Protein AF-A0A1J4J8E9-F1 (afdb_monomer)

Organism: NCBI:txid1144522

Foldseek 3Di:
DDWDADDPPRAIKDKDKDADDQPCPVLQVLVVVQVVVLCPDDAQQAWHWPDKAHADPVGRMIMTITHDAVVAWLVSVLVLLQVVVVVVVDPDPPVVNVVVVVPLPCLALLLLLQLLLSLLLSLLLCLVQQKQQLPDARNQWGQHSSSHIHGHDSSPIDHDPDQPDWDQDQGDDFLLAALCNLVSHTDGSLSNLSSSLQSSCSSLVSDRWDDRDRVRSNVCVPVVHGRDDDPLQDPLVVVLSCQSRDNDSVSHDRSLLVSLSSLDLVVSVSSLPRPDVPDNDVCDPVSSVVSNVSSVVSVVSSDPPVVNVVSVVSSVVVVVVVVVVVVVVVVVVVVVVVVVVVVVVVVVVVVVVVVVVVVVVVVVVVVVVVVVVVVVVVVVVVVVVVVVVVVVVVVVVPDDDDDDDDDDDDDDDDDDDDDDDDDDDDDDDDDDDDDDDDDDDDDDDDDDDDDDDDDDDDDDDDDDDDDDDDDDDDDDDDDDDDDDDDDDDDDDDDDDDDDDDDPDDDPPVPPPPQPDFPLNVVCVVVVHQCVVVVQKDKDWQFCDPVLRVCSSQQSPPPDPDKHKHHQDQKTKMKMFGDQKKWFFFKKKFAFDLDPPPQAAQQWKWKWFAQDPPDPPGTDTFATGHRDCPCVPPSMDMGGTPDRPDIGRMIMIMRHDDDDPTGTMHMTRYMTGGGDMDRD

Sequence (679 aa):
MYLVQHKTNQSYFSMRLSQFKVNDSYQINKFTEEVELMSACRHASISPLKGFFLPNEQDETAAILTDYMNVGTVKNYIDQCAQYNLSIQGQNNNIQANSIYQNNSIYNTFHKMKIILGIAVGMMYLHSKNIIFADLRPENIFLNDQAESKIFNFSNAKTLSHSDDCINDPMEFSQYTAPEVLSGQCYDLKIDVYAFALISFEILIGKIAFSQNPTEYFNKICNGERPAFPPTFPLMLKTLFERCWDSNPLNRPKFNEIVYVLSNREAFIQVCSIPTGAYATNDNQSSEKEFEEYSLYLTQLLTDKEESNKLSLFSLQSKLIQQNQDISKVNSQFSNFRREIAKTRENLLNELALLRNEKIETQKMFTDTIKKQSEMINQLLEQNHKLSEELKLFKAESNPQSHKRNSSFDDTVVEDSPLVNFYSRSDSKSSFTLSNDDEEYKYASLPGISPQFNFVPSNMRQRTSGLANPQIQPRRSSEFNMKSLPPEGMVFQKQTSQPFIQLGIAENERKNDIFRGILDKLNNDYQHNLINSKIVFITGTSFSESDQNNLRNIVNYNWNSFWRSAPMNSPYIQIMLNYQAITITAYSLRVCGCDDQNVMLKSWVLEGSNNPNNPHCWVEIDTRINCPQLCEKHEALFKTKNTTGVFRCIRLRQTNFLNSNPVGFALTNIEFYGQVKKL

Secondary structure (DSSP, 8-state):
-EEEE-TTT--EEEEEEEE--TT-HHHHHHHHHHHHHHHH---TTBPPEEEEE---SS--EEEEEEE--TTEEHHHHHHHHHHHHHHHHTT---HHHHHHHHS-GGGSHHHHHHHHHHHHHHHHHHHHTTEE-----GGGEEE-TT--EEE---TT-EE-SSTT--B-------TT--HHHHTT--B-THHHHHHHHHHHHHHHHTS-SS-S-HHHHHHHHHTT--PPPPTTS-HHHHHHHHHHT-SSGGGSPPHHHHHHHHHSHHHHHHHHTS--TT------HHHHHHHHHHHHHHHHTT--HHHHHHHHHHHHHHHHHHHHHHHHHHHHHHHHHHHHHHHHHHHHHHHHHHHHHHHHHHHHHHHHHHHHHHHHHHHHHHHHHHHHHHHHHHHHHT-----------------------------------------------------------------------------------------------------S------TT-TT-TTSS-HHHHHHHHTTS-TTTTTSEEEEE-BSSHHHHHHGGGTT-TT----EEB-SSSS-EEEEEESSEEE--SEEEEE----S-TTSS--SEEEEEES-TT-TT-PEEEEEESS-THHHHHSEEEEE-S-----BSEEEEEE---S-SS----EESEEEEES-EEE-

Nearest PDB structures (foldseek):
  3d5w-assembly1_A  TM=8.590E-01  e=3.640E-13  Danio rerio
  8u37-assembly1_A  TM=7.940E-01  e=8.627E-13  Homo sapiens
  3e87-assembly2_B  TM=7.722E-01  e=8.627E-13  Homo sapiens
  8fp1-assembly1_A  TM=7.380E-01  e=1.258E-12  Homo sapiens
  3pfq-assembly1_A  TM=7.063E-01  e=7.460E-12  Rattus norvegicus

Solvent-accessible surface area (backbone atoms only — not comparable to full-atom values): 40678 Å² total; per-residue (Å²): 117,41,85,44,68,42,93,86,79,67,49,65,28,30,35,39,74,45,83,54,61,88,83,44,63,65,61,55,49,47,52,48,51,24,51,51,53,38,67,73,49,85,50,90,22,37,55,44,64,74,47,71,43,75,54,48,100,90,42,41,52,25,35,43,30,28,70,56,48,86,68,37,29,46,40,58,52,35,52,52,42,34,55,50,57,52,46,72,74,41,98,58,88,54,65,72,59,53,57,58,61,73,65,45,74,63,75,41,63,67,32,42,52,43,29,47,47,26,47,35,49,31,50,32,55,38,49,77,66,26,34,33,54,76,62,60,45,44,78,34,22,34,23,36,92,82,30,49,23,21,43,46,82,49,73,64,42,45,76,49,96,46,83,86,50,65,46,84,68,94,71,85,88,53,95,45,64,32,59,46,57,77,69,73,43,63,43,46,62,51,41,48,38,22,14,49,28,51,52,46,48,18,58,74,71,28,44,81,73,68,63,90,47,68,69,60,42,51,54,39,45,75,72,66,57,72,78,82,76,63,92,75,52,47,64,69,58,50,54,50,40,55,32,24,52,38,85,52,59,84,66,28,67,55,42,56,50,50,39,47,54,62,58,32,66,68,50,52,54,44,58,66,65,37,87,44,87,96,52,82,70,85,80,46,79,63,59,57,52,53,48,52,54,49,41,51,53,57,58,54,74,65,48,56,82,70,49,52,53,48,45,55,47,42,47,52,50,54,53,50,52,53,52,51,53,52,51,52,52,51,52,53,53,51,53,53,52,51,52,51,51,52,52,55,49,53,52,52,52,53,52,53,50,52,54,50,52,54,50,53,52,53,52,49,55,50,53,53,49,53,51,54,52,52,53,51,49,52,52,51,52,52,51,52,50,54,53,52,52,52,52,51,54,54,54,62,77,71,64,89,86,85,85,89,83,91,83,90,82,90,83,89,84,90,85,91,80,94,87,84,90,90,86,89,83,89,88,83,87,80,83,89,87,86,84,88,83,83,82,89,82,84,89,85,82,88,84,89,85,87,86,88,86,90,84,89,89,88,79,89,84,84,89,82,90,83,89,84,85,82,90,82,88,90,84,84,90,82,82,87,87,84,90,85,88,90,88,89,90,91,87,87,86,88,89,85,85,85,88,86,85,81,90,73,83,63,96,85,53,92,78,58,83,80,77,52,36,48,51,59,47,51,30,60,77,62,76,43,59,42,55,85,70,59,39,37,50,73,51,58,43,42,58,44,76,67,26,55,64,32,55,69,30,28,61,39,93,89,46,99,51,62,24,40,31,25,59,36,78,61,29,36,42,35,44,36,43,50,74,35,30,33,31,45,51,27,38,34,45,27,39,67,86,61,90,56,83,72,38,56,76,43,25,36,38,35,29,31,16,72,48,87,88,47,96,84,52,66,42,79,30,34,77,46,72,72,48,63,60,48,77,78,60,30,44,42,78,43,74,45,80,40,57,90,55,69,24,28,23,41,34,46,32,41,56,75,84,84,66,101,62,56,58,25,35,38,38,28,34,57,42,40,28,64,50,81,40,82,109

Structure (mmCIF, N/CA/C/O backbone):
data_AF-A0A1J4J8E9-F1
#
_entry.id   AF-A0A1J4J8E9-F1
#
loop_
_atom_site.group_PDB
_atom_site.id
_atom_site.type_symbol
_atom_site.label_atom_id
_atom_site.label_alt_id
_atom_site.label_comp_id
_atom_site.label_asym_id
_atom_site.label_entity_id
_atom_site.label_seq_id
_atom_site.pdbx_PDB_ins_code
_atom_site.Cartn_x
_atom_site.Cartn_y
_atom_site.Cartn_z
_atom_site.occupancy
_atom_site.B_iso_or_equiv
_atom_site.auth_seq_id
_atom_site.auth_comp_id
_atom_site.auth_asym_id
_atom_site.auth_atom_id
_atom_site.pdbx_PDB_model_num
ATOM 1 N N . MET A 1 1 ? -8.579 -1.449 30.309 1.00 81.94 1 MET A N 1
ATOM 2 C CA . MET A 1 1 ? -9.252 -2.518 29.539 1.00 81.94 1 MET A CA 1
ATOM 3 C C . MET A 1 1 ? -9.476 -3.692 30.467 1.00 81.94 1 MET A C 1
ATOM 5 O O . MET A 1 1 ? -8.560 -4.027 31.207 1.00 81.94 1 MET A O 1
ATOM 9 N N . TYR A 1 2 ? -10.670 -4.275 30.449 1.00 87.88 2 TYR A N 1
ATOM 10 C CA . TYR A 1 2 ? -11.071 -5.384 31.312 1.00 87.88 2 TYR A CA 1
ATOM 11 C C . TYR A 1 2 ? -11.621 -6.529 30.464 1.00 87.88 2 TYR A C 1
ATOM 13 O O . TYR A 1 2 ? -12.411 -6.292 29.553 1.00 87.88 2 TYR A O 1
ATOM 21 N N . LEU A 1 3 ? -11.235 -7.763 30.786 1.00 89.25 3 LEU A N 1
ATOM 22 C CA . LEU A 1 3 ? -11.918 -8.953 30.286 1.00 89.25 3 LEU A CA 1
ATOM 23 C C . LEU A 1 3 ? -13.223 -9.114 31.066 1.00 89.25 3 LEU A C 1
ATOM 25 O O . LEU A 1 3 ? -13.200 -9.200 32.294 1.00 89.25 3 LEU A O 1
ATOM 29 N N . VAL A 1 4 ? -14.349 -9.156 30.363 1.00 91.44 4 VAL A N 1
ATOM 30 C CA . VAL A 1 4 ? -15.670 -9.327 30.975 1.00 91.44 4 VAL A CA 1
ATOM 31 C C . VAL A 1 4 ? -16.370 -10.543 30.393 1.00 91.44 4 VAL A C 1
ATOM 33 O O . VAL A 1 4 ? -16.238 -10.843 29.208 1.00 91.44 4 VAL A O 1
ATOM 36 N N . GLN A 1 5 ? -17.124 -11.244 31.232 1.00 92.19 5 GLN A N 1
ATOM 37 C CA . GLN A 1 5 ? -17.905 -12.408 30.834 1.00 92.19 5 GLN A CA 1
ATOM 38 C C . GLN A 1 5 ? -19.390 -12.071 30.894 1.00 92.19 5 GLN A C 1
ATOM 40 O O . GLN A 1 5 ? -19.891 -11.540 31.888 1.00 92.19 5 GLN A O 1
ATOM 45 N N . HIS A 1 6 ? -20.110 -12.395 29.829 1.00 88.44 6 HIS A N 1
ATOM 46 C CA . HIS A 1 6 ? -21.547 -12.213 29.787 1.00 88.44 6 HIS A CA 1
ATOM 47 C C . HIS A 1 6 ? -22.250 -13.271 30.642 1.00 88.44 6 HIS A C 1
ATOM 49 O O . HIS A 1 6 ? -21.999 -14.472 30.526 1.00 88.44 6 HIS A O 1
ATOM 55 N N . LYS A 1 7 ? -23.141 -12.805 31.524 1.00 88.50 7 LYS A N 1
ATOM 56 C CA . LYS A 1 7 ? -23.681 -13.598 32.639 1.00 88.50 7 LYS A CA 1
ATOM 57 C C . LYS A 1 7 ? -24.489 -14.824 32.205 1.00 88.50 7 LYS A C 1
ATOM 59 O O . LYS A 1 7 ? -24.540 -15.790 32.956 1.00 88.50 7 LYS A O 1
ATOM 64 N N . THR A 1 8 ? -25.136 -14.790 31.037 1.00 86.75 8 THR A N 1
ATOM 65 C CA . THR A 1 8 ? -26.096 -15.838 30.633 1.00 86.75 8 THR A CA 1
ATOM 66 C C . THR A 1 8 ? -25.566 -16.815 29.588 1.00 86.75 8 THR A C 1
ATOM 68 O O . THR A 1 8 ? -25.909 -17.989 29.639 1.00 86.75 8 THR A O 1
ATOM 71 N N . ASN A 1 9 ? -24.731 -16.366 28.651 1.00 87.12 9 ASN A N 1
ATOM 72 C CA . ASN A 1 9 ? -24.227 -17.187 27.538 1.00 87.12 9 ASN A CA 1
ATOM 73 C C . ASN A 1 9 ? -22.719 -17.487 27.647 1.00 87.12 9 ASN A C 1
ATOM 75 O O . ASN A 1 9 ? -22.159 -18.078 26.732 1.00 87.12 9 ASN A O 1
ATOM 79 N N . GLN A 1 10 ? -22.066 -17.046 28.731 1.00 83.31 10 GLN A N 1
ATOM 80 C CA . GLN A 1 10 ? -20.641 -17.249 29.011 1.00 83.31 10 GLN A CA 1
ATOM 81 C C . GLN A 1 10 ? -19.667 -16.685 27.961 1.00 83.31 10 GLN A C 1
ATOM 83 O O . GLN A 1 10 ? -18.477 -16.984 28.028 1.00 83.31 10 GLN A O 1
ATOM 88 N N . SER A 1 11 ? -20.122 -15.842 27.026 1.00 86.12 11 SER A N 1
ATOM 89 C CA . SER A 1 11 ? -19.237 -15.230 26.032 1.00 86.12 11 SER A CA 1
ATOM 90 C C . SER A 1 11 ? -18.344 -14.160 26.663 1.00 86.12 11 SER A C 1
ATOM 92 O O . SER A 1 11 ? -18.788 -13.411 27.538 1.00 86.12 11 SER A O 1
ATOM 94 N N . TYR A 1 12 ? -17.103 -14.058 26.190 1.00 89.12 12 TYR A N 1
ATOM 95 C CA . TYR A 1 12 ? -16.117 -13.097 26.681 1.00 89.12 12 TYR A CA 1
ATOM 96 C C . TYR A 1 12 ? -16.015 -11.869 25.775 1.00 89.12 12 TYR A C 1
ATOM 98 O O . TYR A 1 12 ? -16.038 -11.984 24.551 1.00 89.12 12 TYR A O 1
ATOM 106 N N . PHE A 1 13 ? -15.861 -10.699 26.390 1.00 90.12 13 PHE A N 1
ATOM 107 C CA . PHE A 1 13 ? -15.711 -9.412 25.715 1.00 90.12 13 PHE A CA 1
ATOM 108 C C . PHE A 1 13 ? -14.582 -8.598 26.338 1.00 90.12 13 PHE A C 1
ATOM 110 O O . PHE A 1 13 ? -14.197 -8.810 27.490 1.00 90.12 13 PHE A O 1
ATOM 117 N N . SER A 1 14 ? -14.079 -7.633 25.575 1.00 89.19 14 SER A N 1
ATOM 118 C CA . SER A 1 14 ? -13.154 -6.626 26.078 1.00 89.19 14 SER A CA 1
ATOM 119 C C . SER A 1 14 ? -13.908 -5.334 26.370 1.00 89.19 14 SER A C 1
ATOM 121 O O . SER A 1 14 ? -14.605 -4.815 25.497 1.00 89.19 14 SER A O 1
ATOM 123 N N . MET A 1 15 ? -13.783 -4.822 27.594 1.00 90.62 15 MET A N 1
ATOM 124 C CA . MET A 1 15 ? -14.460 -3.617 28.069 1.00 90.62 15 MET A CA 1
ATOM 125 C C . MET A 1 15 ? -13.451 -2.503 28.369 1.00 90.62 15 MET A C 1
ATOM 127 O O . MET A 1 15 ? -12.586 -2.635 29.244 1.00 90.62 15 MET A O 1
ATOM 131 N N . ARG A 1 16 ? -13.575 -1.374 27.668 1.00 89.06 16 ARG A N 1
ATOM 132 C CA . ARG A 1 16 ? -12.831 -0.143 27.957 1.00 89.06 16 ARG A CA 1
ATOM 133 C C . ARG A 1 16 ? -13.693 0.745 28.836 1.00 89.06 16 ARG A C 1
ATOM 135 O O . ARG A 1 16 ? -14.779 1.108 28.414 1.00 89.06 16 ARG A O 1
ATOM 142 N N . LEU A 1 17 ? -13.208 1.090 30.026 1.00 88.19 17 LEU A N 1
ATOM 143 C CA . LEU A 1 17 ? -13.853 2.078 30.890 1.00 88.19 17 LEU A CA 1
ATOM 144 C C . LEU A 1 17 ? -13.275 3.465 30.618 1.00 88.19 17 LEU A C 1
ATOM 146 O O . LEU A 1 17 ? -12.100 3.602 30.271 1.00 88.19 17 LEU A O 1
ATOM 150 N N . SER A 1 18 ? -14.098 4.489 30.777 1.00 84.12 18 SER A N 1
ATOM 151 C CA . SER A 1 18 ? -13.710 5.897 30.761 1.00 84.12 18 SER A CA 1
ATOM 152 C C . SER A 1 18 ? -14.467 6.602 31.876 1.00 84.12 18 SER A C 1
ATOM 154 O O . SER A 1 18 ? -15.669 6.408 32.017 1.00 84.12 18 SER A O 1
ATOM 156 N N . GLN A 1 19 ? -13.752 7.360 32.702 1.00 77.06 19 GLN A N 1
ATOM 157 C CA . GLN A 1 19 ? -14.356 8.156 33.766 1.00 77.06 19 GLN A CA 1
ATOM 158 C C . GLN A 1 19 ? -14.505 9.589 33.280 1.00 77.06 19 GLN A C 1
ATOM 160 O O . GLN A 1 19 ? -13.543 10.170 32.776 1.00 77.06 19 GLN A O 1
ATOM 165 N N . PHE A 1 20 ? -15.702 10.135 33.444 1.00 76.25 20 PHE A N 1
ATOM 166 C CA . PHE A 1 20 ? -16.051 11.491 33.052 1.00 76.25 20 PHE A CA 1
ATOM 167 C C . PHE A 1 20 ? -16.274 12.323 34.305 1.00 76.25 20 PHE A C 1
ATOM 169 O O . PHE A 1 20 ? -16.604 11.795 35.358 1.00 76.25 20 PHE A O 1
ATOM 176 N N . LYS A 1 21 ? -16.131 13.641 34.193 1.00 69.00 21 LYS A N 1
ATOM 177 C CA . LYS A 1 21 ? -16.774 14.543 35.154 1.00 69.00 21 LYS A CA 1
ATOM 178 C C . LYS A 1 21 ? -18.188 14.784 34.634 1.00 69.00 21 LYS A C 1
ATOM 180 O O . LYS A 1 21 ? -18.305 15.186 33.478 1.00 69.00 21 LYS A O 1
ATOM 185 N N . VAL A 1 22 ? -19.235 14.592 35.444 1.00 58.38 22 VAL A N 1
ATOM 186 C CA . VAL A 1 22 ? -20.652 14.669 34.998 1.00 58.38 22 VAL A CA 1
ATOM 187 C C . VAL A 1 22 ? -21.011 15.951 34.231 1.00 58.38 22 VAL A C 1
ATOM 189 O O . VAL A 1 22 ? -21.889 15.928 33.375 1.00 58.38 22 VAL A O 1
ATOM 192 N N . ASN A 1 23 ? -20.289 17.052 34.453 1.00 64.44 23 ASN A N 1
ATOM 193 C CA . ASN A 1 23 ? -20.546 18.337 33.793 1.00 64.44 23 ASN A CA 1
ATOM 194 C C . ASN A 1 23 ? -19.669 18.620 32.556 1.00 64.44 23 ASN A C 1
ATOM 196 O O . ASN A 1 23 ? -19.750 19.711 31.988 1.00 64.44 23 ASN A O 1
ATOM 200 N N . ASP A 1 24 ? -18.812 17.690 32.133 1.00 77.31 24 ASP A N 1
ATOM 201 C CA . ASP A 1 24 ? -17.924 17.890 30.985 1.00 77.31 24 ASP A CA 1
ATOM 202 C C . ASP A 1 24 ? -18.590 17.435 29.676 1.00 77.31 24 ASP A C 1
ATOM 204 O O . ASP A 1 24 ? -18.339 16.350 29.146 1.00 77.31 24 ASP A O 1
ATOM 208 N N . SER A 1 25 ? -19.466 18.300 29.154 1.00 76.06 25 SER A N 1
ATOM 209 C CA . SER A 1 25 ? -20.179 18.075 27.885 1.00 76.06 25 SER A CA 1
ATOM 210 C C . SER A 1 25 ? -19.248 17.778 26.703 1.00 76.06 25 SER A C 1
ATOM 212 O O . SER A 1 25 ? -19.624 17.029 25.805 1.00 76.06 25 SER A O 1
ATOM 214 N N . TYR A 1 26 ? -18.019 18.302 26.715 1.00 80.38 26 TYR A N 1
ATOM 215 C CA . TYR A 1 26 ? -17.040 18.045 25.663 1.00 80.38 26 TYR A CA 1
ATOM 216 C C . TYR A 1 26 ? -16.586 16.582 25.667 1.00 80.38 26 TYR A C 1
ATOM 218 O O . TYR A 1 26 ? -16.578 15.937 24.619 1.00 80.38 26 TYR A O 1
ATOM 226 N N . GLN A 1 27 ? -16.268 16.025 26.839 1.00 80.06 27 GLN A N 1
ATOM 227 C CA . GLN A 1 27 ? -15.865 14.620 26.934 1.00 80.06 27 GLN A CA 1
ATOM 228 C C . GLN A 1 27 ? -17.010 13.661 26.576 1.00 80.06 27 GLN A C 1
ATOM 230 O O . GLN A 1 27 ? -16.773 12.654 25.909 1.00 80.06 27 GLN A O 1
ATOM 235 N N . ILE A 1 28 ? -18.246 13.983 26.973 1.00 79.19 28 ILE A N 1
ATOM 236 C CA . ILE A 1 28 ? -19.431 13.178 26.635 1.00 79.19 28 ILE A CA 1
ATOM 237 C C . ILE A 1 28 ? -19.680 13.188 25.121 1.00 79.19 28 ILE A C 1
ATOM 239 O O . ILE A 1 28 ? -19.916 12.129 24.536 1.00 79.19 28 ILE A O 1
ATOM 243 N N . ASN A 1 29 ? -19.578 14.353 24.473 1.00 81.94 29 ASN A N 1
ATOM 244 C CA . ASN A 1 29 ? -19.724 14.459 23.020 1.00 81.94 29 ASN A CA 1
ATOM 245 C C . ASN A 1 29 ? -18.637 13.657 22.295 1.00 81.94 29 ASN A C 1
ATOM 247 O O . ASN A 1 29 ? -18.967 12.833 21.450 1.00 81.94 29 ASN A O 1
ATOM 251 N N . LYS A 1 30 ? -17.367 13.791 22.703 1.00 83.25 30 LYS A N 1
ATOM 252 C CA . LYS A 1 30 ? -16.248 13.026 22.126 1.00 83.25 30 LYS A CA 1
ATOM 253 C C . LYS A 1 30 ? -16.446 11.509 22.265 1.00 83.25 30 LYS A C 1
ATOM 255 O O . LYS A 1 30 ? -16.177 10.755 21.335 1.00 83.25 30 LYS A O 1
ATOM 260 N N . PHE A 1 31 ? -16.945 11.047 23.414 1.00 85.44 31 PHE A N 1
ATOM 261 C CA . PHE A 1 31 ? -17.268 9.631 23.616 1.00 85.44 31 PHE A CA 1
ATOM 262 C C . PHE A 1 31 ? -18.443 9.168 22.743 1.00 85.44 31 PHE A C 1
ATOM 264 O O . PHE A 1 31 ? -18.429 8.057 22.218 1.00 85.44 31 PHE A O 1
ATOM 271 N N . THR A 1 32 ? -19.458 10.016 22.576 1.00 84.62 32 THR A N 1
ATOM 272 C CA . THR A 1 32 ? -20.624 9.718 21.733 1.00 84.62 32 THR A CA 1
ATOM 273 C C . THR A 1 32 ? -20.218 9.617 20.263 1.00 84.62 32 THR A C 1
ATOM 275 O O . THR A 1 32 ? -20.560 8.633 19.615 1.00 84.62 32 THR A O 1
ATOM 278 N N . GLU A 1 33 ? -19.405 10.554 19.771 1.00 86.00 33 GLU A N 1
ATOM 279 C CA . GLU A 1 33 ? -18.825 10.524 18.422 1.00 86.00 33 GLU A CA 1
ATOM 280 C C . GLU A 1 33 ? -17.999 9.248 18.185 1.00 86.00 33 GLU A C 1
ATOM 282 O O . GLU A 1 33 ? -18.133 8.601 17.146 1.00 86.00 33 GLU A O 1
ATOM 287 N N . GLU A 1 34 ? -17.190 8.824 19.166 1.00 90.44 34 GLU A N 1
ATOM 288 C CA . GLU A 1 34 ? -16.449 7.558 19.095 1.00 90.44 34 GLU A CA 1
ATOM 289 C C . GLU A 1 34 ? -17.395 6.359 18.913 1.00 90.44 34 GLU A C 1
ATOM 291 O O . GLU A 1 34 ? -17.182 5.518 18.035 1.00 90.44 34 GLU A O 1
ATOM 296 N N . VAL A 1 35 ? -18.453 6.277 19.726 1.00 88.44 35 VAL A N 1
ATOM 297 C CA . VAL A 1 35 ? -19.453 5.201 19.649 1.00 88.44 35 VAL A CA 1
ATOM 298 C C . VAL A 1 35 ? -20.180 5.220 18.303 1.00 88.44 35 VAL A C 1
ATOM 300 O O . VAL A 1 35 ? -20.366 4.161 17.698 1.00 88.44 35 VAL A O 1
ATOM 303 N N . GLU A 1 36 ? -20.556 6.399 17.807 1.00 87.75 36 GLU A N 1
ATOM 304 C CA . GLU A 1 36 ? -21.202 6.572 16.505 1.00 87.75 36 GLU A CA 1
ATOM 305 C C . GLU A 1 36 ? -20.308 6.064 15.369 1.00 87.75 36 GLU A C 1
ATOM 307 O O . GLU A 1 36 ? -20.742 5.214 14.582 1.00 87.75 36 GLU A O 1
ATOM 312 N N . LEU A 1 37 ? -19.038 6.479 15.339 1.00 89.62 37 LEU A N 1
ATOM 313 C CA . LEU A 1 37 ? -18.058 6.014 14.354 1.00 89.62 37 LEU A CA 1
ATOM 314 C C . LEU A 1 37 ? -17.870 4.498 14.410 1.00 89.62 37 LEU A C 1
ATOM 316 O O . LEU A 1 37 ? -17.924 3.824 13.377 1.00 89.62 37 LEU A O 1
ATOM 320 N N . MET A 1 38 ? -17.703 3.937 15.610 1.00 89.81 38 MET A N 1
ATOM 321 C CA . MET A 1 38 ? -17.560 2.492 15.785 1.00 89.81 38 MET A CA 1
ATOM 322 C C . MET A 1 38 ? -18.814 1.727 15.346 1.00 89.81 38 MET A C 1
ATOM 324 O O . MET A 1 38 ? -18.699 0.640 14.783 1.00 89.81 38 MET A O 1
ATOM 328 N N . SER A 1 39 ? -20.009 2.278 15.572 1.00 87.12 39 SER A N 1
ATOM 329 C CA . SER A 1 39 ? -21.275 1.651 15.171 1.00 87.12 39 SER A CA 1
ATOM 330 C C . SER A 1 39 ? -21.471 1.621 13.648 1.00 87.12 39 SER A C 1
ATOM 332 O O . SER A 1 39 ? -22.051 0.669 13.111 1.00 87.12 39 SER A O 1
ATOM 334 N N . ALA A 1 40 ? -20.948 2.635 12.952 1.00 84.94 40 ALA A N 1
ATOM 335 C CA . ALA A 1 40 ? -20.992 2.758 11.500 1.00 84.94 40 ALA A CA 1
ATOM 336 C C . ALA A 1 40 ? -19.922 1.902 10.797 1.00 84.94 40 ALA A C 1
ATOM 338 O O . ALA A 1 40 ? -20.070 1.555 9.622 1.00 84.94 40 ALA A O 1
ATOM 339 N N . CYS A 1 41 ? -18.849 1.530 11.499 1.00 88.62 41 CYS A N 1
ATOM 340 C CA . CYS A 1 41 ? -17.751 0.755 10.934 1.00 88.62 41 CYS A CA 1
ATOM 341 C C . CYS A 1 41 ? -17.994 -0.758 11.026 1.00 88.62 41 CYS A C 1
ATOM 343 O O . CYS A 1 41 ? -18.081 -1.331 12.111 1.00 88.62 41 CYS A O 1
ATOM 345 N N . ARG A 1 42 ? -18.046 -1.441 9.873 1.00 86.69 42 ARG A N 1
ATOM 346 C CA . ARG A 1 42 ? -18.181 -2.903 9.798 1.00 86.69 42 ARG A CA 1
ATOM 347 C C . ARG A 1 42 ? -17.177 -3.478 8.815 1.00 86.69 42 ARG A C 1
ATOM 349 O O . ARG A 1 42 ? -17.406 -3.468 7.612 1.00 86.69 42 ARG A O 1
ATOM 356 N N . HIS A 1 43 ? -16.072 -3.991 9.340 1.00 89.31 43 HIS A N 1
ATOM 357 C CA . HIS A 1 43 ? -15.016 -4.576 8.526 1.00 89.31 43 HIS A CA 1
ATOM 358 C C . HIS A 1 43 ? -14.202 -5.588 9.347 1.00 89.31 43 HIS A C 1
ATOM 360 O O . HIS A 1 43 ? -14.048 -5.408 10.552 1.00 89.31 43 HIS A O 1
ATOM 366 N N . ALA A 1 44 ? -13.670 -6.644 8.719 1.00 90.25 44 ALA A N 1
ATOM 367 C CA . ALA A 1 44 ? -12.977 -7.732 9.428 1.00 90.25 44 ALA A CA 1
ATOM 368 C C . ALA A 1 44 ? -11.758 -7.256 10.237 1.00 90.25 44 ALA A C 1
ATOM 370 O O . ALA A 1 44 ? -11.494 -7.777 11.319 1.00 90.25 44 ALA A O 1
ATOM 371 N N . SER A 1 45 ? -11.063 -6.233 9.734 1.00 94.06 45 SER A N 1
ATOM 372 C CA . SER A 1 45 ? -9.889 -5.621 10.372 1.00 94.06 45 SER A CA 1
ATOM 373 C C . SER A 1 45 ? -10.215 -4.446 11.304 1.00 94.06 45 SER A C 1
ATOM 375 O O . SER A 1 45 ? -9.305 -3.748 11.745 1.00 94.06 45 SER A O 1
ATOM 377 N N . ILE A 1 46 ? -11.494 -4.199 11.604 1.00 93.31 46 ILE A N 1
ATOM 378 C CA . ILE A 1 46 ? -11.942 -3.192 12.575 1.00 93.31 46 ILE A CA 1
ATOM 379 C C . ILE A 1 46 ? -12.661 -3.914 13.716 1.00 93.31 46 ILE A C 1
ATOM 381 O O . ILE A 1 46 ? -13.484 -4.799 13.483 1.00 93.31 46 ILE A O 1
ATOM 385 N N . SER A 1 47 ? -12.344 -3.569 14.964 1.00 91.88 47 SER A N 1
ATOM 386 C CA . SER A 1 47 ? -12.987 -4.189 16.122 1.00 91.88 47 SER A CA 1
ATOM 387 C C . SER A 1 47 ? -14.455 -3.754 16.216 1.00 91.88 47 SER A C 1
ATOM 389 O O . SER A 1 47 ? -14.719 -2.557 16.353 1.00 91.88 47 SER A O 1
ATOM 391 N N . PRO A 1 48 ? -15.426 -4.683 16.135 1.00 89.62 48 PRO A N 1
ATOM 392 C CA . PRO A 1 48 ? -16.833 -4.316 16.119 1.00 89.62 48 PRO A CA 1
ATOM 393 C C . PRO A 1 48 ? -17.306 -3.876 17.506 1.00 89.62 48 PRO A C 1
ATOM 395 O O . PRO A 1 48 ? -16.998 -4.511 18.521 1.00 89.62 48 PRO A O 1
ATOM 398 N N . LEU A 1 49 ? -18.138 -2.835 17.537 1.00 90.44 49 LEU A N 1
ATOM 399 C CA . LEU A 1 49 ? -18.873 -2.437 18.733 1.00 90.44 49 LEU A CA 1
ATOM 400 C C . LEU A 1 49 ? -19.896 -3.523 19.106 1.00 90.44 49 LEU A C 1
ATOM 402 O O . LEU A 1 49 ? -20.756 -3.883 18.301 1.00 90.44 49 LEU A O 1
ATOM 406 N N . LYS A 1 50 ? -19.813 -4.044 20.333 1.00 90.25 50 LYS A N 1
ATOM 407 C CA . LYS A 1 50 ? -20.781 -5.011 20.891 1.00 90.25 50 LYS A CA 1
ATOM 408 C C . LYS A 1 50 ? -21.800 -4.365 21.811 1.00 90.25 50 LYS A C 1
ATOM 410 O O . LYS A 1 50 ? -22.907 -4.871 21.954 1.00 90.25 50 LYS A O 1
ATOM 415 N N . GLY A 1 51 ? -21.417 -3.262 22.431 1.00 87.06 51 GLY A N 1
ATOM 416 C CA . GLY A 1 51 ? -22.266 -2.493 23.319 1.00 87.06 51 GLY A CA 1
ATOM 417 C C . GLY A 1 51 ? -21.487 -1.340 23.919 1.00 87.06 51 GLY A C 1
ATOM 418 O O . GLY A 1 51 ? -20.265 -1.268 23.796 1.00 87.06 51 GLY A O 1
ATOM 419 N N . PHE A 1 52 ? -22.198 -0.441 24.574 1.00 90.06 52 PHE A N 1
ATOM 420 C CA . PHE A 1 52 ? -21.605 0.662 25.306 1.00 90.06 52 PHE A CA 1
ATOM 421 C C . PHE A 1 52 ? -22.496 1.027 26.491 1.00 90.06 52 PHE A C 1
ATOM 423 O O . PHE A 1 52 ? -23.675 0.672 26.534 1.00 90.06 52 PHE A O 1
ATOM 430 N N . PHE A 1 53 ? -21.912 1.733 27.446 1.00 85.06 53 PHE A N 1
ATOM 431 C CA . PHE A 1 53 ? -22.585 2.349 28.575 1.00 85.06 53 PHE A CA 1
ATOM 432 C C . PHE A 1 53 ? -22.267 3.834 28.521 1.00 85.06 53 PHE A C 1
ATOM 434 O O . PHE A 1 53 ? -21.098 4.193 28.385 1.00 85.06 53 PHE A O 1
ATOM 441 N N . LEU A 1 54 ? -23.294 4.675 28.590 1.00 79.38 54 LEU A N 1
ATOM 442 C CA . LEU A 1 54 ? -23.128 6.117 28.732 1.00 79.38 54 LEU A CA 1
ATOM 443 C C . LEU A 1 54 ? -23.082 6.481 30.217 1.00 79.38 54 LEU A C 1
ATOM 445 O O . LEU A 1 54 ? -23.764 5.822 31.010 1.00 79.38 54 LEU A O 1
ATOM 449 N N . PRO A 1 55 ? -22.322 7.526 30.583 1.00 74.94 55 PRO A N 1
ATOM 450 C CA . PRO A 1 55 ? -22.330 8.025 31.946 1.00 74.94 55 PRO A CA 1
ATOM 451 C C . PRO A 1 55 ? -23.707 8.633 32.258 1.00 74.94 55 PRO A C 1
ATOM 453 O O . PRO A 1 55 ? -24.402 9.128 31.366 1.00 74.94 55 PRO A O 1
ATOM 456 N N . ASN A 1 56 ? -24.118 8.593 33.522 1.00 72.75 56 ASN A N 1
ATOM 457 C CA . ASN A 1 56 ? -25.354 9.207 34.009 1.00 72.75 56 ASN A CA 1
ATOM 458 C C . ASN A 1 56 ? -25.113 9.937 35.345 1.00 72.75 56 ASN A C 1
ATOM 460 O O . ASN A 1 56 ? -24.006 9.927 35.872 1.00 72.75 56 ASN A O 1
ATOM 464 N N . GLU A 1 57 ? -26.145 10.579 35.904 1.00 71.75 57 GLU A N 1
ATOM 465 C CA . GLU A 1 57 ? -26.020 11.370 37.144 1.00 71.75 57 GLU A CA 1
ATOM 466 C C . GLU A 1 57 ? -25.574 10.556 38.376 1.00 71.75 57 GLU A C 1
ATOM 468 O O . GLU A 1 57 ? -25.093 11.133 39.348 1.00 71.75 57 GLU A O 1
ATOM 473 N N . GLN A 1 58 ? -25.745 9.230 38.363 1.00 76.56 58 GLN A N 1
ATOM 474 C CA . GLN A 1 58 ? -25.402 8.331 39.472 1.00 76.56 58 GLN A CA 1
ATOM 475 C C . GLN A 1 58 ? -24.075 7.588 39.256 1.00 76.56 58 GLN A C 1
ATOM 477 O O . GLN A 1 58 ? -23.460 7.152 40.228 1.00 76.56 58 GLN A O 1
ATOM 482 N N . ASP A 1 59 ? -23.643 7.434 38.004 1.00 76.81 59 ASP A N 1
ATOM 483 C CA . ASP A 1 59 ? -22.412 6.753 37.612 1.00 76.81 59 ASP A CA 1
ATOM 484 C C . ASP A 1 59 ? -21.723 7.536 36.488 1.00 76.81 59 ASP A C 1
ATOM 486 O O . ASP A 1 59 ? -22.163 7.531 35.336 1.00 76.81 59 ASP A O 1
ATOM 490 N N . GLU A 1 60 ? -20.613 8.200 36.823 1.00 81.44 60 GLU A N 1
ATOM 491 C CA . GLU A 1 60 ? -19.822 8.984 35.865 1.00 81.44 60 GLU A CA 1
ATOM 492 C C . GLU A 1 60 ? -18.959 8.103 34.934 1.00 81.44 60 GLU A C 1
ATOM 494 O O . GLU A 1 60 ? -18.085 8.600 34.217 1.00 81.44 60 GLU A O 1
ATOM 499 N N . THR A 1 61 ? -19.159 6.783 34.949 1.00 84.12 61 THR A N 1
ATOM 500 C CA . THR A 1 61 ? -18.404 5.828 34.137 1.00 84.12 61 THR A CA 1
ATOM 501 C C . THR A 1 61 ? -19.117 5.559 32.816 1.00 84.12 61 THR A C 1
ATOM 503 O O . THR A 1 61 ? -20.247 5.078 32.790 1.00 84.12 61 THR A O 1
ATOM 506 N N . ALA A 1 62 ? -18.424 5.773 31.699 1.00 86.44 62 ALA A N 1
ATOM 507 C CA . ALA A 1 62 ? -18.822 5.210 30.412 1.00 86.44 62 ALA A CA 1
ATOM 508 C C . ALA A 1 62 ? -17.974 3.985 30.080 1.00 86.44 62 ALA A C 1
ATOM 510 O O . ALA A 1 62 ? -16.843 3.823 30.555 1.00 86.44 62 ALA A O 1
ATOM 511 N N . ALA A 1 63 ? -18.509 3.117 29.230 1.00 89.69 63 ALA A N 1
ATOM 512 C CA . ALA A 1 63 ? -17.799 1.927 28.805 1.00 89.69 63 ALA A CA 1
ATOM 513 C C . ALA A 1 63 ? -18.079 1.570 27.350 1.00 89.69 63 ALA A C 1
ATOM 515 O O . ALA A 1 63 ? -19.190 1.750 26.868 1.00 89.69 63 ALA A O 1
ATOM 516 N N . ILE A 1 64 ? -17.087 1.005 26.668 1.00 90.88 64 ILE A N 1
ATOM 517 C CA . ILE A 1 64 ? -17.228 0.430 25.327 1.00 90.88 64 ILE A CA 1
ATOM 518 C C . ILE A 1 64 ? -16.886 -1.052 25.400 1.00 90.88 64 ILE A C 1
ATOM 520 O O . ILE A 1 64 ? -15.847 -1.426 25.946 1.00 90.88 64 ILE A O 1
ATOM 524 N N . LEU A 1 65 ? -17.755 -1.893 24.843 1.00 91.50 65 LEU A N 1
ATOM 525 C CA . LEU A 1 65 ? -17.572 -3.334 24.735 1.00 91.50 65 LEU A CA 1
ATOM 526 C C . LEU A 1 65 ? -17.256 -3.712 23.289 1.00 91.50 65 LEU A C 1
ATOM 528 O O . LEU A 1 65 ? -17.960 -3.326 22.356 1.00 91.50 65 LEU A O 1
ATOM 532 N N . THR A 1 66 ? -16.220 -4.526 23.124 1.00 90.50 66 THR A N 1
ATOM 533 C CA . THR A 1 66 ? -15.749 -5.060 21.839 1.00 90.50 66 THR A CA 1
ATOM 534 C C . THR A 1 66 ? -15.446 -6.555 21.954 1.00 90.50 66 THR A C 1
ATOM 536 O O . THR A 1 66 ? -15.506 -7.125 23.049 1.00 90.50 66 THR A O 1
ATOM 539 N N . ASP A 1 67 ? -15.132 -7.205 20.831 1.00 86.62 67 ASP A N 1
ATOM 540 C CA . ASP A 1 67 ? -14.630 -8.583 20.847 1.00 86.62 67 ASP A CA 1
ATOM 541 C C . ASP A 1 67 ? -13.377 -8.699 21.729 1.00 86.62 67 ASP A C 1
ATOM 543 O O . ASP A 1 67 ? -12.490 -7.841 21.707 1.00 86.62 67 ASP A O 1
ATOM 547 N N . TYR A 1 68 ? -13.296 -9.777 22.510 1.00 85.38 68 TYR A N 1
ATOM 548 C CA . TYR A 1 68 ? -12.067 -10.108 23.219 1.00 85.38 68 TYR A CA 1
ATOM 549 C C . TYR A 1 68 ? -11.059 -10.751 22.264 1.00 85.38 68 TYR A C 1
ATOM 551 O O . TYR A 1 68 ? -11.365 -11.738 21.600 1.00 85.38 68 TYR A O 1
ATOM 559 N N . MET A 1 69 ? -9.850 -10.193 22.232 1.00 83.12 69 MET A N 1
ATOM 560 C CA . MET A 1 69 ? -8.742 -10.662 21.404 1.00 83.12 69 MET A CA 1
ATOM 561 C C . MET A 1 69 ? -7.679 -11.267 22.332 1.00 83.12 69 MET A C 1
ATOM 563 O O . MET A 1 69 ? -7.046 -10.562 23.120 1.00 83.12 69 MET A O 1
ATOM 567 N N . ASN A 1 70 ? -7.555 -12.594 22.289 1.00 76.69 70 ASN A N 1
ATOM 568 C CA . ASN A 1 70 ? -6.824 -13.437 23.247 1.00 76.69 70 ASN A CA 1
ATOM 569 C C . ASN A 1 70 ? -5.301 -13.219 23.275 1.00 76.69 70 ASN A C 1
ATOM 571 O O . ASN A 1 70 ? -4.689 -13.428 24.320 1.00 76.69 70 ASN A O 1
ATOM 575 N N . VAL A 1 71 ? -4.690 -12.791 22.166 1.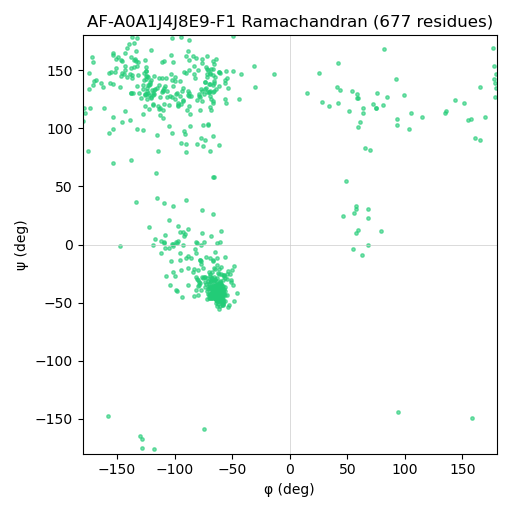00 79.62 71 VAL A N 1
ATOM 576 C CA . VAL A 1 71 ? -3.232 -12.575 22.074 1.00 79.62 71 VAL A CA 1
ATOM 577 C C . VAL A 1 71 ? -2.816 -11.200 22.613 1.00 79.62 71 VAL A C 1
ATOM 579 O O . VAL A 1 71 ? -1.674 -11.011 23.027 1.00 79.62 71 VAL A O 1
ATOM 582 N N . GLY A 1 72 ? -3.743 -10.242 22.678 1.00 87.62 72 GLY A N 1
ATOM 583 C CA . GLY A 1 72 ? -3.461 -8.869 23.090 1.00 87.62 72 GLY A CA 1
ATOM 584 C C . GLY A 1 72 ? -3.175 -7.960 21.897 1.00 87.62 72 GLY A C 1
ATOM 585 O O . GLY A 1 72 ? -3.826 -8.077 20.861 1.00 87.62 72 GLY A O 1
ATOM 586 N N . THR A 1 73 ? -2.259 -7.003 22.054 1.00 91.69 73 THR A N 1
ATOM 587 C CA . THR A 1 73 ? -1.997 -5.949 21.055 1.00 91.69 73 THR A CA 1
ATOM 588 C C . THR A 1 73 ? -0.723 -6.199 20.246 1.00 91.69 73 THR A C 1
ATOM 590 O O . THR A 1 73 ? 0.168 -6.937 20.673 1.00 91.69 73 THR A O 1
ATOM 593 N N . VAL A 1 74 ? -0.580 -5.521 19.105 1.00 91.50 74 VAL A N 1
ATOM 594 C CA . VAL A 1 74 ? 0.672 -5.501 18.328 1.00 91.50 74 VAL A CA 1
ATOM 595 C C . VAL A 1 74 ? 1.837 -4.973 19.173 1.00 91.50 74 VAL A C 1
ATOM 597 O O . VAL A 1 74 ? 2.963 -5.438 19.014 1.00 91.50 74 VAL A O 1
ATOM 600 N N . LYS A 1 75 ? 1.585 -4.076 20.138 1.00 90.56 75 LYS A N 1
ATOM 601 C CA . LYS A 1 75 ? 2.614 -3.643 21.095 1.00 90.56 75 LYS A CA 1
ATOM 602 C C . LYS A 1 75 ? 3.169 -4.816 21.901 1.00 90.56 75 LYS A C 1
ATOM 604 O O . LYS A 1 75 ? 4.384 -4.972 21.993 1.00 90.56 75 LYS A O 1
ATOM 609 N N . ASN A 1 76 ? 2.286 -5.663 22.439 1.00 87.38 76 ASN A N 1
ATOM 610 C CA . ASN A 1 76 ? 2.693 -6.856 23.185 1.00 87.38 76 ASN A CA 1
ATOM 611 C C . ASN A 1 76 ? 3.526 -7.797 22.306 1.00 87.38 76 ASN A C 1
ATOM 613 O O . ASN A 1 76 ? 4.540 -8.320 22.762 1.00 87.38 76 ASN A O 1
ATOM 617 N N . TYR A 1 77 ? 3.133 -7.956 21.041 1.00 83.94 77 TYR A N 1
ATOM 618 C CA . TYR A 1 77 ? 3.870 -8.750 20.060 1.00 83.94 77 TYR A CA 1
ATOM 619 C C . TYR A 1 77 ? 5.286 -8.206 19.793 1.00 83.94 77 TYR A C 1
ATOM 621 O O . TYR A 1 77 ? 6.257 -8.963 19.842 1.00 83.94 77 TYR A O 1
ATOM 629 N N . ILE A 1 78 ? 5.429 -6.898 19.550 1.00 84.25 78 ILE A N 1
ATOM 630 C CA . ILE A 1 78 ? 6.733 -6.261 19.290 1.00 84.25 78 ILE A CA 1
ATOM 631 C C . ILE A 1 78 ? 7.642 -6.366 20.520 1.00 84.25 78 ILE A C 1
ATOM 633 O O . ILE A 1 78 ? 8.821 -6.695 20.383 1.00 84.25 78 ILE A O 1
ATOM 637 N N . ASP A 1 79 ? 7.103 -6.144 21.722 1.00 83.50 79 ASP A N 1
ATOM 638 C CA . ASP A 1 79 ? 7.867 -6.253 22.968 1.00 83.50 79 ASP A CA 1
ATOM 639 C C . ASP A 1 79 ? 8.397 -7.674 23.185 1.00 83.50 79 ASP A C 1
ATOM 641 O O . ASP A 1 79 ? 9.563 -7.855 23.543 1.00 83.50 79 ASP A O 1
ATOM 645 N N . GLN A 1 80 ? 7.570 -8.688 22.917 1.00 77.44 80 GLN A N 1
ATOM 646 C CA . GLN A 1 80 ? 7.974 -10.093 22.999 1.00 77.44 80 GLN A CA 1
ATOM 647 C C . GLN A 1 80 ? 9.071 -10.423 21.972 1.00 77.44 80 GLN A C 1
ATOM 649 O O . GLN A 1 80 ? 10.071 -11.053 22.327 1.00 77.44 80 GLN A O 1
ATOM 654 N N . CYS A 1 81 ? 8.955 -9.927 20.733 1.00 71.94 81 CYS A N 1
ATOM 655 C CA . CYS A 1 81 ? 10.004 -10.066 19.714 1.00 71.94 81 CYS A CA 1
ATOM 656 C C . CYS A 1 81 ? 11.332 -9.432 20.163 1.00 71.94 81 CYS A C 1
ATOM 658 O O . CYS A 1 81 ? 12.401 -10.028 20.006 1.00 71.94 81 CYS A O 1
ATOM 660 N N . ALA A 1 82 ? 11.274 -8.224 20.728 1.00 72.56 82 ALA A N 1
ATOM 661 C CA . ALA A 1 82 ? 12.454 -7.494 21.176 1.00 72.56 82 ALA A CA 1
ATOM 662 C C . ALA A 1 82 ? 13.158 -8.208 22.343 1.00 72.56 82 ALA A C 1
ATOM 664 O O . ALA A 1 82 ? 14.381 -8.365 22.320 1.00 72.56 82 ALA A O 1
ATOM 665 N N . GLN A 1 83 ? 12.397 -8.695 23.329 1.00 70.31 83 GLN A N 1
ATOM 666 C CA . GLN A 1 83 ? 12.929 -9.463 24.459 1.00 70.31 83 GLN A CA 1
ATOM 667 C C . GLN A 1 83 ? 13.602 -10.763 24.004 1.00 70.31 83 GLN A C 1
ATOM 669 O O . GLN A 1 83 ? 14.697 -11.087 24.470 1.00 70.31 83 GLN A O 1
ATOM 674 N N . TYR A 1 84 ? 13.000 -11.474 23.050 1.00 65.62 84 TYR A N 1
ATOM 675 C CA . TYR A 1 84 ? 13.600 -12.676 22.481 1.00 65.62 84 TYR A CA 1
ATOM 676 C C . TYR A 1 84 ? 14.921 -12.380 21.757 1.00 65.62 84 TYR A C 1
ATOM 678 O O . TYR A 1 84 ? 15.930 -13.041 22.007 1.00 65.62 84 TYR A O 1
ATOM 686 N N . ASN A 1 85 ? 14.952 -11.346 20.911 1.00 63.97 85 ASN A N 1
ATOM 687 C CA . ASN A 1 85 ? 16.161 -10.953 20.182 1.00 63.97 85 ASN A CA 1
ATOM 688 C C . ASN A 1 85 ? 17.325 -10.603 21.127 1.00 63.97 85 ASN A C 1
ATOM 690 O O . ASN A 1 85 ? 18.472 -10.955 20.848 1.00 63.97 85 ASN A O 1
ATOM 694 N N . LEU A 1 86 ? 17.036 -9.965 22.266 1.00 63.94 86 LEU A N 1
ATOM 695 C CA . LEU A 1 86 ? 18.027 -9.693 23.312 1.00 63.94 86 LEU A CA 1
ATOM 696 C C . LEU A 1 86 ? 18.523 -10.980 23.993 1.00 63.94 86 LEU A C 1
ATOM 698 O O . LEU A 1 86 ? 19.710 -11.088 24.297 1.00 63.94 86 LEU A O 1
ATOM 702 N N . SER A 1 87 ? 17.645 -11.970 24.189 1.00 59.59 87 SER A N 1
ATOM 703 C CA . SER A 1 87 ? 18.001 -13.256 24.807 1.00 59.59 87 SER A CA 1
ATOM 704 C C . SER A 1 87 ? 18.908 -14.141 23.944 1.00 59.59 87 SER A C 1
ATOM 706 O O . SER A 1 87 ? 19.683 -14.909 24.496 1.00 59.59 87 SER A O 1
ATOM 708 N N . ILE A 1 88 ? 18.867 -14.010 22.611 1.00 58.41 88 ILE A N 1
ATOM 709 C CA . ILE A 1 88 ? 19.804 -14.701 21.706 1.00 58.41 88 ILE A CA 1
ATOM 710 C C . ILE A 1 88 ? 21.176 -14.014 21.681 1.00 58.41 88 ILE A C 1
ATOM 712 O O . ILE A 1 88 ? 22.200 -14.676 21.516 1.00 58.41 88 ILE A O 1
ATOM 716 N N . GLN A 1 89 ? 21.214 -12.686 21.821 1.00 54.09 89 GLN A N 1
ATOM 717 C CA . GLN A 1 89 ? 22.464 -11.919 21.779 1.00 54.09 89 GLN A CA 1
ATOM 718 C C . GLN A 1 89 ? 23.228 -11.938 23.112 1.00 54.09 89 GLN A C 1
ATOM 720 O O . GLN A 1 89 ? 24.455 -11.844 23.110 1.00 54.09 89 GLN A O 1
ATOM 725 N N . GLY A 1 90 ? 22.533 -12.087 24.242 1.00 49.41 90 GLY A N 1
ATOM 726 C CA . GLY A 1 90 ? 23.152 -12.384 25.533 1.00 49.41 90 GLY A CA 1
ATOM 727 C C . GLY A 1 90 ? 23.312 -13.892 25.711 1.00 49.41 90 GLY A C 1
ATOM 728 O O . GLY A 1 90 ? 22.356 -14.626 25.523 1.00 49.41 90 GLY A O 1
ATOM 729 N N . GLN A 1 91 ? 24.493 -14.376 26.097 1.00 47.09 91 GLN A N 1
ATOM 730 C CA . GLN A 1 91 ? 24.777 -15.796 26.363 1.00 47.09 91 GLN A CA 1
ATOM 731 C C . GLN A 1 91 ? 24.009 -16.368 27.581 1.00 47.09 91 GLN A C 1
ATOM 733 O O . GLN A 1 91 ? 24.619 -16.862 28.523 1.00 47.09 91 GLN A O 1
ATOM 738 N N . ASN A 1 92 ? 22.678 -16.323 27.596 1.00 43.22 92 ASN A N 1
ATOM 739 C CA . ASN A 1 92 ? 21.858 -16.976 28.609 1.00 43.22 92 ASN A CA 1
ATOM 740 C C . ASN A 1 92 ? 21.021 -18.069 27.947 1.00 43.22 92 ASN A C 1
ATOM 742 O O . ASN A 1 92 ? 19.925 -17.836 27.444 1.00 43.22 92 ASN A O 1
ATOM 746 N N . ASN A 1 93 ? 21.562 -19.288 27.995 1.00 47.22 93 ASN A N 1
ATOM 747 C CA . ASN A 1 93 ? 20.940 -20.543 27.572 1.00 47.22 93 ASN A CA 1
ATOM 748 C C . ASN A 1 93 ? 19.738 -20.926 28.462 1.00 47.22 93 ASN A C 1
ATOM 750 O O . ASN A 1 93 ? 19.716 -22.006 29.052 1.00 47.22 93 ASN A O 1
ATOM 754 N N . ASN A 1 94 ? 18.718 -20.074 28.580 1.00 47.75 94 ASN A N 1
ATOM 755 C CA . ASN A 1 94 ? 17.449 -20.481 29.179 1.00 47.75 94 ASN A CA 1
ATOM 756 C C . ASN A 1 94 ? 16.621 -21.233 28.130 1.00 47.75 94 ASN A C 1
ATOM 758 O O . ASN A 1 94 ? 15.787 -20.673 27.421 1.00 47.75 94 ASN A O 1
ATOM 762 N N . ILE A 1 95 ? 16.866 -22.543 28.052 1.00 50.91 95 ILE A N 1
ATOM 763 C CA . ILE A 1 95 ? 16.239 -23.500 27.124 1.00 50.91 95 ILE A CA 1
ATOM 764 C C . ILE A 1 95 ? 14.694 -23.474 27.215 1.00 50.91 95 ILE A C 1
ATOM 766 O O . ILE A 1 95 ? 14.019 -23.741 26.225 1.00 50.91 95 ILE A O 1
ATOM 770 N N . GLN A 1 96 ? 14.121 -23.071 28.358 1.00 44.53 96 GLN A N 1
ATOM 771 C CA . GLN A 1 96 ? 12.669 -22.911 28.539 1.00 44.53 96 GLN A CA 1
ATOM 772 C C . GLN A 1 96 ? 12.074 -21.657 27.877 1.00 44.53 96 GLN A C 1
ATOM 774 O O . GLN A 1 96 ? 10.916 -21.688 27.474 1.00 44.53 96 GLN A O 1
ATOM 779 N N . ALA A 1 97 ? 12.834 -20.566 27.728 1.00 43.81 97 ALA A N 1
ATOM 780 C CA . ALA A 1 97 ? 12.374 -19.423 26.939 1.00 43.81 97 ALA A CA 1
ATOM 781 C C . ALA A 1 97 ? 12.341 -19.819 25.456 1.00 43.81 97 ALA A C 1
ATOM 783 O O . ALA A 1 97 ? 11.325 -19.651 24.786 1.00 43.81 97 ALA A O 1
ATOM 784 N N . ASN A 1 98 ? 13.407 -20.466 24.976 1.00 45.16 98 ASN A N 1
ATOM 785 C CA . ASN A 1 98 ? 13.493 -20.932 23.594 1.00 45.16 98 ASN A CA 1
ATOM 786 C C . ASN A 1 98 ? 12.347 -21.876 23.203 1.00 45.16 98 ASN A C 1
ATOM 788 O O . ASN A 1 98 ? 11.836 -21.733 22.103 1.00 45.16 98 ASN A O 1
ATOM 792 N N . SER A 1 99 ? 11.872 -22.774 24.074 1.00 44.16 99 SER A N 1
ATOM 793 C CA . SER A 1 99 ? 10.761 -23.678 23.727 1.00 44.16 99 SER A CA 1
ATOM 794 C C . SER A 1 99 ? 9.379 -23.006 23.686 1.00 44.16 99 SER A C 1
ATOM 796 O O . SER A 1 99 ? 8.515 -23.451 22.933 1.00 44.16 99 SER A O 1
ATOM 798 N N . ILE A 1 100 ? 9.151 -21.930 24.447 1.00 46.06 100 ILE A N 1
ATOM 799 C CA . ILE A 1 100 ? 7.894 -21.158 24.404 1.00 46.06 100 ILE A CA 1
ATOM 800 C C . ILE A 1 100 ? 7.867 -20.251 23.164 1.00 46.06 100 ILE A C 1
ATOM 802 O O . ILE A 1 100 ? 6.836 -20.135 22.502 1.00 46.06 100 ILE A O 1
ATOM 806 N N . TYR A 1 101 ? 9.006 -19.650 22.806 1.00 46.47 101 TYR A N 1
ATOM 807 C CA . TYR A 1 101 ? 9.118 -18.767 21.641 1.00 46.47 101 TYR A CA 1
ATOM 808 C C . TYR A 1 101 ? 9.264 -19.528 20.311 1.00 46.47 101 TYR A C 1
ATOM 810 O O . TYR A 1 101 ? 8.749 -19.059 19.301 1.00 46.47 101 TYR A O 1
ATOM 818 N N . GLN A 1 102 ? 9.859 -20.730 20.303 1.00 41.34 102 GLN A N 1
ATOM 819 C CA . GLN A 1 102 ? 9.897 -21.615 19.125 1.00 41.34 102 GLN A CA 1
ATOM 820 C C . GLN A 1 102 ? 8.528 -22.218 18.772 1.00 41.34 102 GLN A C 1
ATOM 822 O O . GLN A 1 102 ? 8.308 -22.571 17.618 1.00 41.34 102 GLN A O 1
ATOM 827 N N . ASN A 1 103 ? 7.606 -22.321 19.737 1.00 40.81 103 ASN A N 1
ATOM 828 C CA . ASN A 1 103 ? 6.276 -22.907 19.528 1.00 40.81 103 ASN A CA 1
ATOM 829 C C . ASN A 1 103 ? 5.170 -21.883 19.223 1.00 40.81 103 ASN A C 1
ATOM 831 O O . ASN A 1 103 ? 4.057 -22.286 18.887 1.00 40.81 103 ASN A O 1
ATOM 835 N N . ASN A 1 104 ? 5.437 -20.577 19.317 1.00 47.97 104 ASN A N 1
ATOM 836 C CA . ASN A 1 104 ? 4.439 -19.566 18.971 1.00 47.97 104 ASN A CA 1
ATOM 837 C C . ASN A 1 104 ? 4.490 -19.265 17.468 1.00 47.97 104 ASN A C 1
ATOM 839 O O . ASN A 1 104 ? 5.349 -18.532 16.979 1.00 47.97 104 ASN A O 1
ATOM 843 N N . SER A 1 105 ? 3.532 -19.837 16.739 1.00 50.28 105 SER A N 1
ATOM 844 C CA . SER A 1 105 ? 3.396 -19.749 15.282 1.00 50.28 105 SER A CA 1
ATOM 845 C C . SER A 1 105 ? 3.441 -18.308 14.748 1.00 50.28 105 SER A C 1
ATOM 847 O O . SER A 1 105 ? 4.002 -18.082 13.678 1.00 50.28 105 SER A O 1
ATOM 849 N N . ILE A 1 106 ? 2.944 -17.330 15.518 1.00 51.97 106 ILE A N 1
ATOM 850 C CA . ILE A 1 106 ? 2.723 -15.910 15.163 1.00 51.97 106 ILE A CA 1
ATOM 851 C C . ILE A 1 106 ? 4.026 -15.137 14.828 1.00 51.97 106 ILE A C 1
ATOM 853 O O . ILE A 1 106 ? 3.993 -14.031 14.287 1.00 51.97 106 ILE A O 1
ATOM 857 N N . TYR A 1 107 ? 5.204 -15.701 15.107 1.00 62.03 107 TYR A N 1
ATOM 858 C CA . TYR A 1 107 ? 6.496 -15.035 14.875 1.00 62.03 107 TYR A CA 1
ATOM 859 C C . TYR A 1 107 ? 7.098 -15.233 13.479 1.00 62.03 107 TYR A C 1
ATOM 861 O O . TYR A 1 107 ? 8.068 -14.550 13.136 1.00 62.03 107 TYR A O 1
ATOM 869 N N . ASN A 1 108 ? 6.538 -16.130 12.663 1.00 72.88 108 ASN A N 1
ATOM 870 C CA . ASN A 1 108 ? 7.031 -16.347 11.305 1.00 72.88 108 ASN A CA 1
ATOM 871 C C . ASN A 1 108 ? 6.681 -15.177 10.359 1.00 72.88 108 ASN A C 1
ATOM 873 O O . ASN A 1 108 ? 5.810 -14.342 10.627 1.00 72.88 108 ASN A O 1
ATOM 877 N N . THR A 1 109 ? 7.384 -15.114 9.229 1.00 75.94 109 THR A N 1
ATOM 878 C CA . THR A 1 109 ? 7.198 -14.077 8.205 1.00 75.94 109 THR A CA 1
ATOM 879 C C . THR A 1 109 ? 5.763 -14.012 7.692 1.00 75.94 109 THR A C 1
ATOM 881 O O . THR A 1 109 ? 5.235 -12.921 7.462 1.00 75.94 109 THR A O 1
ATOM 884 N N . PHE A 1 110 ? 5.110 -15.169 7.574 1.00 81.56 110 PHE A N 1
ATOM 885 C CA . PHE A 1 110 ? 3.726 -15.257 7.136 1.00 81.56 110 PHE A CA 1
ATOM 886 C C . PHE A 1 110 ? 2.774 -14.455 8.028 1.00 81.56 110 PHE A C 1
ATOM 888 O O . PHE A 1 110 ? 2.045 -13.592 7.535 1.00 81.56 110 PHE A O 1
ATOM 895 N N . HIS A 1 111 ? 2.830 -14.655 9.344 1.00 84.44 111 HIS A N 1
ATOM 896 C CA . HIS A 1 111 ? 1.977 -13.931 10.280 1.00 84.44 111 HIS A CA 1
ATOM 897 C C . HIS A 1 111 ? 2.306 -12.438 10.332 1.00 84.44 111 HIS A C 1
ATOM 899 O O . HIS A 1 111 ? 1.388 -11.623 10.364 1.00 84.44 111 HIS A O 1
ATOM 905 N N . LYS A 1 112 ? 3.586 -12.049 10.240 1.00 87.44 112 LYS A N 1
ATOM 906 C CA . LYS A 1 112 ? 3.975 -10.630 10.136 1.00 87.44 112 LYS A CA 1
ATOM 907 C C . LYS A 1 112 ? 3.306 -9.948 8.944 1.00 87.44 112 LYS A C 1
ATOM 909 O O . LYS A 1 112 ? 2.699 -8.889 9.098 1.00 87.44 112 LYS A O 1
ATOM 914 N N . MET A 1 113 ? 3.368 -10.574 7.768 1.00 89.25 113 MET A N 1
ATOM 915 C CA . MET A 1 113 ? 2.720 -10.052 6.563 1.00 89.25 113 MET A CA 1
ATOM 916 C C . MET A 1 113 ? 1.196 -10.042 6.698 1.00 89.25 113 MET A C 1
ATOM 918 O O . MET A 1 113 ? 0.560 -9.075 6.279 1.00 89.25 113 MET A O 1
ATOM 922 N N . LYS A 1 114 ? 0.609 -11.064 7.333 1.00 89.88 114 LYS A N 1
ATOM 923 C CA . LYS A 1 114 ? -0.831 -11.142 7.614 1.00 89.88 114 LYS A CA 1
ATOM 924 C C . LYS A 1 114 ? -1.308 -9.976 8.492 1.00 89.88 114 LYS A C 1
ATOM 926 O O . LYS A 1 114 ? -2.304 -9.329 8.162 1.00 89.88 114 LYS A O 1
ATOM 931 N N . ILE A 1 115 ? -0.558 -9.660 9.551 1.00 92.75 115 ILE A N 1
ATOM 932 C CA . ILE A 1 115 ? -0.825 -8.539 10.463 1.00 92.75 115 ILE A CA 1
ATOM 933 C C . ILE A 1 115 ? -0.756 -7.208 9.709 1.00 92.75 115 ILE A C 1
ATOM 935 O O . ILE A 1 115 ? -1.697 -6.416 9.786 1.00 92.75 115 ILE A O 1
ATOM 939 N N . ILE A 1 116 ? 0.331 -6.972 8.965 1.00 95.44 116 ILE A N 1
ATOM 940 C CA . ILE A 1 116 ? 0.567 -5.720 8.225 1.00 95.44 116 ILE A CA 1
ATOM 941 C C . ILE A 1 116 ? -0.509 -5.506 7.159 1.00 95.44 116 ILE A C 1
ATOM 943 O O . ILE A 1 116 ? -1.062 -4.410 7.055 1.00 95.44 116 ILE A O 1
ATOM 947 N N . LEU A 1 117 ? -0.851 -6.553 6.403 1.00 94.56 117 LEU A N 1
ATOM 948 C CA . LEU A 1 117 ? -1.916 -6.490 5.408 1.00 94.56 117 LEU A CA 1
ATOM 949 C C . LEU A 1 117 ? -3.271 -6.191 6.062 1.00 94.56 117 LEU A C 1
ATOM 951 O O . LEU A 1 117 ? -3.994 -5.329 5.571 1.00 94.56 117 LEU A O 1
ATOM 955 N N . GLY A 1 118 ? -3.598 -6.838 7.186 1.00 94.81 118 GLY A N 1
ATOM 956 C CA . GLY A 1 118 ? -4.835 -6.565 7.920 1.00 94.81 118 GLY A CA 1
ATOM 957 C C . GLY A 1 118 ? -4.940 -5.110 8.393 1.00 94.81 118 GLY A C 1
ATOM 958 O O . GLY A 1 118 ? -5.989 -4.490 8.220 1.00 94.81 118 GLY A O 1
ATOM 959 N N . ILE A 1 119 ? -3.843 -4.519 8.884 1.00 97.75 119 ILE A N 1
ATOM 960 C CA . ILE A 1 119 ? -3.813 -3.099 9.271 1.00 97.75 119 ILE A CA 1
ATOM 961 C C . ILE A 1 119 ? -4.039 -2.214 8.039 1.00 97.75 119 ILE A C 1
ATOM 963 O O . ILE A 1 119 ? -4.882 -1.319 8.076 1.00 97.75 119 ILE A O 1
ATOM 967 N N . ALA A 1 120 ? -3.331 -2.478 6.935 1.00 97.50 120 ALA A N 1
ATOM 968 C CA . ALA A 1 120 ? -3.450 -1.693 5.707 1.00 97.50 120 ALA A CA 1
ATOM 969 C C . ALA A 1 120 ? -4.872 -1.733 5.122 1.00 97.50 120 ALA A C 1
ATOM 971 O O . ALA A 1 120 ? -5.397 -0.708 4.694 1.00 97.50 120 ALA A O 1
ATOM 972 N N . VAL A 1 121 ? -5.511 -2.905 5.135 1.00 94.94 121 VAL A N 1
ATOM 973 C CA . VAL A 1 121 ? -6.888 -3.117 4.667 1.00 94.94 121 VAL A CA 1
ATOM 974 C C . VAL A 1 121 ? -7.890 -2.423 5.597 1.00 94.94 121 VAL A C 1
ATOM 976 O O . VAL A 1 121 ? -8.783 -1.729 5.114 1.00 94.94 121 VAL A O 1
ATOM 979 N N . GLY A 1 122 ? -7.719 -2.524 6.920 1.00 95.81 122 GLY A N 1
ATOM 980 C CA . GLY A 1 122 ? -8.540 -1.788 7.888 1.00 95.81 122 GLY A CA 1
ATOM 981 C C . GLY A 1 122 ? -8.452 -0.271 7.704 1.00 95.81 122 GLY A C 1
ATOM 982 O O . GLY A 1 122 ? -9.475 0.409 7.670 1.00 95.81 122 GLY A O 1
ATOM 983 N N . MET A 1 123 ? -7.247 0.261 7.498 1.00 97.69 123 MET A N 1
ATOM 984 C CA . MET A 1 123 ? -7.055 1.687 7.231 1.00 97.69 123 MET A CA 1
ATOM 985 C C . MET A 1 123 ? -7.588 2.115 5.865 1.00 97.69 123 MET A C 1
ATOM 987 O O . MET A 1 123 ? -8.165 3.194 5.750 1.00 97.69 123 MET A O 1
ATOM 991 N N . MET A 1 124 ? -7.467 1.267 4.841 1.00 95.44 124 MET A N 1
ATOM 992 C CA . MET A 1 124 ? -8.098 1.523 3.548 1.00 95.44 124 MET A CA 1
ATOM 993 C C . MET A 1 124 ? -9.616 1.664 3.685 1.00 95.44 124 MET A C 1
ATOM 995 O O . MET A 1 124 ? -10.188 2.595 3.120 1.00 95.44 124 MET A O 1
ATOM 999 N N . TYR A 1 125 ? -10.251 0.784 4.465 1.00 94.06 125 TYR A N 1
ATOM 1000 C CA . TYR A 1 125 ? -11.678 0.871 4.768 1.00 94.06 125 TYR A CA 1
ATOM 1001 C C . TYR A 1 125 ? -12.027 2.208 5.439 1.00 94.06 125 TYR A C 1
ATOM 1003 O O . TYR A 1 125 ? -12.937 2.897 4.985 1.00 94.06 125 TYR A O 1
ATOM 1011 N N . LEU A 1 126 ? -11.290 2.627 6.472 1.00 95.00 126 LEU A N 1
ATOM 1012 C CA . LEU A 1 126 ? -11.556 3.901 7.156 1.00 95.00 126 LEU A CA 1
ATOM 1013 C C . LEU A 1 126 ? -11.371 5.111 6.232 1.00 95.00 126 LEU A C 1
ATOM 1015 O O . LEU A 1 126 ? -12.227 5.995 6.182 1.00 95.00 126 LEU A O 1
ATOM 1019 N N . HIS A 1 127 ? -10.306 5.122 5.431 1.00 95.25 127 HIS A N 1
ATOM 1020 C CA . HIS A 1 127 ? -10.039 6.204 4.482 1.00 95.25 127 HIS A CA 1
ATOM 1021 C C . HIS A 1 127 ? -11.071 6.264 3.351 1.00 95.25 127 HIS A C 1
ATOM 1023 O O . HIS A 1 127 ? -11.389 7.360 2.901 1.00 95.25 127 HIS A O 1
ATOM 1029 N N . SER A 1 128 ? -11.660 5.132 2.936 1.00 91.75 128 SER A N 1
ATOM 1030 C CA . SER A 1 128 ? -12.790 5.121 1.982 1.00 91.75 128 SER A CA 1
ATOM 1031 C C . SER A 1 128 ? -14.025 5.862 2.511 1.00 91.75 128 SER A C 1
ATOM 1033 O O . SER A 1 128 ? -14.835 6.377 1.741 1.00 91.75 128 SER A O 1
ATOM 1035 N N . LYS A 1 129 ? -14.158 5.943 3.841 1.00 90.56 129 LYS A N 1
ATOM 1036 C CA . LYS A 1 129 ? -15.214 6.670 4.553 1.00 90.56 129 LYS A CA 1
ATOM 1037 C C . LYS A 1 129 ? -14.781 8.078 4.970 1.00 90.56 129 LYS A C 1
ATOM 1039 O O . LYS A 1 129 ? -15.498 8.715 5.733 1.00 90.56 129 LYS A O 1
ATOM 1044 N N . ASN A 1 130 ? -13.638 8.564 4.473 1.00 93.50 130 ASN A N 1
ATOM 1045 C CA . ASN A 1 130 ? -13.045 9.853 4.837 1.00 93.50 130 ASN A CA 1
ATOM 1046 C C . ASN A 1 130 ? -12.772 10.000 6.347 1.00 93.50 130 ASN A C 1
ATOM 1048 O O . ASN A 1 130 ? -12.866 11.098 6.891 1.00 93.50 130 ASN A O 1
ATOM 1052 N N . ILE A 1 131 ? -12.436 8.901 7.030 1.00 94.62 131 ILE A N 1
ATOM 1053 C CA . ILE A 1 131 ? -12.107 8.908 8.458 1.00 94.62 131 ILE A CA 1
ATOM 1054 C C . ILE A 1 131 ? -10.586 8.962 8.626 1.00 94.62 131 ILE A C 1
ATOM 1056 O O . ILE A 1 131 ? -9.887 8.038 8.208 1.00 94.62 131 ILE A O 1
ATOM 1060 N N . ILE A 1 132 ? -10.083 10.015 9.273 1.00 95.75 132 ILE A N 1
ATOM 1061 C CA . ILE A 1 132 ? -8.720 10.074 9.814 1.00 95.75 132 ILE A CA 1
ATOM 1062 C C . ILE A 1 132 ? -8.736 9.334 11.150 1.00 95.75 132 ILE A C 1
ATOM 1064 O O . ILE A 1 132 ? -9.524 9.683 12.027 1.00 95.75 132 ILE A O 1
ATOM 1068 N N . PHE A 1 133 ? -7.884 8.325 11.326 1.00 95.62 133 PHE A N 1
ATOM 1069 C CA . PHE A 1 133 ? -7.842 7.576 12.584 1.00 95.62 133 PHE A CA 1
ATOM 1070 C C . PHE A 1 133 ? -7.063 8.327 13.676 1.00 95.62 133 PHE A C 1
ATOM 1072 O O . PHE A 1 133 ? -7.459 8.289 14.839 1.00 95.62 133 PHE A O 1
ATOM 1079 N N . ALA A 1 134 ? -5.994 9.038 13.294 1.00 93.62 134 ALA A N 1
ATOM 1080 C CA . ALA A 1 134 ? -5.202 9.977 14.106 1.00 93.62 134 ALA A CA 1
ATOM 1081 C C . ALA A 1 134 ? -4.477 9.392 15.333 1.00 93.62 134 ALA A C 1
ATOM 1083 O O . ALA A 1 134 ? -3.643 10.070 15.928 1.00 93.62 134 ALA A O 1
ATOM 1084 N N . ASP A 1 135 ? -4.735 8.135 15.699 1.00 93.88 135 ASP A N 1
ATOM 1085 C CA . ASP A 1 135 ? -4.068 7.449 16.809 1.00 93.88 135 ASP A CA 1
ATOM 1086 C C . ASP A 1 135 ? -3.599 6.037 16.425 1.00 93.88 135 ASP A C 1
ATOM 1088 O O . ASP A 1 135 ? -3.679 5.084 17.208 1.00 93.88 135 ASP A O 1
ATOM 1092 N N . LEU A 1 136 ? -3.134 5.870 15.181 1.00 96.62 136 LEU A N 1
ATOM 1093 C CA . LEU A 1 136 ? -2.679 4.576 14.677 1.00 96.62 136 LEU A CA 1
ATOM 1094 C C . LEU A 1 136 ? -1.351 4.198 15.340 1.00 96.62 136 LEU A C 1
ATOM 1096 O O . LEU A 1 136 ? -0.301 4.737 14.998 1.00 96.62 136 LEU A O 1
ATOM 1100 N N . ARG A 1 137 ? -1.402 3.270 16.299 1.00 94.81 137 ARG A N 1
ATOM 1101 C CA . ARG A 1 137 ? -0.250 2.815 17.092 1.00 94.81 137 ARG A CA 1
ATOM 1102 C C . ARG A 1 137 ? -0.372 1.336 17.455 1.00 94.81 137 ARG A C 1
ATOM 1104 O O . ARG A 1 137 ? -1.495 0.827 17.484 1.00 94.81 137 ARG A O 1
ATOM 1111 N N . PRO A 1 138 ? 0.732 0.636 17.779 1.00 94.38 138 PRO A N 1
ATOM 1112 C CA . PRO A 1 138 ? 0.693 -0.782 18.134 1.00 94.38 138 PRO A CA 1
ATOM 1113 C C . PRO A 1 138 ? -0.233 -1.119 19.308 1.00 94.38 138 PRO A C 1
ATOM 1115 O O . PRO A 1 138 ? -0.766 -2.225 19.360 1.00 94.38 138 PRO A O 1
ATOM 1118 N N . GLU A 1 139 ? -0.442 -0.186 20.239 1.00 92.44 139 GLU A N 1
ATOM 1119 C CA . GLU A 1 139 ? -1.359 -0.337 21.371 1.00 92.44 139 GLU A CA 1
ATOM 1120 C C . GLU A 1 139 ? -2.826 -0.391 20.938 1.00 92.44 139 GLU A C 1
ATOM 1122 O O . GLU A 1 139 ? -3.616 -1.037 21.613 1.00 92.44 139 GLU A O 1
ATOM 1127 N N . ASN A 1 140 ? -3.175 0.246 19.816 1.00 94.19 140 ASN A N 1
ATOM 1128 C CA . ASN A 1 140 ? -4.537 0.366 19.286 1.00 94.19 140 ASN A CA 1
ATOM 1129 C C . ASN A 1 140 ? -4.851 -0.680 18.194 1.00 94.19 140 ASN A C 1
ATOM 1131 O O . ASN A 1 140 ? -5.819 -0.552 17.441 1.00 94.19 140 ASN A O 1
ATOM 1135 N N . ILE A 1 141 ? -4.038 -1.738 18.095 1.00 95.56 141 ILE A N 1
ATOM 1136 C CA . ILE A 1 141 ? -4.232 -2.834 17.141 1.00 95.56 141 ILE A CA 1
ATOM 1137 C C . ILE A 1 141 ? -4.212 -4.155 17.907 1.00 95.56 141 ILE A C 1
ATOM 1139 O O . ILE A 1 141 ? -3.175 -4.560 18.431 1.00 95.56 141 ILE A O 1
ATOM 1143 N N . PHE A 1 142 ? -5.352 -4.838 17.963 1.00 92.38 142 PHE A N 1
ATOM 1144 C CA . PHE A 1 142 ? -5.463 -6.165 18.559 1.00 92.38 142 PHE A CA 1
ATOM 1145 C C . PHE A 1 142 ? -5.052 -7.275 17.601 1.00 92.38 142 PHE A C 1
ATOM 1147 O O . PHE A 1 142 ? -5.206 -7.136 16.390 1.00 92.38 142 PHE A O 1
ATOM 1154 N N . LEU A 1 143 ? -4.608 -8.394 18.172 1.00 90.25 143 LEU A N 1
ATOM 1155 C CA . LEU A 1 143 ? -4.272 -9.638 17.493 1.00 90.25 143 LEU A CA 1
ATOM 1156 C C . LEU A 1 143 ? -5.061 -10.806 18.092 1.00 90.25 143 LEU A C 1
ATOM 1158 O O . LEU A 1 143 ? -5.269 -10.868 19.307 1.00 90.25 143 LEU A O 1
ATOM 1162 N N . ASN A 1 144 ? -5.485 -11.736 17.239 1.00 85.94 144 ASN A N 1
ATOM 1163 C CA . ASN A 1 144 ? -5.960 -13.056 17.657 1.00 85.94 144 ASN A CA 1
ATOM 1164 C C . ASN A 1 144 ? -4.888 -14.131 17.412 1.00 85.94 144 ASN A C 1
ATOM 1166 O O . ASN A 1 144 ? -3.805 -13.858 16.887 1.00 85.94 144 ASN A O 1
ATOM 1170 N N . ASP A 1 145 ? -5.196 -15.364 17.798 1.00 82.25 145 ASP A N 1
ATOM 1171 C CA . ASP A 1 145 ? -4.337 -16.540 17.645 1.00 82.25 145 ASP A CA 1
ATOM 1172 C C . ASP A 1 145 ? -4.038 -16.898 16.181 1.00 82.25 145 ASP A C 1
ATOM 1174 O O . ASP A 1 145 ? -3.050 -17.576 15.907 1.00 82.25 145 ASP A O 1
ATOM 1178 N N . GLN A 1 146 ? -4.820 -16.383 15.230 1.00 84.12 146 GLN A N 1
ATOM 1179 C CA . GLN A 1 146 ? -4.605 -16.533 13.790 1.00 84.12 146 GLN A CA 1
ATOM 1180 C C . GLN A 1 146 ?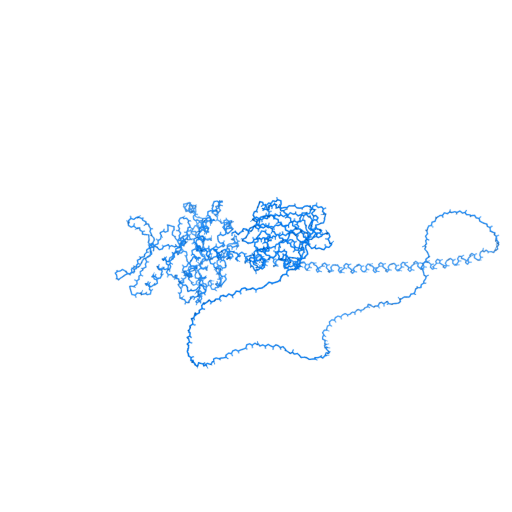 -3.792 -15.378 13.172 1.00 84.12 146 GLN A C 1
ATOM 1182 O O . GLN A 1 146 ? -3.723 -15.280 11.944 1.00 84.12 146 GLN A O 1
ATOM 1187 N N . ALA A 1 147 ? -3.193 -14.499 13.985 1.00 86.94 147 ALA A N 1
ATOM 1188 C CA . ALA A 1 147 ? -2.461 -13.300 13.556 1.00 86.94 147 ALA A CA 1
ATOM 1189 C C . ALA A 1 147 ? -3.292 -12.318 12.709 1.00 86.94 147 ALA A C 1
ATOM 1191 O O . ALA A 1 147 ? -2.776 -11.625 11.828 1.00 86.94 147 ALA A O 1
ATOM 1192 N N . GLU A 1 148 ? -4.596 -12.264 12.952 1.00 89.25 148 GLU A N 1
ATOM 1193 C CA . GLU A 1 148 ? -5.484 -11.291 12.330 1.00 89.25 148 GLU A CA 1
ATOM 1194 C C . GLU A 1 148 ? -5.502 -10.026 13.174 1.00 89.25 148 GLU A C 1
ATOM 1196 O O . GLU A 1 148 ? -5.720 -10.061 14.388 1.00 89.25 148 GLU A O 1
ATOM 1201 N N . SER A 1 149 ? -5.260 -8.898 12.514 1.00 93.50 149 SER A N 1
ATOM 1202 C CA . SER A 1 149 ? -5.205 -7.594 13.152 1.00 93.50 149 SER A CA 1
ATOM 1203 C C . SER A 1 149 ? -6.556 -6.889 13.112 1.00 93.50 149 SER A C 1
ATOM 1205 O O . SER A 1 149 ? -7.219 -6.835 12.073 1.00 93.50 149 SER A O 1
ATOM 1207 N N . LYS A 1 150 ? -6.957 -6.318 14.253 1.00 94.06 150 LYS A N 1
ATOM 1208 C CA . LYS A 1 150 ? -8.148 -5.470 14.375 1.00 94.06 150 LYS A CA 1
ATOM 1209 C C . LYS A 1 150 ? -7.804 -4.125 14.995 1.00 94.06 150 LYS A C 1
ATOM 1211 O O . LYS A 1 150 ? -7.366 -4.065 16.141 1.00 94.06 150 LYS A O 1
ATOM 1216 N N . ILE A 1 151 ? -8.049 -3.051 14.253 1.00 95.62 151 ILE A N 1
ATOM 1217 C CA . ILE A 1 151 ? -7.903 -1.678 14.746 1.00 95.62 151 ILE A CA 1
ATOM 1218 C C . ILE A 1 151 ? -9.047 -1.389 15.722 1.00 95.62 151 ILE A C 1
ATOM 1220 O O . ILE A 1 151 ? -10.205 -1.728 15.456 1.00 95.62 151 ILE A O 1
ATOM 1224 N N . PHE A 1 152 ? -8.727 -0.792 16.864 1.00 90.50 152 PHE A N 1
ATOM 1225 C CA . PHE A 1 152 ? -9.693 -0.410 17.893 1.00 90.50 152 PHE A CA 1
ATOM 1226 C C . PHE A 1 152 ? -9.338 0.959 18.480 1.00 90.50 152 PHE A C 1
ATOM 1228 O O . PHE A 1 152 ? -8.259 1.461 18.209 1.00 90.50 152 PHE A O 1
ATOM 1235 N N . ASN A 1 153 ? -10.216 1.512 19.329 1.00 89.12 153 ASN A N 1
ATOM 1236 C CA . ASN A 1 153 ? -10.047 2.806 20.010 1.00 89.12 153 ASN A CA 1
ATOM 1237 C C . ASN A 1 153 ? -10.148 4.010 19.055 1.00 89.12 153 ASN A C 1
ATOM 1239 O O . ASN A 1 153 ? -9.151 4.583 18.633 1.00 89.12 153 ASN A O 1
ATOM 1243 N N . PHE A 1 154 ? -11.383 4.408 18.742 1.00 91.25 154 PHE A N 1
ATOM 1244 C CA . PHE A 1 154 ? -11.697 5.498 17.808 1.00 91.25 154 PHE A CA 1
ATOM 1245 C C . PHE A 1 154 ? -11.750 6.868 18.497 1.00 91.25 154 PHE A C 1
ATOM 1247 O O . PHE A 1 154 ? -12.233 7.834 17.918 1.00 91.25 154 PHE A O 1
ATOM 1254 N N . SER A 1 155 ? -11.256 6.965 19.732 1.00 89.31 155 SER A N 1
ATOM 1255 C CA . SER A 1 155 ? -11.381 8.164 20.565 1.00 89.31 155 SER A CA 1
ATOM 1256 C C . SER A 1 155 ? -10.799 9.430 19.932 1.00 89.31 155 SER A C 1
ATOM 1258 O O . SER A 1 155 ? -11.255 10.520 20.250 1.00 89.31 155 SER A O 1
ATOM 1260 N N . ASN A 1 156 ? -9.818 9.317 19.034 1.00 90.81 156 ASN A N 1
ATOM 1261 C CA . ASN A 1 156 ? -9.216 10.456 18.333 1.00 90.81 156 ASN A CA 1
ATOM 1262 C C . ASN A 1 156 ? -9.588 10.531 16.845 1.00 90.81 156 ASN A C 1
ATOM 1264 O O . ASN A 1 156 ? -9.112 11.430 16.150 1.00 90.81 156 ASN A O 1
ATOM 1268 N N . ALA A 1 157 ? -10.425 9.610 16.360 1.00 93.62 157 ALA A N 1
ATOM 1269 C CA . ALA A 1 157 ? -10.800 9.550 14.958 1.00 93.62 157 ALA A CA 1
ATOM 1270 C C . ALA A 1 157 ? -11.690 10.739 14.568 1.00 93.62 157 ALA A C 1
ATOM 1272 O O . ALA A 1 157 ? -12.485 11.232 15.367 1.00 93.62 157 ALA A O 1
ATOM 1273 N N . LYS A 1 158 ? -11.561 11.196 13.322 1.00 91.62 158 LYS A N 1
ATOM 1274 C CA . LYS A 1 158 ? -12.285 12.358 12.788 1.00 91.62 158 LYS A CA 1
ATOM 1275 C C . LYS A 1 158 ? -12.796 12.076 11.388 1.00 91.62 158 LYS A C 1
ATOM 1277 O O . LYS A 1 158 ? -12.101 11.447 10.596 1.00 91.62 158 LYS A O 1
ATOM 1282 N N . THR A 1 159 ? -13.981 12.584 11.067 1.00 91.19 159 THR A N 1
ATOM 1283 C CA . THR A 1 159 ? -14.556 12.477 9.719 1.00 91.19 159 THR A CA 1
ATOM 1284 C C . THR A 1 159 ? -14.311 13.764 8.944 1.00 91.19 159 THR A C 1
ATOM 1286 O O . THR A 1 159 ? -14.617 14.851 9.432 1.00 91.19 159 THR A O 1
ATOM 1289 N N . LEU A 1 160 ? -13.782 13.644 7.729 1.00 90.19 160 LEU A N 1
ATOM 1290 C CA . LEU A 1 160 ? -13.664 14.750 6.783 1.00 90.19 160 LEU A CA 1
ATOM 1291 C C . LEU A 1 160 ? -14.935 14.879 5.941 1.00 90.19 160 LEU A C 1
ATOM 1293 O O . LEU A 1 160 ? -15.592 13.884 5.627 1.00 90.19 160 LEU A O 1
ATOM 1297 N N . SER A 1 161 ? -15.243 16.104 5.512 1.00 86.69 161 SER A N 1
ATOM 1298 C CA . SER A 1 161 ? -16.337 16.334 4.559 1.00 86.69 161 SER A CA 1
ATOM 1299 C C . SER A 1 161 ? -15.961 15.814 3.168 1.00 86.69 161 SER A C 1
ATOM 1301 O O . SER A 1 161 ? -16.754 15.135 2.512 1.00 86.69 161 SER A O 1
ATOM 1303 N N . HIS A 1 162 ? -14.721 16.067 2.745 1.00 81.69 162 HIS A N 1
ATOM 1304 C CA . HIS A 1 162 ? -14.138 15.580 1.501 1.00 81.69 162 HIS A CA 1
ATOM 1305 C C . HIS A 1 162 ? -12.745 14.979 1.726 1.00 81.69 162 HIS A C 1
ATOM 1307 O O . HIS A 1 162 ? -12.025 15.353 2.645 1.00 81.69 162 HIS A O 1
ATOM 1313 N N . SER A 1 163 ? -12.337 14.049 0.858 1.00 77.38 163 SER A N 1
ATOM 1314 C CA . SER A 1 163 ? -11.058 13.331 0.994 1.00 77.38 163 SER A CA 1
ATOM 1315 C C . SER A 1 163 ? -9.815 14.213 0.865 1.00 77.38 163 SER A C 1
ATOM 1317 O O . SER A 1 163 ? -8.737 13.795 1.278 1.00 77.38 163 SER A O 1
ATOM 1319 N N . ASP A 1 164 ? -9.961 15.379 0.236 1.00 80.75 164 ASP A N 1
ATOM 1320 C CA . ASP A 1 164 ? -8.874 16.330 -0.014 1.00 80.75 164 ASP A CA 1
ATOM 1321 C C . ASP A 1 164 ? -8.842 17.453 1.043 1.00 80.75 164 ASP A C 1
ATOM 1323 O O . ASP A 1 164 ? -8.009 18.357 0.962 1.00 80.75 164 ASP A O 1
ATOM 1327 N N . ASP A 1 165 ? -9.744 17.402 2.031 1.00 85.50 165 ASP A N 1
ATOM 1328 C CA . ASP A 1 165 ? -9.767 18.346 3.145 1.00 85.50 165 ASP A CA 1
ATOM 1329 C C . ASP A 1 165 ? -8.615 18.071 4.121 1.00 85.50 165 ASP A C 1
ATOM 1331 O O . ASP A 1 165 ? -8.157 16.940 4.297 1.00 85.50 165 ASP A O 1
ATOM 1335 N N . CYS A 1 166 ? -8.190 19.124 4.819 1.00 89.75 166 CYS A N 1
ATOM 1336 C CA . CYS A 1 166 ? -7.238 19.038 5.921 1.00 89.75 166 CYS A CA 1
ATOM 1337 C C . CYS A 1 166 ? -7.818 19.683 7.186 1.00 89.75 166 CYS A C 1
ATOM 1339 O O . CYS A 1 166 ? -8.655 20.585 7.121 1.00 89.75 166 CYS A O 1
ATOM 1341 N N . ILE A 1 167 ? -7.363 19.214 8.344 1.00 89.88 167 ILE A N 1
ATOM 1342 C CA . ILE A 1 167 ? -7.799 19.657 9.668 1.00 89.88 167 ILE A CA 1
ATOM 1343 C C . ILE A 1 167 ? -6.655 20.417 10.345 1.00 89.88 167 ILE A C 1
ATOM 1345 O O . ILE A 1 167 ? -5.488 20.055 10.208 1.00 89.88 167 ILE A O 1
ATOM 1349 N N . ASN A 1 168 ? -7.002 21.465 11.093 1.00 88.94 168 ASN A N 1
ATOM 1350 C CA . ASN A 1 168 ? -6.084 22.304 11.873 1.00 88.94 168 ASN A CA 1
ATOM 1351 C C . ASN A 1 168 ? -6.358 22.196 13.382 1.00 88.94 168 ASN A C 1
ATOM 1353 O O . ASN A 1 168 ? -6.334 23.180 14.119 1.00 88.94 168 ASN A O 1
ATOM 1357 N N . ASP A 1 169 ? -6.642 20.985 13.841 1.00 85.38 169 ASP A N 1
ATOM 1358 C CA . ASP A 1 169 ? -6.999 20.724 15.228 1.00 85.38 169 ASP A CA 1
ATOM 1359 C C . ASP A 1 169 ? -5.796 20.193 16.004 1.00 85.38 169 ASP A C 1
ATOM 1361 O O . ASP A 1 169 ? -5.069 19.343 15.479 1.00 85.38 169 ASP A O 1
ATOM 1365 N N . PRO A 1 170 ? -5.644 20.560 17.284 1.00 82.19 170 PRO A N 1
ATOM 1366 C CA . PRO A 1 170 ? -4.650 19.951 18.153 1.00 82.19 170 PRO A CA 1
ATOM 1367 C C . PRO A 1 170 ? -4.779 18.424 18.161 1.00 82.19 170 PRO A C 1
ATOM 1369 O O . PRO A 1 170 ? -5.880 17.878 18.280 1.00 82.19 170 PRO A O 1
ATOM 1372 N N . MET A 1 171 ? -3.643 17.742 18.053 1.00 86.00 171 MET A N 1
ATOM 1373 C CA . MET A 1 171 ? -3.543 16.291 18.163 1.00 86.00 171 MET A CA 1
ATOM 1374 C C . MET A 1 171 ? -2.599 15.946 19.309 1.00 86.00 171 MET A C 1
ATOM 1376 O O . MET A 1 171 ? -1.593 16.627 19.524 1.00 86.00 171 MET A O 1
ATOM 1380 N N . GLU A 1 172 ? -2.927 14.898 20.059 1.00 82.50 172 GLU A N 1
ATOM 1381 C CA . GLU A 1 172 ? -2.036 14.404 21.102 1.00 82.50 172 GLU A CA 1
ATOM 1382 C C . GLU A 1 172 ? -0.761 13.824 20.486 1.00 82.50 172 GLU A C 1
ATOM 1384 O O . GLU A 1 172 ? -0.785 13.115 19.479 1.00 82.50 172 GLU A O 1
ATOM 1389 N N . PHE A 1 173 ? 0.372 14.137 21.109 1.00 86.75 173 PHE A N 1
ATOM 1390 C CA . PHE A 1 173 ? 1.661 13.645 20.658 1.00 86.75 173 PHE A CA 1
ATOM 1391 C C . PHE A 1 173 ? 1.801 12.137 20.902 1.00 86.75 173 PHE A C 1
ATOM 1393 O O . PHE A 1 173 ? 1.541 11.627 21.992 1.00 86.75 173 PHE A O 1
ATOM 1400 N N . SER A 1 174 ? 2.357 11.448 19.910 1.00 89.62 174 SER A N 1
ATOM 1401 C CA . SER A 1 174 ? 2.887 10.092 20.038 1.00 89.62 174 SER A CA 1
ATOM 1402 C C . SER A 1 174 ? 4.150 9.875 19.194 1.00 89.62 174 SER A C 1
ATOM 1404 O O . SER A 1 174 ? 4.407 10.610 18.240 1.00 89.62 174 SER A O 1
ATOM 1406 N N . GLN A 1 175 ? 4.895 8.800 19.465 1.00 91.12 175 GLN A N 1
ATOM 1407 C CA . GLN A 1 175 ? 6.064 8.377 18.668 1.00 91.12 175 GLN A CA 1
ATOM 1408 C C . GLN A 1 175 ? 5.729 7.872 17.246 1.00 91.12 175 GLN A C 1
ATOM 1410 O O . GLN A 1 175 ? 6.592 7.343 16.553 1.00 91.12 175 GLN A O 1
ATOM 1415 N N . TYR A 1 176 ? 4.473 8.011 16.819 1.00 94.81 176 TYR A N 1
ATOM 1416 C CA . TYR A 1 176 ? 3.999 7.695 15.470 1.00 94.81 176 TYR A CA 1
ATOM 1417 C C . TYR A 1 176 ? 3.469 8.945 14.750 1.00 94.81 176 TYR A C 1
ATOM 1419 O O . TYR A 1 176 ? 2.964 8.860 13.634 1.00 94.81 176 TYR A O 1
ATOM 1427 N N . THR A 1 177 ? 3.596 10.116 15.384 1.00 94.56 177 THR A N 1
ATOM 1428 C CA . THR A 1 177 ? 3.104 11.395 14.860 1.00 94.56 177 THR A CA 1
ATOM 1429 C C . THR A 1 177 ? 3.916 11.824 13.645 1.00 94.56 177 THR A C 1
ATOM 1431 O O . THR A 1 177 ? 5.151 11.817 13.683 1.00 94.56 177 THR A O 1
ATOM 1434 N N . ALA A 1 178 ? 3.215 12.211 12.582 1.00 95.50 178 ALA A N 1
ATOM 1435 C CA . ALA A 1 178 ? 3.800 12.655 11.324 1.00 95.50 178 ALA A CA 1
ATOM 1436 C C . ALA A 1 178 ? 4.456 14.054 11.443 1.00 95.50 178 ALA A C 1
ATOM 1438 O O . ALA A 1 178 ? 4.017 14.871 12.261 1.00 95.50 178 ALA A O 1
ATOM 1439 N N . PRO A 1 179 ? 5.494 14.360 10.639 1.00 95.12 179 PRO A N 1
ATOM 1440 C CA . PRO A 1 179 ? 6.264 15.607 10.737 1.00 95.12 179 PRO A CA 1
ATOM 1441 C C . PRO A 1 179 ? 5.427 16.886 10.592 1.00 95.12 179 PRO A C 1
ATOM 1443 O O . PRO A 1 179 ? 5.699 17.880 11.265 1.00 95.12 179 PRO A O 1
ATOM 1446 N N . GLU A 1 180 ? 4.405 16.875 9.740 1.00 94.81 180 GLU A N 1
ATOM 1447 C CA . GLU A 1 180 ? 3.499 18.004 9.521 1.00 94.81 180 GLU A CA 1
ATOM 1448 C C . GLU A 1 180 ? 2.677 18.335 10.775 1.00 94.81 180 GLU A C 1
ATOM 1450 O O . GLU A 1 180 ? 2.543 19.506 11.125 1.00 94.81 180 GLU A O 1
ATOM 1455 N N . VAL A 1 181 ? 2.238 17.319 11.525 1.00 94.44 181 VAL A N 1
ATOM 1456 C CA . VAL A 1 181 ? 1.505 17.505 12.787 1.00 94.44 181 VAL A CA 1
ATOM 1457 C C . VAL A 1 181 ? 2.438 18.050 13.866 1.00 94.44 181 VAL A C 1
ATOM 1459 O O . VAL A 1 181 ? 2.084 18.992 14.571 1.00 94.44 181 VAL A O 1
ATOM 1462 N N . LEU A 1 182 ? 3.661 17.513 13.961 1.00 92.44 182 LEU A N 1
ATOM 1463 C CA . LEU A 1 182 ? 4.685 18.020 14.886 1.00 92.44 182 LEU A CA 1
ATOM 1464 C C . LEU A 1 182 ? 5.029 19.490 14.620 1.00 92.44 182 LEU A C 1
ATOM 1466 O O . LEU A 1 182 ? 5.304 20.246 15.548 1.00 92.44 182 LEU A O 1
ATOM 1470 N N . SER A 1 183 ? 4.991 19.893 13.352 1.00 89.50 183 SER A N 1
ATOM 1471 C CA . SER A 1 183 ? 5.258 21.263 12.913 1.00 89.50 183 SER A CA 1
ATOM 1472 C C . SER A 1 183 ? 4.050 22.197 13.071 1.00 89.50 183 SER A C 1
ATOM 1474 O O . SER A 1 183 ? 4.135 23.361 12.679 1.00 89.50 183 SER A O 1
ATOM 1476 N N . GLY A 1 184 ? 2.925 21.708 13.610 1.00 89.56 184 GLY A N 1
ATOM 1477 C CA . GLY A 1 184 ? 1.690 22.477 13.778 1.00 89.56 184 GLY A CA 1
ATOM 1478 C C . GLY A 1 184 ? 1.003 22.851 12.461 1.00 89.56 184 GLY A C 1
ATOM 1479 O O . GLY A 1 184 ? 0.277 23.842 12.415 1.00 89.56 184 GLY A O 1
ATOM 1480 N N . GLN A 1 185 ? 1.266 22.111 11.382 1.00 91.50 185 GLN A N 1
ATOM 1481 C CA . GLN A 1 185 ? 0.613 22.308 10.088 1.00 91.50 185 GLN A CA 1
ATOM 1482 C C . GLN A 1 185 ? -0.731 21.574 10.040 1.00 91.50 185 GLN A C 1
ATOM 1484 O O . GLN A 1 185 ? -0.976 20.643 10.811 1.00 91.50 185 GLN A O 1
ATOM 1489 N N . CYS A 1 186 ? -1.582 21.966 9.090 1.00 92.81 186 CYS A N 1
ATOM 1490 C CA . CYS A 1 186 ? -2.786 21.206 8.782 1.00 92.81 186 CYS A CA 1
ATOM 1491 C C . CYS A 1 186 ? -2.427 19.791 8.330 1.00 92.81 186 CYS A C 1
ATOM 1493 O O . CYS A 1 186 ? -1.415 19.582 7.655 1.00 92.81 186 CYS A O 1
ATOM 1495 N N . TYR A 1 187 ? -3.287 18.834 8.649 1.00 94.69 187 TYR A N 1
ATOM 1496 C CA . TYR A 1 187 ? -3.077 17.434 8.311 1.00 94.69 187 TYR A CA 1
ATOM 1497 C C . TYR A 1 187 ? -4.316 16.789 7.706 1.00 94.69 187 TYR A C 1
ATOM 1499 O O . TYR A 1 187 ? -5.440 17.245 7.903 1.00 94.69 187 TYR A O 1
ATOM 1507 N N . ASP A 1 188 ? -4.095 15.710 6.970 1.00 95.00 188 ASP A N 1
ATOM 1508 C CA . ASP A 1 188 ? -5.114 14.942 6.266 1.00 95.00 188 ASP A CA 1
ATOM 1509 C C . ASP A 1 188 ? -4.975 13.441 6.593 1.00 95.00 188 ASP A C 1
ATOM 1511 O O . ASP A 1 188 ? -4.263 13.036 7.517 1.00 95.00 188 ASP A O 1
ATOM 1515 N N . LEU A 1 189 ? -5.627 12.592 5.798 1.00 97.00 189 LEU A N 1
ATOM 1516 C CA . LEU A 1 189 ? -5.551 11.130 5.886 1.00 97.00 189 LEU A CA 1
ATOM 1517 C C . LEU A 1 189 ? -4.102 10.584 5.854 1.00 97.00 189 LEU A C 1
ATOM 1519 O O . LEU A 1 189 ? -3.839 9.477 6.327 1.00 97.00 189 LEU A O 1
ATOM 1523 N N . LYS A 1 190 ? -3.121 11.322 5.315 1.00 97.81 190 LYS A N 1
ATOM 1524 C CA . LYS A 1 190 ? -1.741 10.842 5.131 1.00 97.81 190 LYS A CA 1
ATOM 1525 C C . LYS A 1 190 ? -0.940 10.736 6.425 1.00 97.81 190 LYS A C 1
ATOM 1527 O O . LYS A 1 190 ? 0.132 10.119 6.395 1.00 97.81 190 LYS A O 1
ATOM 1532 N N . ILE A 1 191 ? -1.424 11.2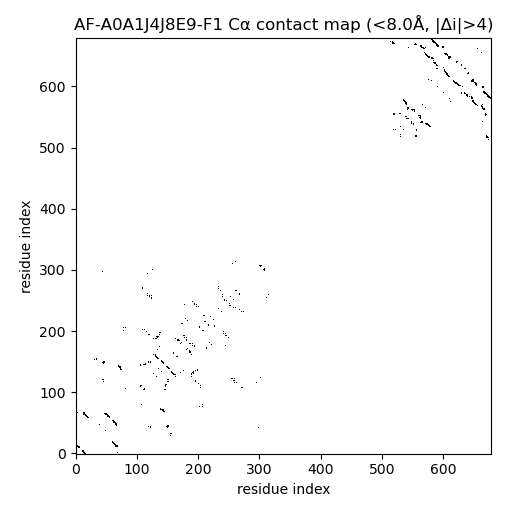70 7.547 1.00 97.50 191 ILE A N 1
ATOM 1533 C CA . ILE A 1 191 ? -0.779 11.050 8.852 1.00 97.50 191 ILE A CA 1
ATOM 1534 C C . ILE A 1 191 ? -0.856 9.581 9.270 1.00 97.50 191 ILE A C 1
ATOM 1536 O O . ILE A 1 191 ? 0.113 9.037 9.799 1.00 97.50 191 ILE A O 1
ATOM 1540 N N . ASP A 1 192 ? -1.959 8.903 8.943 1.00 98.25 192 ASP A N 1
ATOM 1541 C CA . ASP A 1 192 ? -2.132 7.489 9.271 1.00 98.25 192 ASP A CA 1
ATOM 1542 C C . ASP A 1 192 ? -1.211 6.611 8.409 1.00 98.25 192 ASP A C 1
ATOM 1544 O O . ASP A 1 192 ? -0.723 5.576 8.860 1.00 98.25 192 ASP A O 1
ATOM 1548 N N . VAL A 1 193 ? -0.921 7.037 7.172 1.00 98.56 193 VAL A N 1
ATOM 1549 C CA . VAL A 1 193 ? 0.032 6.354 6.276 1.00 98.56 193 VAL A CA 1
ATOM 1550 C C . VAL A 1 193 ? 1.450 6.397 6.849 1.00 98.56 193 VAL A C 1
ATOM 1552 O O . VAL A 1 193 ? 2.176 5.401 6.795 1.00 98.56 193 VAL A O 1
ATOM 1555 N N . TYR A 1 194 ? 1.831 7.533 7.436 1.00 98.19 194 TYR A N 1
ATOM 1556 C CA . TYR A 1 194 ? 3.118 7.687 8.108 1.00 98.19 194 TYR A CA 1
ATOM 1557 C C . TYR A 1 194 ? 3.224 6.753 9.320 1.00 98.19 194 TYR A C 1
ATOM 1559 O O . TYR A 1 194 ? 4.183 5.986 9.434 1.00 98.19 194 TYR A O 1
ATOM 1567 N N . ALA A 1 195 ? 2.210 6.761 10.189 1.00 97.75 195 ALA A N 1
ATOM 1568 C CA . ALA A 1 195 ? 2.165 5.896 11.364 1.00 97.75 195 ALA A CA 1
ATOM 1569 C C . ALA A 1 195 ? 2.216 4.405 10.984 1.00 97.75 195 ALA A C 1
ATOM 1571 O O . ALA A 1 195 ? 2.986 3.632 11.559 1.00 97.75 195 ALA A O 1
ATOM 1572 N N . PHE A 1 196 ? 1.473 4.010 9.945 1.00 98.50 196 PHE A N 1
ATOM 1573 C CA . PHE A 1 196 ? 1.482 2.653 9.402 1.00 98.50 196 PHE A CA 1
ATOM 1574 C C . PHE A 1 196 ? 2.882 2.184 8.978 1.00 98.50 196 PHE A C 1
ATOM 1576 O O . PHE A 1 196 ? 3.242 1.028 9.221 1.00 98.50 196 PHE A O 1
ATOM 1583 N N . ALA A 1 197 ? 3.686 3.059 8.367 1.00 98.00 197 ALA A N 1
ATOM 1584 C CA . ALA A 1 197 ? 5.041 2.725 7.929 1.00 98.00 197 ALA A CA 1
ATOM 1585 C C . ALA A 1 197 ? 5.955 2.370 9.109 1.00 98.00 197 ALA A C 1
ATOM 1587 O O . ALA A 1 197 ? 6.679 1.374 9.054 1.00 98.00 197 ALA A O 1
ATOM 1588 N N . LEU A 1 198 ? 5.882 3.154 10.190 1.00 96.75 198 LEU A N 1
ATOM 1589 C CA . LEU A 1 198 ? 6.644 2.904 11.412 1.00 96.75 198 LEU A CA 1
ATOM 1590 C C . LEU A 1 198 ? 6.220 1.587 12.065 1.00 96.75 198 LEU A C 1
ATOM 1592 O O . LEU A 1 198 ? 7.073 0.756 12.356 1.00 96.75 198 LEU A O 1
ATOM 1596 N N . ILE A 1 199 ? 4.916 1.341 12.205 1.00 96.50 199 ILE A N 1
ATOM 1597 C CA . ILE A 1 199 ? 4.395 0.086 12.773 1.00 96.50 199 ILE A CA 1
ATOM 1598 C C . ILE A 1 199 ? 4.835 -1.121 11.933 1.00 96.50 199 ILE A C 1
ATOM 1600 O O . ILE A 1 199 ? 5.285 -2.131 12.472 1.00 96.50 199 ILE A O 1
ATOM 1604 N N . SER A 1 200 ? 4.751 -1.014 10.605 1.00 95.44 200 SER A N 1
ATOM 1605 C CA . SER A 1 200 ? 5.163 -2.084 9.691 1.00 95.44 200 SER A CA 1
ATOM 1606 C C . SER A 1 200 ? 6.657 -2.384 9.801 1.00 95.44 200 SER A C 1
ATOM 1608 O O . SER A 1 200 ? 7.051 -3.551 9.819 1.00 95.44 200 SER A O 1
ATOM 1610 N N . PHE A 1 201 ? 7.491 -1.347 9.930 1.00 93.50 201 PHE A N 1
ATOM 1611 C CA . PHE A 1 201 ? 8.916 -1.505 10.212 1.00 93.50 201 PHE A CA 1
ATOM 1612 C C . PHE A 1 201 ? 9.138 -2.260 11.529 1.00 93.50 201 PHE A C 1
ATOM 1614 O O . PHE A 1 201 ? 9.889 -3.236 11.552 1.00 93.50 201 PHE A O 1
ATOM 1621 N N . GLU A 1 202 ? 8.459 -1.864 12.608 1.00 91.81 202 GLU A N 1
ATOM 1622 C CA . GLU A 1 202 ? 8.616 -2.494 13.923 1.00 91.81 202 GLU A CA 1
ATOM 1623 C C . GLU A 1 202 ? 8.197 -3.972 13.918 1.00 91.81 202 GLU A C 1
ATOM 1625 O O . GLU A 1 202 ? 8.895 -4.802 14.502 1.00 91.81 202 GLU A O 1
ATOM 1630 N N . ILE A 1 203 ? 7.124 -4.330 13.204 1.00 90.25 203 ILE A N 1
ATOM 1631 C CA . ILE A 1 203 ? 6.673 -5.723 13.040 1.00 90.25 203 ILE A CA 1
ATOM 1632 C C . ILE A 1 203 ? 7.706 -6.553 12.263 1.00 90.25 203 ILE A C 1
ATOM 1634 O O . ILE A 1 203 ? 8.037 -7.676 12.654 1.00 90.25 203 ILE A O 1
ATOM 1638 N N . LEU A 1 204 ? 8.228 -6.021 11.153 1.00 87.06 204 LEU A N 1
ATOM 1639 C CA . LEU A 1 204 ? 9.155 -6.759 10.290 1.00 87.06 204 LEU A CA 1
ATOM 1640 C C . LEU A 1 204 ? 10.514 -6.950 10.964 1.00 87.06 204 LEU A C 1
ATOM 1642 O O . LEU A 1 204 ? 11.038 -8.068 10.988 1.00 87.06 204 LEU A O 1
ATOM 1646 N N . ILE A 1 205 ? 11.050 -5.882 11.555 1.00 84.12 205 ILE A N 1
ATOM 1647 C CA . ILE A 1 205 ? 12.382 -5.853 12.166 1.00 84.12 205 ILE A CA 1
ATOM 1648 C C . ILE A 1 205 ? 12.376 -6.390 13.605 1.00 84.12 205 ILE A C 1
ATOM 1650 O O . ILE A 1 205 ? 13.406 -6.865 14.085 1.00 84.12 205 ILE A O 1
ATOM 1654 N N . GLY A 1 206 ? 11.235 -6.354 14.298 1.00 79.38 206 GLY A N 1
ATOM 1655 C CA . GLY A 1 206 ? 11.120 -6.776 15.697 1.00 79.38 206 GLY A CA 1
ATOM 1656 C C . GLY A 1 206 ? 11.864 -5.849 16.664 1.00 79.38 206 GLY A C 1
ATOM 1657 O O . GLY A 1 206 ? 12.401 -6.312 17.672 1.00 79.38 206 GLY A O 1
ATOM 1658 N N . LYS A 1 207 ? 11.966 -4.559 16.322 1.00 78.88 207 LYS A N 1
ATOM 1659 C CA . LYS A 1 207 ? 12.611 -3.507 17.122 1.00 78.88 207 LYS A CA 1
ATOM 1660 C C . LYS A 1 207 ? 11.804 -2.223 17.024 1.00 78.88 207 LYS A C 1
ATOM 1662 O O . LYS A 1 207 ? 11.305 -1.913 15.949 1.00 78.88 207 LYS A O 1
ATOM 1667 N N . ILE A 1 208 ? 11.750 -1.474 18.123 1.00 84.50 208 ILE A N 1
ATOM 1668 C CA . ILE A 1 208 ? 11.114 -0.154 18.174 1.00 84.50 208 ILE A CA 1
ATOM 1669 C C . ILE A 1 208 ? 11.887 0.809 17.259 1.00 84.50 208 ILE A C 1
ATOM 1671 O O . ILE A 1 208 ? 13.120 0.833 17.285 1.00 84.50 208 ILE A O 1
ATOM 1675 N N . ALA A 1 209 ? 11.167 1.576 16.440 1.00 87.06 209 ALA A N 1
ATOM 1676 C CA . ALA A 1 209 ? 11.732 2.449 15.415 1.00 87.06 209 ALA A CA 1
ATOM 1677 C C . ALA A 1 209 ? 12.476 3.655 16.012 1.00 87.06 209 ALA A C 1
ATOM 1679 O O . ALA A 1 209 ? 13.567 4.006 15.563 1.00 87.06 209 ALA A O 1
ATOM 1680 N N . PHE A 1 210 ? 11.892 4.266 17.043 1.00 87.75 210 PHE A N 1
ATOM 1681 C CA . PHE A 1 210 ? 12.426 5.436 17.733 1.00 87.75 210 PHE A CA 1
ATOM 1682 C C . PHE A 1 210 ? 12.259 5.307 19.248 1.00 87.75 210 PHE A C 1
ATOM 1684 O O . PHE A 1 210 ? 11.469 4.501 19.733 1.00 87.75 210 PHE A O 1
ATOM 1691 N N . SER A 1 211 ? 13.018 6.089 20.017 1.00 80.19 211 SER A N 1
ATOM 1692 C CA . SER A 1 211 ? 12.858 6.100 21.470 1.00 80.19 211 SER A CA 1
ATOM 1693 C C . SER A 1 211 ? 11.489 6.670 21.859 1.00 80.19 211 SER A C 1
ATOM 1695 O O . SER A 1 211 ? 10.907 7.485 21.145 1.00 80.19 211 SER A O 1
ATOM 1697 N N . GLN A 1 212 ? 10.999 6.282 23.038 1.00 79.81 212 GLN A N 1
ATOM 1698 C CA . GLN A 1 212 ? 9.749 6.817 23.585 1.00 79.81 212 GLN A CA 1
ATOM 1699 C C . GLN A 1 212 ? 9.894 8.257 24.113 1.00 79.81 212 GLN A C 1
ATOM 1701 O O . GLN A 1 212 ? 8.945 8.800 24.672 1.00 79.81 212 GLN A O 1
ATOM 1706 N N . ASN A 1 213 ? 11.077 8.876 23.993 1.00 88.94 213 ASN A N 1
ATOM 1707 C CA . ASN A 1 213 ? 11.306 10.241 24.448 1.00 88.94 213 ASN A CA 1
ATOM 1708 C C . ASN A 1 213 ? 10.707 11.233 23.429 1.00 88.94 213 ASN A C 1
ATOM 1710 O O . ASN A 1 213 ? 11.210 11.310 22.305 1.00 88.94 213 ASN A O 1
ATOM 1714 N N . PRO A 1 214 ? 9.684 12.030 23.802 1.00 87.50 214 PRO A N 1
ATOM 1715 C CA . PRO A 1 214 ? 9.004 12.923 22.864 1.00 87.50 214 PRO A CA 1
ATOM 1716 C C . PRO A 1 214 ? 9.920 13.957 22.212 1.00 87.50 214 PRO A C 1
ATOM 1718 O O . PRO A 1 214 ? 9.842 14.191 21.008 1.00 87.50 214 PRO A O 1
ATOM 1721 N N . THR A 1 215 ? 10.812 14.554 23.003 1.00 88.50 215 THR A N 1
ATOM 1722 C CA . THR A 1 215 ? 11.744 15.588 22.545 1.00 88.50 215 THR A CA 1
ATOM 1723 C C . THR A 1 215 ? 12.768 15.010 21.576 1.00 88.50 215 THR A C 1
ATOM 1725 O O . THR A 1 215 ? 13.080 15.621 20.557 1.00 88.50 215 THR A O 1
ATOM 1728 N N . GLU A 1 216 ? 13.282 13.815 21.870 1.00 91.06 216 GLU A N 1
ATOM 1729 C CA . GLU A 1 216 ? 14.207 13.118 20.978 1.00 91.06 216 GLU A CA 1
ATOM 1730 C C . GLU A 1 216 ? 13.524 12.742 19.660 1.00 91.06 216 GLU A C 1
ATOM 1732 O O . GLU A 1 216 ? 14.078 13.009 18.594 1.00 91.06 216 GLU A O 1
ATOM 1737 N N . TYR A 1 217 ? 12.312 12.181 19.724 1.00 92.19 217 TYR A N 1
ATOM 1738 C CA . TYR A 1 217 ? 11.523 11.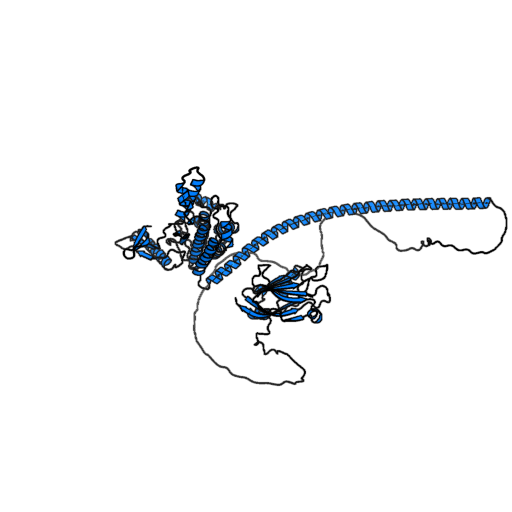848 18.541 1.00 92.19 217 TYR A CA 1
ATOM 1739 C C . TYR A 1 217 ? 11.274 13.086 17.677 1.00 92.19 217 TYR A C 1
ATOM 1741 O O . TYR A 1 217 ? 11.587 13.074 16.488 1.00 92.19 217 TYR A O 1
ATOM 1749 N N . PHE A 1 218 ? 10.797 14.180 18.280 1.00 90.94 218 PHE A N 1
ATOM 1750 C CA . PHE A 1 218 ? 10.580 15.446 17.585 1.00 90.94 218 PHE A CA 1
ATOM 1751 C C . PHE A 1 218 ? 11.841 15.909 16.846 1.00 90.94 218 PHE A C 1
ATOM 1753 O O . PHE A 1 218 ? 11.797 16.148 15.641 1.00 90.94 218 PHE A O 1
ATOM 1760 N N . ASN A 1 219 ? 12.982 15.964 17.541 1.00 90.88 219 ASN A N 1
ATOM 1761 C CA . ASN A 1 219 ? 14.243 16.412 16.950 1.00 90.88 219 ASN A CA 1
ATOM 1762 C C . ASN A 1 219 ? 14.675 15.525 15.772 1.00 90.88 219 ASN A C 1
ATOM 1764 O O . ASN A 1 219 ? 15.032 16.042 14.715 1.00 90.88 219 ASN A O 1
ATOM 1768 N N . LYS A 1 220 ? 14.603 14.198 15.925 1.00 93.25 220 LYS A N 1
ATOM 1769 C CA . LYS A 1 220 ? 14.981 13.241 14.875 1.00 93.25 220 LYS A CA 1
ATOM 1770 C C . LYS A 1 220 ? 14.098 13.370 13.638 1.00 93.25 220 LYS A C 1
ATOM 1772 O O . LYS A 1 220 ? 14.604 13.476 12.520 1.00 93.25 220 LYS A O 1
ATOM 1777 N N . ILE A 1 221 ? 12.779 13.402 13.827 1.00 93.88 221 ILE A N 1
ATOM 1778 C CA . ILE A 1 221 ? 11.829 13.458 12.712 1.00 93.88 221 ILE A CA 1
ATOM 1779 C C . ILE A 1 221 ? 11.922 14.788 11.962 1.00 93.88 221 ILE A C 1
ATOM 1781 O O . ILE A 1 221 ? 11.938 14.771 10.727 1.00 93.88 221 ILE A O 1
ATOM 1785 N N . CYS A 1 222 ? 12.054 15.909 12.679 1.00 87.94 222 CYS A N 1
ATOM 1786 C CA . CYS A 1 222 ? 12.248 17.237 12.089 1.00 87.94 222 CYS A CA 1
ATOM 1787 C C . CYS A 1 222 ? 13.579 17.357 11.326 1.00 87.94 222 CYS A C 1
ATOM 1789 O O . CYS A 1 222 ? 13.642 18.063 10.322 1.00 87.94 222 CYS A O 1
ATOM 1791 N N . ASN A 1 223 ? 14.613 16.614 11.733 1.00 90.44 223 ASN A N 1
ATOM 1792 C CA . ASN A 1 223 ? 15.881 16.510 11.002 1.00 90.44 223 ASN A CA 1
ATOM 1793 C C . ASN A 1 223 ? 15.832 15.530 9.813 1.00 90.44 223 ASN A C 1
ATOM 1795 O O . ASN A 1 223 ? 16.835 15.337 9.128 1.00 90.44 223 ASN A O 1
ATOM 1799 N N . GLY A 1 224 ? 14.679 14.910 9.547 1.00 91.31 224 GLY A N 1
ATOM 1800 C CA . GLY A 1 224 ? 14.499 13.973 8.439 1.00 91.31 224 GLY A CA 1
ATOM 1801 C C . GLY A 1 224 ? 15.030 12.564 8.707 1.00 91.31 224 GLY A C 1
ATOM 1802 O O . GLY A 1 224 ? 15.096 11.763 7.776 1.00 91.31 224 GLY A O 1
ATOM 1803 N N . GLU A 1 225 ? 15.383 12.226 9.950 1.00 94.50 225 GLU A N 1
ATOM 1804 C CA . GLU A 1 225 ? 15.830 10.875 10.293 1.00 94.50 225 GLU A CA 1
ATOM 1805 C C . GLU A 1 225 ? 14.690 9.864 10.120 1.00 94.50 225 GLU A C 1
ATOM 1807 O O . GLU A 1 225 ? 13.535 10.130 10.467 1.00 94.50 225 GLU A O 1
ATOM 1812 N N . ARG A 1 226 ? 15.014 8.685 9.580 1.00 94.19 226 ARG A N 1
ATOM 1813 C CA . ARG A 1 226 ? 14.079 7.571 9.375 1.00 94.19 226 ARG A CA 1
ATOM 1814 C C . ARG A 1 226 ? 14.734 6.240 9.752 1.00 94.19 226 ARG A C 1
ATOM 1816 O O . ARG A 1 226 ? 15.958 6.128 9.644 1.00 94.19 226 ARG A O 1
ATOM 1823 N N . PRO A 1 227 ? 13.957 5.226 10.175 1.00 91.38 227 PRO A N 1
ATOM 1824 C CA . PRO A 1 227 ? 14.505 3.910 10.477 1.00 91.38 227 PRO A CA 1
ATOM 1825 C C . PRO A 1 227 ? 15.156 3.281 9.241 1.00 91.38 227 PRO A C 1
ATOM 1827 O O . PRO A 1 227 ? 14.605 3.314 8.141 1.00 91.38 227 PRO A O 1
ATOM 1830 N N . ALA A 1 228 ? 16.334 2.686 9.418 1.00 88.56 228 ALA A N 1
ATOM 1831 C CA . ALA A 1 228 ? 17.066 2.050 8.330 1.00 88.56 228 ALA A CA 1
ATOM 1832 C C . ALA A 1 228 ? 16.723 0.558 8.233 1.00 88.56 228 ALA A C 1
ATOM 1834 O O . ALA A 1 228 ? 16.920 -0.203 9.182 1.00 88.56 228 ALA A O 1
ATOM 1835 N N . PHE A 1 229 ? 16.257 0.121 7.061 1.00 86.50 229 PHE A N 1
ATOM 1836 C CA . PHE A 1 229 ? 16.128 -1.303 6.756 1.00 86.50 229 PHE A CA 1
ATOM 1837 C C . PHE A 1 229 ? 17.508 -1.953 6.541 1.00 86.50 229 PHE A C 1
ATOM 1839 O O . PHE A 1 229 ? 18.401 -1.310 5.975 1.00 86.50 229 PHE A O 1
ATOM 1846 N N . PRO A 1 230 ? 17.692 -3.234 6.917 1.00 83.50 230 PRO A N 1
ATOM 1847 C CA . PRO A 1 230 ? 18.900 -3.986 6.589 1.00 83.50 230 PRO A CA 1
ATOM 1848 C C . PRO A 1 230 ? 19.184 -3.997 5.075 1.00 83.50 230 PRO A C 1
ATOM 1850 O O . PRO A 1 230 ? 18.239 -4.014 4.284 1.00 83.50 230 PRO A O 1
ATOM 1853 N N . PRO A 1 231 ? 20.457 -4.066 4.636 1.00 79.19 231 PRO A N 1
ATOM 1854 C CA . PRO A 1 231 ? 20.801 -4.125 3.210 1.00 79.19 231 PRO A CA 1
ATOM 1855 C C . PRO A 1 231 ? 20.179 -5.311 2.459 1.00 79.19 231 PRO A C 1
ATOM 1857 O O . PRO A 1 231 ? 19.974 -5.236 1.253 1.00 79.19 231 PRO A O 1
ATOM 1860 N N . THR A 1 232 ? 19.880 -6.397 3.173 1.00 77.88 232 THR A N 1
ATOM 1861 C CA . THR A 1 232 ? 19.250 -7.614 2.646 1.00 77.88 232 THR A CA 1
ATOM 1862 C C . THR A 1 232 ? 17.728 -7.516 2.528 1.00 77.88 232 THR A C 1
ATOM 1864 O O . THR A 1 232 ? 17.096 -8.454 2.051 1.00 77.88 232 THR A O 1
ATOM 1867 N N . PHE A 1 233 ? 17.120 -6.414 2.976 1.00 82.56 233 PHE A N 1
ATOM 1868 C CA . PHE A 1 233 ? 15.672 -6.253 2.961 1.00 82.56 233 PHE A CA 1
ATOM 1869 C C . PHE A 1 233 ? 15.149 -6.015 1.527 1.00 82.56 233 PHE A C 1
ATOM 1871 O O . PHE A 1 233 ? 15.776 -5.263 0.773 1.00 82.56 233 PHE A O 1
ATOM 1878 N N . PRO A 1 234 ? 14.002 -6.602 1.132 1.00 83.00 234 PRO A N 1
ATOM 1879 C CA . PRO A 1 234 ? 13.471 -6.506 -0.219 1.00 83.00 234 PRO A CA 1
ATOM 1880 C C . PRO A 1 234 ? 13.279 -5.067 -0.676 1.00 83.00 234 PRO A C 1
ATOM 1882 O O . PRO A 1 234 ? 12.564 -4.287 -0.042 1.00 83.00 234 PRO A O 1
ATOM 1885 N N . LEU A 1 235 ? 13.882 -4.729 -1.819 1.00 82.50 235 LEU A N 1
ATOM 1886 C CA . LEU A 1 235 ? 13.875 -3.366 -2.347 1.00 82.50 235 LEU A CA 1
ATOM 1887 C C . LEU A 1 235 ? 12.452 -2.846 -2.575 1.00 82.50 235 LEU A C 1
ATOM 1889 O O . LEU A 1 235 ? 12.171 -1.697 -2.257 1.00 82.50 235 LEU A O 1
ATOM 1893 N N . MET A 1 236 ? 11.546 -3.692 -3.069 1.00 84.38 236 MET A N 1
ATOM 1894 C CA . MET A 1 236 ? 10.161 -3.301 -3.336 1.00 84.38 236 MET A CA 1
ATOM 1895 C C . MET A 1 236 ? 9.443 -2.811 -2.071 1.00 84.38 236 MET A C 1
ATOM 1897 O O . MET A 1 236 ? 8.838 -1.740 -2.077 1.00 84.38 236 MET A O 1
ATOM 1901 N N . LEU A 1 237 ? 9.543 -3.565 -0.973 1.00 86.50 237 LEU A N 1
ATOM 1902 C CA . LEU A 1 237 ? 8.911 -3.203 0.297 1.00 86.50 237 LEU A CA 1
ATOM 1903 C C . LEU A 1 237 ? 9.639 -2.061 0.993 1.00 86.50 237 LEU A C 1
ATOM 1905 O O . LEU A 1 237 ? 8.987 -1.179 1.544 1.00 86.50 237 LEU A O 1
ATOM 1909 N N . LYS A 1 238 ? 10.974 -2.029 0.907 1.00 90.25 238 LYS A N 1
ATOM 1910 C CA . LYS A 1 238 ? 11.767 -0.889 1.367 1.00 90.25 238 LYS A CA 1
ATOM 1911 C C . LYS A 1 238 ? 11.272 0.403 0.721 1.00 90.25 238 LYS A C 1
ATOM 1913 O O . LYS A 1 238 ? 10.913 1.335 1.427 1.00 90.25 238 LYS A O 1
ATOM 1918 N N . THR A 1 239 ? 11.182 0.432 -0.609 1.00 90.56 239 THR A N 1
ATOM 1919 C CA . THR A 1 239 ? 10.713 1.602 -1.360 1.00 90.56 239 THR A CA 1
ATOM 1920 C C . THR A 1 239 ? 9.264 1.960 -1.026 1.00 90.56 239 THR A C 1
ATOM 1922 O O . THR A 1 239 ? 8.939 3.144 -0.947 1.00 90.56 239 THR A O 1
ATOM 1925 N N . LEU A 1 240 ? 8.388 0.974 -0.799 1.00 94.06 240 LEU A N 1
ATOM 1926 C CA . LEU A 1 240 ? 7.015 1.232 -0.360 1.00 94.06 240 LEU A CA 1
ATOM 1927 C C . LEU A 1 240 ? 6.983 1.949 0.996 1.00 94.06 240 LEU A C 1
ATOM 1929 O O . LEU A 1 240 ? 6.382 3.019 1.097 1.00 94.06 240 LEU A O 1
ATOM 1933 N N . PHE A 1 241 ? 7.623 1.386 2.025 1.00 95.25 241 PHE A N 1
ATOM 1934 C CA . PHE A 1 241 ? 7.614 1.965 3.371 1.00 95.25 241 PHE A CA 1
ATOM 1935 C C . PHE A 1 241 ? 8.355 3.304 3.422 1.00 95.25 241 PHE A C 1
ATOM 1937 O O . PHE A 1 241 ? 7.884 4.228 4.081 1.00 95.25 241 PHE A O 1
ATOM 1944 N N . GLU A 1 242 ? 9.432 3.455 2.643 1.00 95.00 242 GLU A N 1
ATOM 1945 C CA . GLU A 1 242 ? 10.145 4.726 2.510 1.00 95.00 242 GLU A CA 1
ATOM 1946 C C . GLU A 1 242 ? 9.278 5.839 1.918 1.00 95.00 242 GLU A C 1
ATOM 1948 O O . GLU A 1 242 ? 9.338 6.977 2.382 1.00 95.00 242 GLU A O 1
ATOM 1953 N N . ARG A 1 243 ? 8.407 5.512 0.956 1.00 97.06 243 ARG A N 1
ATOM 1954 C CA . ARG A 1 243 ? 7.394 6.456 0.468 1.00 97.06 243 ARG A CA 1
ATOM 1955 C C . ARG A 1 243 ? 6.308 6.729 1.508 1.00 97.06 243 ARG A C 1
ATOM 1957 O O . ARG A 1 243 ? 5.815 7.847 1.572 1.00 97.06 243 ARG A O 1
ATOM 1964 N N . CYS A 1 244 ? 5.912 5.740 2.311 1.00 98.25 244 CYS A N 1
ATOM 1965 C CA . CYS A 1 244 ? 4.846 5.903 3.307 1.00 98.25 244 CYS A CA 1
ATOM 1966 C C . CYS A 1 244 ? 5.216 6.883 4.431 1.00 98.25 244 CYS A C 1
ATOM 1968 O O . CYS A 1 244 ? 4.336 7.587 4.913 1.00 98.25 244 CYS A O 1
ATOM 1970 N N . TRP A 1 245 ? 6.493 6.992 4.809 1.00 97.06 245 TRP A N 1
ATOM 1971 C CA . TRP A 1 245 ? 6.957 7.950 5.825 1.00 97.06 245 TRP A CA 1
ATOM 1972 C C . TRP A 1 245 ? 7.702 9.171 5.259 1.00 97.06 245 TRP A C 1
ATOM 1974 O O . TRP A 1 245 ? 8.491 9.811 5.967 1.00 97.06 245 TRP A O 1
ATOM 1984 N N . ASP A 1 246 ? 7.497 9.484 3.976 1.00 96.81 246 ASP A N 1
ATOM 1985 C CA . ASP A 1 246 ? 8.091 10.661 3.334 1.00 96.81 246 ASP A CA 1
ATOM 1986 C C . ASP A 1 246 ? 7.712 11.940 4.105 1.00 96.81 246 ASP A C 1
ATOM 1988 O O . ASP A 1 246 ? 6.594 12.075 4.616 1.00 96.81 246 ASP A O 1
ATOM 1992 N N . SER A 1 247 ? 8.655 12.877 4.227 1.00 94.44 247 SER A N 1
ATOM 1993 C CA . SER A 1 247 ? 8.415 14.154 4.906 1.00 94.44 247 SER A CA 1
ATOM 1994 C C . SER A 1 247 ? 7.310 14.970 4.236 1.00 94.44 247 SER A C 1
ATOM 1996 O O . SER A 1 247 ? 6.594 15.678 4.932 1.00 94.44 247 SER A O 1
ATOM 1998 N N . ASN A 1 248 ? 7.143 14.856 2.916 1.00 94.56 248 ASN A N 1
ATOM 1999 C CA . ASN A 1 248 ? 6.040 15.467 2.189 1.00 94.56 248 ASN A CA 1
ATOM 2000 C C . ASN A 1 248 ? 4.831 14.505 2.136 1.00 94.56 248 ASN A C 1
ATOM 2002 O O . ASN A 1 248 ? 4.906 13.471 1.462 1.00 94.56 248 ASN A O 1
ATOM 2006 N N . PRO A 1 249 ? 3.682 14.850 2.752 1.00 95.62 249 PRO A N 1
ATOM 2007 C CA . PRO A 1 249 ? 2.479 14.009 2.747 1.00 95.62 249 PRO A CA 1
ATOM 2008 C C . PRO A 1 249 ? 1.961 13.658 1.343 1.00 95.62 249 PRO A C 1
ATOM 2010 O O . PRO A 1 249 ? 1.366 12.595 1.135 1.00 95.62 249 PRO A O 1
ATOM 2013 N N . LEU A 1 250 ? 2.222 14.510 0.344 1.00 94.12 250 LEU A N 1
ATOM 2014 C CA . LEU A 1 250 ? 1.804 14.282 -1.043 1.00 94.12 250 LEU A CA 1
ATOM 2015 C C . LEU A 1 250 ? 2.546 13.115 -1.706 1.00 94.12 250 LEU A C 1
ATOM 2017 O O . LEU A 1 250 ? 1.968 12.437 -2.553 1.00 94.12 250 LEU A O 1
ATOM 2021 N N . ASN A 1 251 ? 3.785 12.839 -1.292 1.00 94.94 251 ASN A N 1
ATOM 2022 C CA . ASN A 1 251 ? 4.580 11.725 -1.815 1.00 94.94 251 ASN A CA 1
ATOM 2023 C C . ASN A 1 251 ? 4.123 10.366 -1.260 1.00 94.94 251 ASN A C 1
ATOM 2025 O O . ASN A 1 251 ? 4.408 9.317 -1.854 1.00 94.94 251 ASN A O 1
ATOM 2029 N N . ARG A 1 252 ? 3.404 10.378 -0.130 1.00 97.88 252 ARG A N 1
ATOM 2030 C CA . ARG A 1 252 ? 2.918 9.166 0.531 1.00 97.88 252 ARG A CA 1
ATOM 2031 C C . ARG A 1 252 ? 1.811 8.514 -0.306 1.00 97.88 252 ARG A C 1
ATOM 2033 O O . ARG A 1 252 ? 0.881 9.215 -0.715 1.00 97.88 252 ARG A O 1
ATOM 2040 N N . PRO A 1 253 ? 1.866 7.201 -0.576 1.00 96.75 253 PRO A N 1
ATOM 2041 C CA . PRO A 1 253 ? 0.812 6.506 -1.310 1.00 96.75 253 PRO A CA 1
ATOM 2042 C C . PRO A 1 253 ? -0.497 6.474 -0.510 1.00 96.75 253 PRO A C 1
ATOM 2044 O O . PRO A 1 253 ? -0.499 6.593 0.714 1.00 96.75 253 PRO A O 1
ATOM 2047 N N . LYS A 1 254 ? -1.624 6.288 -1.199 1.00 95.44 254 LYS A N 1
ATOM 2048 C CA . LYS A 1 254 ? -2.904 5.973 -0.545 1.00 95.44 254 LYS A CA 1
ATOM 2049 C C . LYS A 1 254 ? -2.921 4.503 -0.099 1.00 95.44 254 LYS A C 1
ATOM 2051 O O . LYS A 1 254 ? -2.231 3.670 -0.688 1.00 95.44 254 LYS A O 1
ATOM 2056 N N . PHE A 1 255 ? -3.737 4.151 0.901 1.00 95.69 255 PHE A N 1
ATOM 2057 C CA . PHE A 1 255 ? -3.794 2.767 1.400 1.00 95.69 255 PHE A CA 1
ATOM 2058 C C . PHE A 1 255 ? -4.200 1.735 0.341 1.00 95.69 255 PHE A C 1
ATOM 2060 O O . PHE A 1 255 ? -3.774 0.592 0.430 1.00 95.69 255 PHE A O 1
ATOM 2067 N N . ASN A 1 256 ? -4.928 2.120 -0.706 1.00 90.62 256 ASN A N 1
ATOM 2068 C CA . ASN A 1 256 ? -5.222 1.224 -1.827 1.00 90.62 256 ASN A CA 1
ATOM 2069 C C . ASN A 1 256 ? -3.986 0.820 -2.642 1.00 90.62 256 ASN A C 1
ATOM 2071 O O . ASN A 1 256 ? -3.856 -0.346 -3.010 1.00 90.62 256 ASN A O 1
ATOM 2075 N N . GLU A 1 257 ? -3.047 1.737 -2.871 1.00 89.50 257 GLU A N 1
ATOM 2076 C CA . GLU A 1 257 ? -1.749 1.421 -3.468 1.00 89.50 257 GLU A CA 1
ATOM 2077 C C . GLU A 1 257 ? -0.921 0.534 -2.530 1.00 89.50 257 GLU A C 1
ATOM 2079 O O . GLU A 1 257 ? -0.280 -0.415 -2.979 1.00 89.50 257 GLU A O 1
ATOM 2084 N N . ILE A 1 258 ? -0.959 0.811 -1.222 1.00 94.56 258 ILE A N 1
ATOM 2085 C CA . ILE A 1 258 ? -0.239 0.036 -0.201 1.00 94.56 258 ILE A CA 1
ATOM 2086 C C . ILE A 1 258 ? -0.757 -1.406 -0.156 1.00 94.56 258 ILE A C 1
ATOM 2088 O O . ILE A 1 258 ? 0.024 -2.346 -0.300 1.00 94.56 258 ILE A O 1
ATOM 2092 N N . VAL A 1 259 ? -2.073 -1.589 -0.015 1.00 92.19 259 VAL A N 1
ATOM 2093 C CA . VAL A 1 259 ? -2.736 -2.901 -0.010 1.00 92.19 259 VAL A CA 1
ATOM 2094 C C . VAL A 1 259 ? -2.435 -3.651 -1.298 1.00 92.19 259 VAL A C 1
ATOM 2096 O O . VAL A 1 259 ? -2.151 -4.844 -1.251 1.00 92.19 259 VAL A O 1
ATOM 2099 N N . TYR A 1 260 ? -2.426 -2.973 -2.444 1.00 84.69 260 TYR A N 1
ATOM 2100 C CA . TYR A 1 260 ? -2.075 -3.607 -3.708 1.00 84.69 260 TYR A CA 1
ATOM 2101 C C . TYR A 1 260 ? -0.649 -4.179 -3.723 1.00 84.69 260 TYR A C 1
ATOM 2103 O O . TYR A 1 260 ? -0.441 -5.308 -4.163 1.00 84.69 260 TYR A O 1
ATOM 2111 N N . VAL A 1 261 ? 0.338 -3.428 -3.231 1.00 86.75 261 VAL A N 1
ATOM 2112 C CA . VAL A 1 261 ? 1.720 -3.927 -3.176 1.00 86.75 261 VAL A CA 1
ATOM 2113 C C . VAL A 1 261 ? 1.844 -5.068 -2.164 1.00 86.75 261 VAL A C 1
ATOM 2115 O O . VAL A 1 261 ? 2.487 -6.069 -2.463 1.00 86.75 261 VAL A O 1
ATOM 2118 N N . LEU A 1 262 ? 1.202 -4.957 -0.998 1.00 88.88 262 LEU A N 1
ATOM 2119 C CA . LEU A 1 262 ? 1.279 -5.962 0.070 1.00 88.88 262 LEU A CA 1
ATOM 2120 C C . LEU A 1 262 ? 0.500 -7.252 -0.226 1.00 88.88 262 LEU A C 1
ATOM 2122 O O . LEU A 1 262 ? 0.870 -8.309 0.275 1.00 88.88 262 LEU A O 1
ATOM 2126 N N . SER A 1 263 ? -0.566 -7.173 -1.025 1.00 85.31 263 SER A N 1
ATOM 2127 C CA . SER A 1 263 ? -1.345 -8.333 -1.490 1.00 85.31 263 SER A CA 1
ATOM 2128 C C . SER A 1 263 ? -0.673 -9.088 -2.635 1.00 85.31 263 SER A C 1
ATOM 2130 O O . SER A 1 263 ? -1.070 -10.206 -2.954 1.00 85.31 263 SER A O 1
ATOM 2132 N N . ASN A 1 264 ? 0.354 -8.505 -3.262 1.00 79.94 264 ASN A N 1
ATOM 2133 C CA . ASN A 1 264 ? 1.084 -9.173 -4.325 1.00 79.94 264 ASN A CA 1
ATOM 2134 C C . ASN A 1 264 ? 1.884 -10.355 -3.758 1.00 79.94 264 ASN A C 1
ATOM 2136 O O . ASN A 1 264 ? 2.735 -10.187 -2.884 1.00 79.94 264 ASN A O 1
ATOM 2140 N N . ARG A 1 265 ? 1.666 -11.540 -4.334 1.00 76.31 265 ARG A N 1
ATOM 2141 C CA . ARG A 1 265 ? 2.418 -12.771 -4.066 1.00 76.31 265 ARG A CA 1
ATOM 2142 C C . ARG A 1 265 ? 3.935 -12.552 -4.052 1.00 76.31 265 ARG A C 1
ATOM 2144 O O . ARG A 1 265 ? 4.628 -13.060 -3.177 1.00 76.31 265 ARG A O 1
ATOM 2151 N N . GLU A 1 266 ? 4.465 -11.753 -4.979 1.00 75.75 266 GLU A N 1
ATOM 2152 C CA . GLU A 1 266 ? 5.903 -11.458 -5.033 1.00 75.75 266 GLU A CA 1
ATOM 2153 C C . GLU A 1 266 ? 6.408 -10.739 -3.775 1.00 75.75 266 GLU A C 1
ATOM 2155 O O . GLU A 1 266 ? 7.534 -10.985 -3.344 1.00 75.75 266 GLU A O 1
ATOM 2160 N N . ALA A 1 267 ? 5.585 -9.884 -3.160 1.00 75.31 267 ALA A N 1
ATOM 2161 C CA . ALA A 1 267 ? 5.941 -9.205 -1.919 1.00 75.31 267 ALA A CA 1
ATOM 2162 C C . ALA A 1 267 ? 6.109 -10.209 -0.779 1.00 75.31 267 ALA A C 1
ATOM 2164 O O . ALA A 1 267 ? 7.095 -10.143 -0.052 1.00 75.31 267 ALA A O 1
ATOM 2165 N N . PHE A 1 268 ? 5.191 -11.170 -0.673 1.00 78.88 268 PHE A N 1
ATOM 2166 C CA . PHE A 1 268 ? 5.261 -12.247 0.308 1.00 78.88 268 PHE A CA 1
ATOM 2167 C C . PHE A 1 268 ? 6.523 -13.106 0.126 1.00 78.88 268 PHE A C 1
ATOM 2169 O O . PHE A 1 268 ? 7.324 -13.226 1.055 1.00 78.88 268 PHE A O 1
ATOM 2176 N N . ILE A 1 269 ? 6.758 -13.615 -1.092 1.00 75.69 269 ILE A N 1
ATOM 2177 C CA . ILE A 1 269 ? 7.923 -14.463 -1.410 1.00 75.69 269 ILE A CA 1
ATOM 2178 C C . ILE A 1 269 ? 9.236 -13.754 -1.058 1.00 75.69 269 ILE A C 1
ATOM 2180 O O . ILE A 1 269 ? 10.147 -14.360 -0.489 1.00 75.69 269 ILE A O 1
ATOM 2184 N N . GLN A 1 270 ? 9.353 -12.465 -1.387 1.00 73.44 270 GLN A N 1
ATOM 2185 C CA . GLN A 1 270 ? 10.579 -11.710 -1.141 1.00 73.44 270 GLN A CA 1
ATOM 2186 C C . GLN A 1 270 ? 10.890 -11.560 0.351 1.00 73.44 270 GLN A C 1
ATOM 2188 O O . GLN A 1 270 ? 12.061 -11.631 0.719 1.00 73.44 270 GLN A O 1
ATOM 2193 N N . VAL A 1 271 ? 9.882 -11.386 1.215 1.00 71.69 271 VAL A N 1
ATOM 2194 C CA . VAL A 1 271 ? 10.116 -11.311 2.669 1.00 71.69 271 VAL A CA 1
ATOM 2195 C C . VAL A 1 271 ? 10.490 -12.677 3.228 1.00 71.69 271 VAL A C 1
ATOM 2197 O O . VAL A 1 271 ? 11.417 -12.762 4.030 1.00 71.69 271 VAL A O 1
ATOM 2200 N N . CYS A 1 272 ? 9.842 -13.751 2.768 1.00 69.94 272 CYS A N 1
ATOM 2201 C CA . CYS A 1 272 ? 10.202 -15.120 3.153 1.00 69.94 272 CYS A CA 1
ATOM 2202 C C . CYS A 1 272 ? 11.628 -15.497 2.715 1.00 69.94 272 CYS A C 1
ATOM 2204 O O . CYS A 1 272 ? 12.260 -16.349 3.330 1.00 69.94 272 CYS A O 1
ATOM 2206 N N . SER A 1 273 ? 12.156 -14.840 1.677 1.00 65.25 273 SER A N 1
ATOM 2207 C CA . SER A 1 273 ? 13.516 -15.055 1.163 1.00 65.25 273 SER A CA 1
ATOM 2208 C C . SER A 1 273 ? 14.604 -14.313 1.951 1.00 65.25 273 SER A C 1
ATOM 2210 O O . SER A 1 273 ? 15.791 -14.506 1.676 1.00 65.25 273 SER A O 1
ATOM 2212 N N . ILE A 1 274 ? 14.243 -13.445 2.905 1.00 63.09 274 ILE A N 1
ATOM 2213 C CA . ILE A 1 274 ? 15.225 -12.752 3.745 1.00 63.09 274 ILE A CA 1
ATOM 2214 C C . ILE A 1 274 ? 15.874 -13.791 4.666 1.00 63.09 274 ILE A C 1
ATOM 2216 O O . ILE A 1 274 ? 15.156 -14.477 5.392 1.00 63.09 274 ILE A O 1
ATOM 2220 N N . PRO A 1 275 ? 17.216 -13.880 4.724 1.00 52.22 275 PRO A N 1
ATOM 2221 C CA . PRO A 1 275 ? 17.901 -14.646 5.755 1.00 52.22 275 PRO A CA 1
ATOM 2222 C C . PRO A 1 275 ? 17.709 -13.934 7.098 1.00 52.22 275 PRO A C 1
ATOM 2224 O O . PRO A 1 275 ? 18.549 -13.155 7.550 1.00 52.22 275 PRO A O 1
ATOM 2227 N N . THR A 1 276 ? 16.558 -14.129 7.732 1.00 49.41 276 THR A N 1
ATOM 2228 C CA . THR A 1 276 ? 16.340 -13.693 9.103 1.00 49.41 276 THR A CA 1
ATOM 2229 C C . THR A 1 276 ? 17.220 -14.558 9.987 1.00 49.41 276 THR A C 1
ATOM 2231 O O . THR A 1 276 ? 17.039 -15.774 10.055 1.00 49.41 276 THR A O 1
ATOM 2234 N N . GLY A 1 277 ? 18.202 -13.945 10.655 1.00 44.28 277 GLY A N 1
ATOM 2235 C CA . GLY A 1 277 ? 18.953 -14.613 11.714 1.00 44.28 277 GLY A CA 1
ATOM 2236 C C . GLY A 1 277 ? 17.986 -15.374 12.630 1.00 44.28 277 GLY A C 1
ATOM 2237 O O . GLY A 1 277 ? 17.005 -14.804 13.100 1.00 44.28 277 GLY A O 1
ATOM 2238 N N . ALA A 1 278 ? 18.253 -16.670 12.799 1.00 39.12 278 ALA A N 1
ATOM 2239 C CA . ALA A 1 278 ? 17.474 -17.663 13.549 1.00 39.12 278 ALA A CA 1
ATOM 2240 C C . ALA A 1 278 ? 16.084 -18.079 13.013 1.00 39.12 278 ALA A C 1
ATOM 2242 O O . ALA A 1 278 ? 15.488 -18.974 13.606 1.00 39.12 278 ALA A O 1
ATOM 2243 N N . TYR A 1 279 ? 15.591 -17.546 11.891 1.00 43.69 279 TYR A N 1
ATOM 2244 C CA . TYR A 1 279 ? 14.272 -17.919 11.359 1.00 43.69 279 TYR A CA 1
ATOM 2245 C C . TYR A 1 279 ? 14.297 -18.101 9.845 1.00 43.69 279 TYR A C 1
ATOM 2247 O O . TYR A 1 279 ? 13.767 -17.290 9.090 1.00 43.69 279 TYR A O 1
ATOM 2255 N N . ALA A 1 280 ? 14.918 -19.197 9.417 1.00 35.19 280 ALA A N 1
ATOM 2256 C CA . ALA A 1 280 ? 14.529 -19.879 8.195 1.00 35.19 280 ALA A CA 1
ATOM 2257 C C . ALA A 1 280 ? 13.562 -20.993 8.610 1.00 35.19 280 ALA A C 1
ATOM 2259 O O . ALA A 1 280 ? 13.981 -22.111 8.908 1.00 35.19 280 ALA A O 1
ATOM 2260 N N . THR A 1 281 ? 12.269 -20.686 8.711 1.00 43.12 281 THR A N 1
ATOM 2261 C CA . THR A 1 281 ? 11.281 -21.752 8.556 1.00 43.12 281 THR A CA 1
ATOM 2262 C C . THR A 1 281 ? 11.188 -22.033 7.068 1.00 43.12 281 THR A C 1
ATOM 2264 O O . THR A 1 281 ? 11.155 -21.109 6.258 1.00 43.12 281 THR A O 1
ATOM 2267 N N . ASN A 1 282 ? 11.208 -23.313 6.699 1.00 43.59 282 ASN A N 1
ATOM 2268 C CA . ASN A 1 282 ? 10.818 -23.746 5.366 1.00 43.59 282 ASN A CA 1
ATOM 2269 C C . ASN A 1 282 ? 9.345 -23.352 5.188 1.00 43.59 282 ASN A C 1
ATOM 2271 O O . ASN A 1 282 ? 8.452 -24.129 5.523 1.00 43.59 282 ASN A O 1
ATOM 2275 N N . ASP A 1 283 ? 9.093 -22.113 4.767 1.00 50.75 283 ASP A N 1
ATOM 2276 C CA . ASP A 1 283 ? 7.761 -21.623 4.445 1.00 50.75 283 ASP A CA 1
ATOM 2277 C C . ASP A 1 283 ? 7.312 -22.402 3.202 1.00 50.75 283 ASP A C 1
ATOM 2279 O O . ASP A 1 283 ? 7.699 -22.128 2.066 1.00 50.75 283 ASP A O 1
ATOM 2283 N N . ASN A 1 284 ? 6.600 -23.497 3.467 1.00 54.78 284 ASN A N 1
ATOM 2284 C CA . ASN A 1 284 ? 6.115 -24.435 2.468 1.00 54.78 284 ASN A CA 1
ATOM 2285 C C . ASN A 1 284 ? 5.106 -23.743 1.538 1.00 54.78 284 ASN A C 1
ATOM 2287 O O . ASN A 1 284 ? 4.438 -22.791 1.930 1.00 54.78 284 ASN A O 1
ATOM 2291 N N . GLN A 1 285 ? 4.888 -24.304 0.344 1.00 57.94 285 GLN A N 1
ATOM 2292 C CA . GLN A 1 285 ? 3.842 -23.877 -0.606 1.00 57.94 285 GLN A CA 1
ATOM 2293 C C . GLN A 1 285 ? 2.436 -23.698 0.023 1.00 57.94 285 GLN A C 1
ATOM 2295 O O . GLN A 1 285 ? 1.580 -23.040 -0.563 1.00 57.94 285 GLN A O 1
ATOM 2300 N N . SER A 1 286 ? 2.180 -24.274 1.205 1.00 64.56 286 SER A N 1
ATOM 2301 C CA . SER A 1 286 ? 0.941 -24.100 1.967 1.00 64.56 286 SER A CA 1
ATOM 2302 C C . SER A 1 286 ? 0.753 -22.686 2.532 1.00 64.56 286 SER A C 1
ATOM 2304 O O . SER A 1 286 ? -0.342 -22.149 2.398 1.00 64.56 286 SER A O 1
ATOM 2306 N N . SER A 1 287 ? 1.785 -22.053 3.109 1.00 71.62 287 SER A N 1
ATOM 2307 C CA . SER A 1 287 ? 1.652 -20.713 3.716 1.00 71.62 287 SER A CA 1
ATOM 2308 C C . SER A 1 287 ? 1.455 -19.627 2.660 1.00 71.62 287 SER A C 1
ATOM 2310 O O . SER A 1 287 ? 0.710 -18.674 2.865 1.00 71.62 287 SER A O 1
ATOM 2312 N N . GLU A 1 288 ? 2.074 -19.797 1.495 1.00 74.38 288 GLU A N 1
ATOM 2313 C CA . GLU A 1 288 ? 1.874 -18.920 0.345 1.00 74.38 288 GLU A CA 1
ATOM 2314 C C . GLU A 1 288 ? 0.418 -18.944 -0.137 1.00 74.38 288 GLU A C 1
ATOM 2316 O O . GLU A 1 288 ? -0.196 -17.893 -0.317 1.00 74.38 288 GLU A O 1
ATOM 2321 N N . LYS A 1 289 ? -0.160 -20.142 -0.285 1.00 77.25 289 LYS A N 1
ATOM 2322 C CA . LYS A 1 289 ? -1.556 -20.302 -0.698 1.00 77.25 289 LYS A CA 1
ATOM 2323 C C . LYS A 1 289 ? -2.528 -19.739 0.343 1.00 77.25 289 LYS A C 1
ATOM 2325 O O . LYS A 1 289 ? -3.472 -19.044 -0.019 1.00 77.25 289 LYS A O 1
ATOM 2330 N N . GLU A 1 290 ? -2.275 -19.988 1.627 1.00 81.06 290 GLU A N 1
ATOM 2331 C CA . GLU A 1 290 ? -3.060 -19.402 2.720 1.00 81.06 290 GLU A CA 1
ATOM 2332 C C . GLU A 1 290 ? -2.991 -17.867 2.715 1.00 81.06 290 GLU A C 1
ATOM 2334 O O . GLU A 1 290 ? -3.993 -17.201 2.983 1.00 81.06 290 GLU A O 1
ATOM 2339 N N . PHE A 1 291 ? -1.836 -17.284 2.373 1.00 81.94 291 PHE A N 1
ATOM 2340 C CA . PHE A 1 291 ? -1.680 -15.831 2.294 1.00 81.94 291 PHE A CA 1
ATOM 2341 C C . PHE A 1 291 ? -2.467 -15.253 1.118 1.00 81.94 291 PHE A C 1
ATOM 2343 O O . PHE A 1 291 ? -3.146 -14.240 1.283 1.00 81.94 291 PHE A O 1
ATOM 2350 N N . GLU A 1 292 ? -2.420 -15.901 -0.049 1.00 81.44 292 GLU A N 1
ATOM 2351 C CA . GLU A 1 292 ? -3.221 -15.513 -1.215 1.00 81.44 292 GLU A CA 1
ATOM 2352 C C . GLU A 1 292 ? -4.726 -15.575 -0.914 1.00 81.44 292 GLU A C 1
ATOM 2354 O O . GLU A 1 292 ? -5.448 -14.620 -1.207 1.00 81.44 292 GLU A O 1
ATOM 2359 N N . GLU A 1 293 ? -5.201 -16.655 -0.284 1.00 83.94 293 GLU A N 1
ATOM 2360 C CA . GLU A 1 293 ? -6.609 -16.814 0.103 1.00 83.94 293 GLU A CA 1
ATOM 2361 C C . GLU A 1 293 ? -7.044 -15.743 1.113 1.00 83.94 293 GLU A C 1
ATOM 2363 O O . GLU A 1 293 ? -8.086 -15.107 0.934 1.00 83.94 293 GLU A O 1
ATOM 2368 N N . TYR A 1 294 ? -6.227 -15.478 2.137 1.00 82.94 294 TYR A N 1
ATOM 2369 C CA . TYR A 1 294 ? -6.506 -14.433 3.123 1.00 82.94 294 TYR A CA 1
ATOM 2370 C C . TYR A 1 294 ? -6.488 -13.029 2.508 1.00 82.94 294 TYR A C 1
ATOM 2372 O O . TYR A 1 294 ? -7.350 -12.199 2.805 1.00 82.94 294 TYR A O 1
ATOM 2380 N N . SER A 1 295 ? -5.531 -12.762 1.620 1.00 81.69 295 SER A N 1
ATOM 2381 C CA . SER A 1 295 ? -5.426 -11.492 0.906 1.00 81.69 295 SER A CA 1
ATOM 2382 C C . SER A 1 295 ? -6.647 -11.242 0.022 1.00 81.69 295 SER A C 1
ATOM 2384 O O . SER A 1 295 ? -7.230 -10.152 0.039 1.00 81.69 295 SER A O 1
ATOM 2386 N N . LEU A 1 296 ? -7.095 -12.276 -0.694 1.00 80.81 296 LEU A N 1
ATOM 2387 C CA . LEU A 1 296 ? -8.305 -12.226 -1.504 1.00 80.81 296 LEU A CA 1
ATOM 2388 C C . LEU A 1 296 ? -9.552 -12.004 -0.636 1.00 80.81 296 LEU A C 1
ATOM 2390 O O . LEU A 1 296 ? -10.370 -11.149 -0.962 1.00 80.81 296 LEU A O 1
ATOM 2394 N N . TYR A 1 297 ? -9.674 -12.716 0.487 1.00 83.25 297 TYR A N 1
ATOM 2395 C CA . TYR A 1 297 ? -10.779 -12.550 1.432 1.00 83.25 297 TYR A CA 1
ATOM 2396 C C . TYR A 1 297 ? -10.872 -11.113 1.961 1.00 83.25 297 TYR A C 1
ATOM 2398 O O . TYR A 1 297 ? -11.925 -10.482 1.857 1.00 83.25 297 TYR A O 1
ATOM 2406 N N . LEU A 1 298 ? -9.767 -10.560 2.472 1.00 77.38 298 LEU A N 1
ATOM 2407 C CA . LEU A 1 298 ? -9.751 -9.196 2.998 1.00 77.38 298 LEU A CA 1
ATOM 2408 C C . LEU A 1 298 ? -10.071 -8.160 1.919 1.00 77.38 298 LEU A C 1
ATOM 2410 O O . LEU A 1 298 ? -10.866 -7.257 2.160 1.00 77.38 298 LEU A O 1
ATOM 2414 N N . THR A 1 299 ? -9.486 -8.290 0.727 1.00 70.94 299 THR A N 1
ATOM 2415 C CA . THR A 1 299 ? -9.719 -7.333 -0.366 1.00 70.94 299 THR A CA 1
ATOM 2416 C C . THR A 1 299 ? -11.141 -7.393 -0.923 1.00 70.94 299 THR A C 1
ATOM 2418 O O . THR A 1 299 ? -11.676 -6.355 -1.307 1.00 70.94 299 THR A O 1
ATOM 2421 N N . GLN A 1 300 ? -11.798 -8.557 -0.911 1.00 74.38 300 GLN A N 1
ATOM 2422 C CA . GLN A 1 300 ? -13.212 -8.686 -1.285 1.00 74.38 300 GLN A CA 1
ATOM 2423 C C . GLN A 1 300 ? -14.154 -7.987 -0.297 1.00 74.38 300 GLN A C 1
ATOM 2425 O O . GLN A 1 300 ? -15.151 -7.400 -0.719 1.00 74.38 300 GLN A O 1
ATOM 2430 N N . LEU A 1 301 ? -13.830 -7.985 0.999 1.00 69.50 301 LEU A N 1
ATOM 2431 C CA . LEU A 1 301 ? -14.648 -7.344 2.039 1.00 69.50 301 LEU A CA 1
ATOM 2432 C C . LEU A 1 301 ? -14.709 -5.813 1.944 1.00 69.50 301 LEU A C 1
ATOM 2434 O O . LEU A 1 301 ? -15.568 -5.198 2.571 1.00 69.50 301 LEU A O 1
ATOM 2438 N N . LEU A 1 302 ? -13.829 -5.204 1.152 1.00 63.25 302 LEU A N 1
ATOM 2439 C CA . LEU A 1 302 ? -13.824 -3.765 0.878 1.00 63.25 302 LEU A CA 1
ATOM 2440 C C . LEU A 1 302 ? -14.748 -3.381 -0.282 1.00 63.25 302 LEU A C 1
ATOM 2442 O O . LEU A 1 302 ? -14.992 -2.204 -0.514 1.00 63.25 302 LEU A O 1
ATOM 2446 N N . THR A 1 303 ? -15.243 -4.352 -1.052 1.00 50.44 303 THR A N 1
ATOM 2447 C CA . THR A 1 303 ? -15.892 -4.066 -2.332 1.00 50.44 303 THR A CA 1
ATOM 2448 C C . THR A 1 303 ? -17.403 -3.887 -2.213 1.00 50.44 303 THR A C 1
ATOM 2450 O O . THR A 1 303 ? -18.175 -4.833 -2.341 1.00 50.44 303 THR A O 1
ATOM 2453 N N . ASP A 1 304 ? -17.836 -2.628 -2.147 1.00 49.94 304 ASP A N 1
ATOM 2454 C CA . ASP A 1 304 ? -18.870 -2.202 -3.091 1.00 49.94 304 ASP A CA 1
ATOM 2455 C C . ASP A 1 304 ? -18.247 -2.239 -4.506 1.00 49.94 304 ASP A C 1
ATOM 2457 O O . ASP A 1 304 ? -17.070 -1.909 -4.692 1.00 49.94 304 ASP A O 1
ATOM 2461 N N . LYS A 1 305 ? -18.996 -2.685 -5.527 1.00 46.69 305 LYS A N 1
ATOM 2462 C CA . LYS A 1 305 ? -18.490 -2.968 -6.897 1.00 46.69 305 LYS A CA 1
ATOM 2463 C C . LYS A 1 305 ? -17.661 -1.837 -7.540 1.00 46.69 305 LYS A C 1
ATOM 2465 O O . LYS A 1 305 ? -16.887 -2.101 -8.459 1.00 46.69 305 LYS A O 1
ATOM 2470 N N . GLU A 1 306 ? -17.805 -0.595 -7.088 1.00 46.94 306 GLU A N 1
ATOM 2471 C CA . GLU A 1 306 ? -17.068 0.565 -7.598 1.00 46.94 306 GLU A CA 1
ATOM 2472 C C . GLU A 1 306 ? -15.626 0.678 -7.070 1.00 46.94 306 GLU A C 1
ATOM 2474 O O . GLU A 1 306 ? -14.741 1.118 -7.810 1.00 46.94 306 GLU A O 1
ATOM 2479 N N . GLU A 1 307 ? -15.338 0.244 -5.838 1.00 47.59 307 GLU A N 1
ATOM 2480 C CA . GLU A 1 307 ? -13.986 0.339 -5.265 1.00 47.59 307 GLU A CA 1
ATOM 2481 C C . GLU A 1 307 ? -13.049 -0.765 -5.754 1.00 47.59 307 GLU A C 1
ATOM 2483 O O . GLU A 1 307 ? -11.864 -0.503 -5.954 1.00 47.59 307 GLU A O 1
ATOM 2488 N N . SER A 1 308 ? -13.579 -1.953 -6.072 1.00 44.41 308 SER A N 1
ATOM 2489 C CA . SER A 1 308 ? -12.821 -3.033 -6.729 1.00 44.41 308 SER A CA 1
ATOM 2490 C C . SER A 1 308 ? -12.163 -2.552 -8.028 1.00 44.41 308 SER A C 1
ATOM 2492 O O . SER A 1 308 ? -10.973 -2.768 -8.275 1.00 44.41 308 SER A O 1
ATOM 2494 N N . ASN A 1 309 ? -12.923 -1.796 -8.827 1.00 48.16 309 ASN A N 1
ATOM 2495 C CA . ASN A 1 309 ? -12.438 -1.219 -10.073 1.00 48.16 309 ASN A CA 1
ATOM 2496 C C . ASN A 1 309 ? -11.373 -0.146 -9.815 1.00 48.16 309 ASN A C 1
ATOM 2498 O O . ASN A 1 309 ? -10.356 -0.136 -10.508 1.00 48.16 309 ASN A O 1
ATOM 2502 N N . LYS A 1 310 ? -11.541 0.704 -8.792 1.00 49.75 310 LYS A N 1
ATOM 2503 C CA . LYS A 1 310 ? -10.519 1.691 -8.402 1.00 49.75 310 LYS A CA 1
ATOM 2504 C C . LYS A 1 310 ? -9.233 1.010 -7.931 1.00 49.75 310 LYS A C 1
ATOM 2506 O O . LYS A 1 310 ? -8.170 1.368 -8.424 1.00 49.75 310 LYS A O 1
ATOM 2511 N N . LEU A 1 311 ? -9.307 0.002 -7.063 1.00 47.69 311 LEU A N 1
ATOM 2512 C CA . LEU A 1 311 ? -8.158 -0.798 -6.617 1.00 47.69 311 LEU A CA 1
ATOM 2513 C C . LEU A 1 311 ? -7.419 -1.447 -7.793 1.00 47.69 311 LEU A C 1
ATOM 2515 O O . LEU A 1 311 ? -6.194 -1.367 -7.849 1.00 47.69 311 LEU A O 1
ATOM 2519 N N . SER A 1 312 ? -8.143 -1.992 -8.778 1.00 54.22 312 SER A N 1
ATOM 2520 C CA . SER A 1 312 ? -7.547 -2.530 -10.013 1.00 54.22 312 SER A CA 1
ATOM 2521 C C . SER A 1 312 ? -6.872 -1.455 -10.884 1.00 54.22 312 SER A C 1
ATOM 2523 O O . SER A 1 312 ? -5.877 -1.714 -11.562 1.00 54.22 312 SER A O 1
ATOM 2525 N N . LEU A 1 313 ? -7.374 -0.219 -10.841 1.00 50.75 313 LEU A N 1
ATOM 2526 C CA . LEU A 1 313 ? -6.838 0.901 -11.607 1.00 50.75 313 LEU A CA 1
ATOM 2527 C C . LEU A 1 313 ? -5.587 1.490 -10.939 1.00 50.75 313 LEU A C 1
ATOM 2529 O O . LEU A 1 313 ? -4.583 1.706 -11.615 1.00 50.75 313 LEU A O 1
ATOM 2533 N N . PHE A 1 314 ? -5.606 1.662 -9.613 1.00 50.31 314 PHE A N 1
ATOM 2534 C CA . PHE A 1 314 ? -4.432 2.038 -8.814 1.00 50.31 314 PHE A CA 1
ATOM 2535 C C . PHE A 1 314 ? -3.330 0.979 -8.923 1.00 50.31 314 PHE A C 1
ATOM 2537 O O . PHE A 1 314 ? -2.171 1.310 -9.152 1.00 50.31 314 PHE A O 1
ATOM 2544 N N . SER A 1 315 ? -3.714 -0.298 -8.894 1.00 48.66 315 SER A N 1
ATOM 2545 C CA . SER A 1 315 ? -2.868 -1.458 -9.190 1.00 48.66 315 SER A CA 1
ATOM 2546 C C . SER A 1 315 ? -2.068 -1.316 -10.491 1.00 48.66 315 SER A C 1
ATOM 2548 O O . SER A 1 315 ? -0.852 -1.554 -10.537 1.00 48.66 315 SER A O 1
ATOM 2550 N N . LEU A 1 316 ? -2.752 -0.923 -11.565 1.00 56.53 316 LEU A N 1
ATOM 2551 C CA . LEU A 1 316 ? -2.143 -0.697 -12.872 1.00 56.53 316 LEU A CA 1
ATOM 2552 C C . LEU A 1 316 ? -1.268 0.560 -12.869 1.00 56.53 316 LEU A C 1
ATOM 2554 O O . LEU A 1 316 ? -0.194 0.564 -13.468 1.00 56.53 316 LEU A O 1
ATOM 2558 N N . GLN A 1 317 ? -1.698 1.609 -12.171 1.00 52.38 317 GLN A N 1
ATOM 2559 C CA . GLN A 1 317 ? -0.999 2.887 -12.097 1.00 52.38 317 GLN A CA 1
ATOM 2560 C C . GLN A 1 317 ? 0.333 2.773 -11.336 1.00 52.38 317 GLN A C 1
ATOM 2562 O O . GLN A 1 317 ? 1.352 3.263 -11.821 1.00 52.38 317 GLN A O 1
ATOM 2567 N N . SER A 1 318 ? 0.373 2.052 -10.213 1.00 47.09 318 SER A N 1
ATOM 2568 C CA . SER A 1 318 ? 1.606 1.799 -9.454 1.00 47.09 318 SER A CA 1
ATOM 2569 C C . SER A 1 318 ? 2.591 0.914 -10.229 1.00 47.09 318 SER A C 1
ATOM 2571 O O . SER A 1 318 ? 3.785 1.213 -10.247 1.00 47.09 318 SER A O 1
ATOM 2573 N N . LYS A 1 319 ? 2.104 -0.113 -10.951 1.00 61.66 319 LYS A N 1
ATOM 2574 C CA . LYS A 1 319 ? 2.940 -0.912 -11.874 1.00 61.66 319 LYS A CA 1
ATOM 2575 C C . LYS A 1 319 ? 3.572 -0.042 -12.962 1.00 61.66 319 LYS A C 1
ATOM 2577 O O . LYS A 1 319 ? 4.750 -0.205 -13.269 1.00 61.66 319 LYS A O 1
ATOM 2582 N N . LEU A 1 320 ? 2.810 0.905 -13.508 1.00 60.94 320 LEU A N 1
ATOM 2583 C CA . LEU A 1 320 ? 3.301 1.839 -14.521 1.00 60.94 320 LEU A CA 1
ATOM 2584 C C . LEU A 1 320 ? 4.407 2.756 -13.968 1.00 60.94 320 LEU A C 1
ATOM 2586 O O . LEU A 1 320 ? 5.409 2.993 -14.637 1.00 60.94 320 LEU A O 1
ATOM 2590 N N . ILE A 1 321 ? 4.245 3.259 -12.738 1.00 56.47 321 ILE A N 1
ATOM 2591 C CA . ILE A 1 321 ? 5.239 4.118 -12.073 1.00 56.47 321 ILE A CA 1
ATOM 2592 C C . ILE A 1 321 ? 6.554 3.363 -11.859 1.00 56.47 321 ILE A C 1
ATOM 2594 O O . ILE A 1 321 ? 7.619 3.898 -12.165 1.00 56.47 321 ILE A O 1
ATOM 2598 N N . GLN A 1 322 ? 6.487 2.117 -11.388 1.00 53.53 322 GLN A N 1
ATOM 2599 C CA . GLN A 1 322 ? 7.671 1.285 -11.172 1.00 53.53 322 GLN A CA 1
ATOM 2600 C C . GLN A 1 322 ? 8.406 0.991 -12.490 1.00 53.53 322 GLN A C 1
ATOM 2602 O O . GLN A 1 322 ? 9.612 1.206 -12.582 1.00 53.53 322 GLN A O 1
ATOM 2607 N N . GLN A 1 323 ? 7.672 0.625 -13.548 1.00 64.44 323 GLN A N 1
ATOM 2608 C CA . GLN A 1 323 ? 8.255 0.426 -14.880 1.00 64.44 323 GLN A CA 1
ATOM 2609 C C . GLN A 1 323 ? 8.946 1.690 -15.410 1.00 64.44 323 GLN A C 1
ATOM 2611 O O . GLN A 1 323 ? 10.031 1.609 -15.981 1.00 64.44 323 GLN A O 1
ATOM 2616 N N . ASN A 1 324 ? 8.365 2.871 -15.183 1.00 60.72 324 ASN A N 1
ATOM 2617 C CA . ASN A 1 324 ? 8.983 4.136 -15.584 1.00 60.72 324 ASN A CA 1
ATOM 2618 C C . ASN A 1 324 ? 10.287 4.427 -14.819 1.00 60.72 324 ASN A C 1
ATOM 2620 O O . ASN A 1 324 ? 11.238 4.949 -15.406 1.00 60.72 324 ASN A O 1
ATOM 2624 N N . GLN A 1 325 ? 10.367 4.073 -13.533 1.00 62.56 325 GLN A N 1
ATOM 2625 C CA . GLN A 1 325 ? 11.602 4.203 -12.749 1.00 62.56 325 GLN A CA 1
ATOM 2626 C C . GLN A 1 325 ? 12.704 3.262 -13.258 1.00 62.56 325 GLN A C 1
ATOM 2628 O O . GLN A 1 325 ? 13.860 3.678 -13.376 1.00 62.56 325 GLN A O 1
ATOM 2633 N N . ASP A 1 326 ? 12.351 2.029 -13.625 1.00 66.25 326 ASP A N 1
ATOM 2634 C CA . ASP A 1 326 ? 13.296 1.063 -14.192 1.00 66.25 326 ASP A CA 1
ATOM 2635 C C . ASP A 1 326 ? 13.800 1.506 -15.573 1.00 66.25 326 ASP A C 1
ATOM 2637 O O . ASP A 1 326 ? 15.006 1.482 -15.831 1.00 66.25 326 ASP A O 1
ATOM 2641 N N . ILE A 1 327 ? 12.911 2.030 -16.427 1.00 71.62 327 ILE A N 1
ATOM 2642 C CA . ILE A 1 327 ? 13.282 2.646 -17.712 1.00 71.62 327 ILE A CA 1
ATOM 2643 C C . ILE A 1 327 ? 14.262 3.805 -17.492 1.00 71.62 327 ILE A C 1
ATOM 2645 O O . ILE A 1 327 ? 15.263 3.916 -18.202 1.00 71.62 327 ILE A O 1
ATOM 2649 N N . SER A 1 328 ? 14.027 4.652 -16.486 1.00 64.81 328 SER A N 1
ATOM 2650 C CA . SER A 1 328 ? 14.930 5.762 -16.164 1.00 64.81 328 SER A CA 1
ATOM 2651 C C . SER A 1 328 ? 16.330 5.281 -15.759 1.00 64.81 328 SER A C 1
ATOM 2653 O O . SER A 1 328 ? 17.326 5.874 -16.181 1.00 64.81 328 SER A O 1
ATOM 2655 N N . LYS A 1 329 ? 16.436 4.199 -14.975 1.00 74.88 329 LYS A N 1
ATOM 2656 C CA . LYS A 1 329 ? 17.732 3.590 -14.617 1.00 74.88 329 LYS A CA 1
ATOM 2657 C C . LYS A 1 329 ? 18.454 3.026 -15.838 1.00 74.88 329 LYS A C 1
ATOM 2659 O O . LYS A 1 329 ? 19.647 3.269 -16.008 1.00 74.88 329 LYS A O 1
ATOM 2664 N N . VAL A 1 330 ? 17.735 2.320 -16.707 1.00 76.44 330 VAL A N 1
ATOM 2665 C CA . VAL A 1 330 ? 18.296 1.762 -17.945 1.00 76.44 330 VAL A CA 1
ATOM 2666 C C . VAL A 1 330 ? 18.785 2.880 -18.874 1.00 76.44 330 VAL A C 1
ATOM 2668 O O . VAL A 1 330 ? 19.897 2.810 -19.393 1.00 76.44 330 VAL A O 1
ATOM 2671 N N . ASN A 1 331 ? 18.028 3.970 -19.011 1.00 71.56 331 ASN A N 1
ATOM 2672 C CA . ASN A 1 331 ? 18.439 5.140 -19.794 1.00 71.56 331 ASN A CA 1
ATOM 2673 C C . ASN A 1 331 ? 19.707 5.806 -19.240 1.00 71.56 331 ASN A C 1
ATOM 2675 O O . ASN A 1 331 ? 20.590 6.197 -20.006 1.00 71.56 331 ASN A O 1
ATOM 2679 N N . SER A 1 332 ? 19.834 5.892 -17.913 1.00 75.88 332 SER A N 1
ATOM 2680 C CA . SER A 1 332 ? 21.060 6.345 -17.247 1.00 75.88 332 SER A CA 1
ATOM 2681 C C . SER A 1 332 ? 22.261 5.462 -17.618 1.00 75.88 332 SER A C 1
ATOM 2683 O O . SER A 1 332 ? 23.301 5.989 -18.025 1.00 75.88 332 SER A O 1
ATOM 2685 N N . GLN A 1 333 ? 22.113 4.136 -17.578 1.00 81.12 333 GLN A N 1
ATOM 2686 C CA . GLN A 1 333 ? 23.175 3.202 -17.967 1.00 81.12 333 GLN A CA 1
ATOM 2687 C C . GLN A 1 333 ? 23.549 3.337 -19.449 1.00 81.12 333 GLN A C 1
ATOM 2689 O O . GLN A 1 333 ? 24.732 3.447 -19.776 1.00 81.12 333 GLN A O 1
ATOM 2694 N N . PHE A 1 334 ? 22.561 3.439 -20.344 1.00 76.56 334 PHE A N 1
ATOM 2695 C CA . PHE A 1 334 ? 22.809 3.692 -21.766 1.00 76.56 334 PHE A CA 1
ATOM 2696 C C . PHE A 1 334 ? 23.528 5.020 -22.011 1.00 76.56 334 PHE A C 1
ATOM 2698 O O . PHE A 1 334 ? 24.368 5.099 -22.905 1.00 76.56 334 PHE A O 1
ATOM 2705 N N . SER A 1 335 ? 23.243 6.062 -21.225 1.00 73.25 335 SER A N 1
ATOM 2706 C CA . SER A 1 335 ? 23.939 7.347 -21.348 1.00 73.25 335 SER A CA 1
ATOM 2707 C C . SER A 1 335 ? 25.430 7.242 -21.000 1.00 73.25 335 SER A C 1
ATOM 2709 O O . SER A 1 335 ? 26.259 7.860 -21.669 1.00 73.25 335 SER A O 1
ATOM 2711 N N . ASN A 1 336 ? 25.784 6.423 -20.002 1.00 81.75 336 ASN A N 1
ATOM 2712 C CA . ASN A 1 336 ? 27.176 6.144 -19.647 1.00 81.75 336 ASN A CA 1
ATOM 2713 C C . ASN A 1 336 ? 27.865 5.340 -20.755 1.00 81.75 336 ASN A C 1
ATOM 2715 O O . ASN A 1 336 ? 28.937 5.729 -21.211 1.00 81.75 336 ASN A O 1
ATOM 2719 N N . PHE A 1 337 ? 27.206 4.294 -21.257 1.00 85.00 337 PHE A N 1
ATOM 2720 C CA . PHE A 1 337 ? 27.730 3.467 -22.344 1.00 85.00 337 PHE A CA 1
ATOM 2721 C C . PHE A 1 337 ? 27.951 4.267 -23.639 1.00 85.00 337 PHE A C 1
ATOM 2723 O O . PHE A 1 337 ? 28.978 4.133 -24.299 1.00 85.00 337 PHE A O 1
ATOM 2730 N N . ARG A 1 338 ? 27.033 5.184 -23.980 1.00 82.06 338 ARG A N 1
ATOM 2731 C CA . ARG A 1 338 ? 27.204 6.114 -25.112 1.00 82.06 338 ARG A CA 1
ATOM 2732 C C . ARG A 1 338 ? 28.434 7.007 -24.945 1.00 82.06 338 ARG A C 1
ATOM 2734 O O . ARG A 1 338 ? 29.121 7.267 -25.930 1.00 82.06 338 ARG A O 1
ATOM 2741 N N . ARG A 1 339 ? 28.714 7.465 -23.720 1.00 82.56 339 ARG A N 1
ATOM 2742 C CA . ARG A 1 339 ? 29.911 8.261 -23.405 1.00 82.56 339 ARG A CA 1
ATOM 2743 C C . ARG A 1 339 ? 31.193 7.455 -23.614 1.00 82.56 339 ARG A C 1
ATOM 2745 O O . ARG A 1 339 ? 32.139 7.981 -24.192 1.00 82.56 339 ARG A O 1
ATOM 2752 N N . GLU A 1 340 ? 31.209 6.188 -23.207 1.00 88.06 340 GLU A N 1
ATOM 2753 C CA . GLU A 1 340 ? 32.352 5.301 -23.453 1.00 88.06 340 GLU A CA 1
ATOM 2754 C C . GLU A 1 340 ? 32.572 5.043 -24.944 1.00 88.06 340 GLU A C 1
ATOM 2756 O O . GLU A 1 340 ? 33.683 5.237 -25.428 1.00 88.06 340 GLU A O 1
ATOM 2761 N N . ILE A 1 341 ? 31.516 4.719 -25.701 1.00 85.88 341 ILE A N 1
ATOM 2762 C CA . ILE A 1 341 ? 31.616 4.531 -27.158 1.00 85.88 341 ILE A CA 1
ATOM 2763 C C . ILE A 1 341 ? 32.146 5.791 -27.847 1.00 85.88 341 ILE A C 1
ATOM 2765 O O . ILE A 1 341 ? 32.982 5.689 -28.745 1.00 85.88 341 ILE A O 1
ATOM 2769 N N . ALA A 1 342 ? 31.672 6.977 -27.451 1.00 83.19 342 ALA A N 1
ATOM 2770 C CA . ALA A 1 342 ? 32.146 8.236 -28.020 1.00 83.19 342 ALA A CA 1
ATOM 2771 C C . ALA A 1 342 ? 33.655 8.416 -27.796 1.00 83.19 342 ALA A C 1
ATOM 2773 O O . ALA A 1 342 ? 34.373 8.740 -28.741 1.00 83.19 342 ALA A O 1
ATOM 2774 N N . LYS A 1 343 ? 34.139 8.106 -26.588 1.00 90.38 343 LYS A N 1
ATOM 2775 C CA . LYS A 1 343 ? 35.563 8.161 -26.242 1.00 90.38 343 LYS A CA 1
ATOM 2776 C C . LYS A 1 343 ? 36.392 7.152 -27.045 1.00 90.38 343 LYS A C 1
ATOM 2778 O O . LYS A 1 343 ? 37.442 7.497 -27.577 1.00 90.38 343 LYS A O 1
ATOM 2783 N N . THR A 1 344 ? 35.912 5.917 -27.191 1.00 90.69 344 THR A N 1
ATOM 2784 C CA . THR A 1 344 ? 36.587 4.895 -28.007 1.00 90.69 344 THR A CA 1
ATOM 2785 C C . THR A 1 344 ? 36.639 5.295 -29.480 1.00 90.69 344 THR A C 1
ATOM 2787 O O . THR A 1 344 ? 37.671 5.132 -30.128 1.00 90.69 344 THR A O 1
ATOM 2790 N N . ARG A 1 345 ? 35.549 5.858 -30.013 1.00 89.38 345 ARG A N 1
ATOM 2791 C CA . ARG A 1 345 ? 35.486 6.347 -31.395 1.00 89.38 345 ARG A CA 1
ATOM 2792 C C . ARG A 1 345 ? 36.487 7.472 -31.644 1.00 89.38 345 ARG A C 1
ATOM 2794 O O . ARG A 1 345 ? 37.132 7.469 -32.686 1.00 89.38 345 ARG A O 1
ATOM 2801 N N . GLU A 1 346 ? 36.603 8.418 -30.718 1.00 91.62 346 GLU A N 1
ATOM 2802 C CA . GLU A 1 346 ? 37.564 9.520 -30.812 1.00 91.62 346 GLU A CA 1
ATOM 2803 C C . GLU A 1 346 ? 39.008 9.000 -30.853 1.00 91.62 346 GLU A C 1
ATOM 2805 O O . GLU A 1 346 ? 39.772 9.374 -31.742 1.00 91.62 346 GLU A O 1
ATOM 2810 N N . ASN A 1 347 ? 39.347 8.040 -29.987 1.00 91.19 347 ASN A N 1
ATOM 2811 C CA . ASN A 1 347 ? 40.664 7.401 -29.995 1.00 91.19 347 ASN A CA 1
ATOM 2812 C C . ASN A 1 347 ? 40.975 6.707 -31.334 1.00 91.19 347 ASN A C 1
ATOM 2814 O O . ASN A 1 347 ? 42.054 6.903 -31.887 1.00 91.19 347 ASN A O 1
ATOM 2818 N N . LEU A 1 348 ? 40.020 5.951 -31.888 1.00 89.94 348 LEU A N 1
ATOM 2819 C CA . LEU A 1 348 ? 40.181 5.286 -33.189 1.00 89.94 348 LEU A CA 1
ATOM 2820 C C . LEU A 1 348 ? 40.348 6.278 -34.347 1.00 89.94 348 LEU A C 1
ATOM 2822 O O . LEU A 1 348 ? 41.106 6.018 -35.278 1.00 89.94 348 LEU A O 1
ATOM 2826 N N . LEU A 1 349 ? 39.644 7.413 -34.316 1.00 89.62 349 LEU A N 1
ATOM 2827 C CA . LEU A 1 349 ? 39.797 8.452 -35.336 1.00 89.62 349 LEU A CA 1
ATOM 2828 C C . LEU A 1 349 ? 41.198 9.072 -35.300 1.00 89.62 349 LEU A C 1
ATOM 2830 O O . LEU A 1 349 ? 41.782 9.293 -36.361 1.00 89.62 349 LEU A O 1
ATOM 2834 N N . ASN A 1 350 ? 41.749 9.289 -34.104 1.00 90.25 350 ASN A N 1
ATOM 2835 C CA . ASN A 1 350 ? 43.114 9.785 -33.932 1.00 90.25 350 ASN A CA 1
ATOM 2836 C C . ASN A 1 350 ? 44.153 8.777 -34.453 1.00 90.25 350 ASN A C 1
ATOM 2838 O O . ASN A 1 350 ? 45.083 9.157 -35.164 1.00 90.25 350 ASN A O 1
ATOM 2842 N N . GLU A 1 351 ? 43.964 7.487 -34.177 1.00 92.88 351 GLU A N 1
ATOM 2843 C CA . GLU A 1 351 ? 44.840 6.419 -34.674 1.00 92.88 351 GLU A CA 1
ATOM 2844 C C . GLU A 1 351 ? 44.783 6.286 -36.208 1.00 92.88 351 GLU A C 1
ATOM 2846 O O . GLU A 1 351 ? 45.813 6.209 -36.879 1.00 92.88 351 GLU A O 1
ATOM 2851 N N . LEU A 1 352 ? 43.586 6.360 -36.800 1.00 88.56 352 LEU A N 1
ATOM 2852 C CA . LEU A 1 352 ? 43.422 6.367 -38.258 1.00 88.56 352 LEU A CA 1
ATOM 2853 C C . LEU A 1 352 ? 44.070 7.590 -38.921 1.00 88.56 352 LEU A C 1
ATOM 2855 O O . LEU A 1 352 ? 44.556 7.482 -40.049 1.00 88.56 352 LEU A O 1
ATOM 2859 N N . ALA A 1 353 ? 44.065 8.749 -38.257 1.00 89.62 353 ALA A N 1
ATOM 2860 C CA . ALA A 1 353 ? 44.735 9.946 -38.756 1.00 89.62 353 ALA A CA 1
ATOM 2861 C C . ALA A 1 353 ? 46.262 9.765 -38.787 1.00 89.62 353 ALA A C 1
ATOM 2863 O O . ALA A 1 353 ? 46.888 10.091 -39.796 1.00 89.62 353 ALA A O 1
ATOM 2864 N N . LEU A 1 354 ? 46.841 9.171 -37.738 1.00 91.75 354 LEU A N 1
ATOM 2865 C CA . LEU A 1 354 ? 48.266 8.825 -37.682 1.00 91.75 354 LEU A CA 1
ATOM 2866 C C . LEU A 1 354 ? 48.662 7.869 -38.816 1.00 91.75 354 LEU A C 1
ATOM 2868 O O . LEU A 1 354 ? 49.551 8.190 -39.603 1.00 91.75 354 LEU A O 1
ATOM 2872 N N . LEU A 1 355 ? 47.935 6.761 -38.980 1.00 91.00 355 LEU A N 1
ATOM 2873 C CA . LEU A 1 355 ? 48.208 5.777 -40.037 1.00 91.00 355 LEU A CA 1
ATOM 2874 C C . LEU A 1 355 ? 48.085 6.368 -41.450 1.00 91.00 355 LEU A C 1
ATOM 2876 O O . LEU A 1 355 ? 48.814 5.985 -42.367 1.00 91.00 355 LEU A O 1
ATOM 2880 N N . ARG A 1 356 ? 47.160 7.315 -41.661 1.00 91.00 356 ARG A N 1
ATOM 2881 C CA . ARG A 1 356 ? 47.052 8.032 -42.942 1.00 91.00 356 ARG A CA 1
ATOM 2882 C C . ARG A 1 356 ? 48.282 8.884 -43.221 1.00 91.00 356 ARG A C 1
ATOM 2884 O O . ARG A 1 356 ? 48.744 8.883 -44.360 1.00 91.00 356 ARG A O 1
ATOM 2891 N N . ASN A 1 357 ? 48.802 9.580 -42.214 1.00 90.31 357 ASN A N 1
ATOM 2892 C CA . ASN A 1 357 ? 49.994 10.408 -42.369 1.00 90.31 357 ASN A CA 1
ATOM 2893 C C . ASN A 1 357 ? 51.222 9.548 -42.699 1.00 90.31 357 ASN A C 1
ATOM 2895 O O . ASN A 1 357 ? 51.908 9.837 -43.678 1.00 90.31 357 ASN A O 1
ATOM 2899 N N . GLU A 1 358 ? 51.419 8.432 -41.992 1.00 93.00 358 GLU A N 1
ATOM 2900 C CA . GLU A 1 358 ? 52.492 7.469 -42.295 1.00 93.00 358 GLU A CA 1
ATOM 2901 C C . GLU A 1 358 ? 52.372 6.899 -43.718 1.00 93.00 358 GLU A C 1
ATOM 2903 O O . GLU A 1 358 ? 53.357 6.775 -44.454 1.00 93.00 358 GLU A O 1
ATOM 2908 N N . LYS A 1 359 ? 51.148 6.591 -44.166 1.00 90.81 359 LYS A N 1
ATOM 2909 C CA . LYS A 1 359 ? 50.905 6.135 -45.540 1.00 90.81 359 LYS A CA 1
ATOM 2910 C C . LYS A 1 359 ? 51.288 7.194 -46.579 1.00 90.81 359 LYS A C 1
ATOM 2912 O O . LYS A 1 359 ? 51.886 6.858 -47.598 1.00 90.81 359 LYS A O 1
ATOM 2917 N N . ILE A 1 360 ? 50.928 8.458 -46.359 1.00 91.75 360 ILE A N 1
ATOM 2918 C CA . ILE A 1 360 ? 51.269 9.551 -47.284 1.00 91.75 360 ILE A CA 1
ATOM 2919 C C . ILE A 1 360 ? 52.790 9.724 -47.354 1.00 91.75 360 ILE A C 1
ATOM 2921 O O . ILE A 1 360 ? 53.349 9.871 -48.442 1.00 91.75 360 ILE A O 1
ATOM 2925 N N . GLU A 1 361 ? 53.467 9.658 -46.210 1.00 91.44 361 GLU A N 1
ATOM 2926 C CA . GLU A 1 361 ? 54.918 9.803 -46.124 1.00 91.44 361 GLU A CA 1
ATOM 2927 C C . GLU A 1 361 ? 55.656 8.664 -46.845 1.00 91.44 361 GLU A C 1
ATOM 2929 O O . GLU A 1 361 ? 56.536 8.908 -47.675 1.00 91.44 361 GLU A O 1
ATOM 2934 N N . THR A 1 362 ? 55.229 7.419 -46.627 1.00 88.94 362 THR A N 1
ATOM 2935 C CA . THR A 1 362 ? 55.783 6.249 -47.328 1.00 88.94 362 THR A CA 1
ATOM 2936 C C . THR A 1 362 ? 55.525 6.294 -48.837 1.00 88.94 362 THR A C 1
ATOM 2938 O O . THR A 1 362 ? 56.429 6.000 -49.623 1.00 88.94 362 THR A O 1
ATOM 2941 N N . GLN A 1 363 ? 54.338 6.732 -49.274 1.00 89.31 363 GLN A N 1
ATOM 2942 C CA . GLN A 1 363 ? 54.036 6.943 -50.697 1.00 89.31 363 GLN A CA 1
ATOM 2943 C C . GLN A 1 363 ? 54.931 8.013 -51.329 1.00 89.31 363 GLN A C 1
ATOM 2945 O O . GLN A 1 363 ? 55.398 7.837 -52.460 1.00 89.31 363 GLN A O 1
ATOM 2950 N N . LYS A 1 364 ? 55.206 9.105 -50.608 1.00 91.88 364 LYS A N 1
ATOM 2951 C CA . LYS A 1 364 ? 56.112 10.163 -51.067 1.00 91.88 364 LYS A CA 1
ATOM 2952 C C . LYS A 1 364 ? 57.535 9.629 -51.242 1.00 91.88 364 LYS A C 1
ATOM 2954 O O . LYS A 1 364 ? 58.102 9.780 -52.321 1.00 91.88 364 LYS A O 1
ATOM 2959 N N . MET A 1 365 ? 58.058 8.909 -50.247 1.00 92.44 365 MET A N 1
ATOM 2960 C CA . MET A 1 365 ? 59.384 8.282 -50.329 1.00 92.44 365 MET A CA 1
ATOM 2961 C C . MET A 1 365 ? 59.506 7.301 -51.502 1.00 92.44 365 MET A C 1
ATOM 2963 O O . MET A 1 365 ? 60.518 7.285 -52.209 1.00 92.44 365 MET A O 1
ATOM 2967 N N . PHE A 1 366 ? 58.471 6.494 -51.741 1.00 91.38 366 PHE A N 1
ATOM 2968 C CA . PHE A 1 366 ? 58.443 5.569 -52.870 1.00 91.38 366 PHE A CA 1
ATOM 2969 C C . PHE A 1 366 ? 58.457 6.309 -54.215 1.00 91.38 366 PHE A C 1
ATOM 2971 O O . PHE A 1 366 ? 59.234 5.968 -55.107 1.00 91.38 366 PHE A O 1
ATOM 2978 N N . THR A 1 367 ? 57.657 7.372 -54.339 1.00 89.81 367 THR A N 1
ATOM 2979 C CA . THR A 1 367 ? 57.594 8.204 -55.551 1.00 89.81 367 THR A CA 1
ATOM 2980 C C . THR A 1 367 ? 58.938 8.881 -55.839 1.00 89.81 367 THR A C 1
ATOM 2982 O O . THR A 1 367 ? 59.415 8.848 -56.974 1.00 89.81 367 THR A O 1
ATOM 2985 N N . ASP A 1 368 ? 59.594 9.422 -54.809 1.00 91.62 368 ASP A N 1
ATOM 2986 C CA . ASP A 1 368 ? 60.926 10.027 -54.926 1.00 91.62 368 ASP A CA 1
ATOM 2987 C C . ASP A 1 368 ? 61.980 8.998 -55.365 1.00 91.62 368 ASP A C 1
ATOM 2989 O O . ASP A 1 368 ? 62.871 9.305 -56.162 1.00 91.62 368 ASP A O 1
ATOM 2993 N N . THR A 1 369 ? 61.857 7.755 -54.895 1.00 91.62 369 THR A N 1
ATOM 2994 C CA . THR A 1 369 ? 62.743 6.653 -55.293 1.00 91.62 369 THR A CA 1
ATOM 2995 C C . THR A 1 369 ? 62.558 6.287 -56.766 1.00 91.62 369 THR A C 1
ATOM 2997 O O . THR A 1 369 ? 63.549 6.191 -57.491 1.00 91.62 369 THR A O 1
ATOM 3000 N N . ILE A 1 370 ? 61.311 6.158 -57.240 1.00 91.00 370 ILE A N 1
ATOM 3001 C CA . ILE A 1 370 ? 61.016 5.916 -58.664 1.00 91.00 370 ILE A CA 1
ATOM 3002 C C . ILE A 1 370 ? 61.578 7.043 -59.532 1.00 91.00 370 ILE A C 1
ATOM 3004 O O . ILE A 1 370 ? 62.173 6.783 -60.581 1.00 91.00 370 ILE A O 1
ATOM 3008 N N . LYS A 1 371 ? 61.429 8.298 -59.094 1.00 91.38 371 LYS A N 1
ATOM 3009 C CA . LYS A 1 371 ? 61.932 9.456 -59.836 1.00 91.38 371 LYS A CA 1
ATOM 3010 C C . LYS A 1 371 ? 63.455 9.407 -59.988 1.00 91.38 371 LYS A C 1
ATOM 3012 O O . LYS A 1 371 ? 63.949 9.523 -61.107 1.00 91.38 371 LYS A O 1
ATOM 3017 N N . LYS A 1 372 ? 64.185 9.134 -58.900 1.00 91.50 372 LYS A N 1
ATOM 3018 C CA . LYS A 1 372 ? 65.650 8.957 -58.931 1.00 91.50 372 LYS A CA 1
ATOM 3019 C C . LYS A 1 372 ? 66.081 7.808 -59.844 1.00 91.50 372 LYS A C 1
ATOM 3021 O O . LYS A 1 372 ? 67.030 7.956 -60.608 1.00 91.50 372 LYS A O 1
ATOM 3026 N N . GLN A 1 373 ? 65.383 6.672 -59.792 1.00 90.00 373 GLN A N 1
ATOM 3027 C CA . GLN A 1 373 ? 65.674 5.536 -60.675 1.00 90.00 373 GLN A CA 1
ATOM 3028 C C . GLN A 1 373 ? 65.441 5.890 -62.148 1.00 90.00 373 GLN A C 1
ATOM 3030 O O . GLN A 1 373 ? 66.268 5.558 -62.994 1.00 90.00 373 GLN A O 1
ATOM 3035 N N . SER A 1 374 ? 64.363 6.616 -62.449 1.00 90.00 374 SER A N 1
ATOM 3036 C CA . SER A 1 374 ? 64.046 7.078 -63.806 1.00 90.00 374 SER A CA 1
ATOM 3037 C C . SER A 1 374 ? 65.116 8.033 -64.346 1.00 90.00 374 SER A C 1
ATOM 3039 O O . SER A 1 374 ? 65.543 7.900 -65.490 1.00 90.00 374 SER A O 1
ATOM 3041 N N . GLU A 1 375 ? 65.599 8.964 -63.517 1.00 91.69 375 GLU A N 1
ATOM 3042 C CA . GLU A 1 375 ? 66.704 9.866 -63.867 1.00 91.69 375 GLU A CA 1
ATOM 3043 C C . GLU A 1 375 ? 67.996 9.092 -64.171 1.00 91.69 375 GLU A C 1
ATOM 3045 O O . GLU A 1 375 ? 68.652 9.365 -65.177 1.00 91.69 375 GLU A O 1
ATOM 3050 N N . MET A 1 376 ? 68.326 8.079 -63.364 1.00 91.69 376 MET A N 1
ATOM 3051 C CA . MET A 1 376 ? 69.506 7.236 -63.585 1.00 91.69 376 MET A CA 1
ATOM 3052 C C . MET A 1 376 ? 69.400 6.411 -64.876 1.00 91.69 376 MET A C 1
ATOM 3054 O O . MET A 1 376 ? 70.368 6.317 -65.628 1.00 91.69 376 MET A O 1
ATOM 3058 N N . ILE A 1 377 ? 68.220 5.851 -65.171 1.00 89.94 377 ILE A N 1
ATOM 3059 C CA . ILE A 1 377 ? 67.961 5.134 -66.430 1.00 89.94 377 ILE A CA 1
ATOM 3060 C C . ILE A 1 377 ? 68.161 6.072 -67.624 1.00 89.94 377 ILE A C 1
ATOM 3062 O O . ILE A 1 377 ? 68.843 5.705 -68.578 1.00 89.94 377 ILE A O 1
ATOM 3066 N N . ASN A 1 378 ? 67.627 7.294 -67.560 1.00 88.75 378 ASN A N 1
ATOM 3067 C CA . ASN A 1 378 ? 67.785 8.273 -68.635 1.00 88.75 378 ASN A CA 1
ATOM 3068 C C . ASN A 1 378 ? 69.258 8.645 -68.867 1.00 88.75 378 ASN A C 1
ATOM 3070 O O . ASN A 1 378 ? 69.691 8.723 -70.015 1.00 88.75 378 ASN A O 1
ATOM 3074 N N . GLN A 1 379 ? 70.049 8.802 -67.800 1.00 90.56 379 GLN A N 1
ATOM 3075 C CA . GLN A 1 379 ? 71.493 9.045 -67.912 1.00 90.56 379 GLN A CA 1
ATOM 3076 C C . GLN A 1 379 ? 72.230 7.872 -68.576 1.00 90.56 379 GLN A C 1
ATOM 3078 O O . GLN A 1 379 ? 73.066 8.090 -69.454 1.00 90.56 379 GLN A O 1
ATOM 3083 N N . LEU A 1 380 ? 71.906 6.630 -68.202 1.00 88.69 380 LEU A N 1
ATOM 3084 C CA . LEU A 1 380 ? 72.490 5.432 -68.816 1.00 88.69 380 LEU A CA 1
ATOM 3085 C C . LEU A 1 380 ? 72.110 5.301 -70.297 1.00 88.69 380 LEU A C 1
ATOM 3087 O O . LEU A 1 380 ? 72.949 4.933 -71.119 1.00 88.69 380 LEU A O 1
ATOM 3091 N N . LEU A 1 381 ? 70.866 5.630 -70.657 1.00 88.00 381 LEU A N 1
ATOM 3092 C CA . LEU A 1 381 ? 70.418 5.656 -72.051 1.00 88.00 381 LEU A CA 1
ATOM 3093 C C . LEU A 1 381 ? 71.191 6.695 -72.872 1.00 88.00 381 LEU A C 1
ATOM 3095 O O . LEU A 1 381 ? 71.614 6.397 -73.989 1.00 88.00 381 LEU A O 1
ATOM 3099 N N . GLU A 1 382 ? 71.429 7.885 -72.318 1.00 88.62 382 GLU A N 1
ATOM 3100 C CA . GLU A 1 382 ? 72.207 8.932 -72.986 1.00 88.62 382 GLU A CA 1
ATOM 3101 C C . GLU A 1 382 ? 73.678 8.522 -73.176 1.00 88.62 382 GLU A C 1
ATOM 3103 O O . GLU A 1 382 ? 74.253 8.732 -74.247 1.00 88.62 382 GLU A O 1
ATOM 3108 N N . GLN A 1 383 ? 74.284 7.884 -72.169 1.00 87.25 383 GLN A N 1
ATOM 3109 C CA . GLN A 1 383 ? 75.635 7.323 -72.276 1.00 87.25 383 GLN A CA 1
ATOM 3110 C C . GLN A 1 383 ? 75.713 6.236 -73.353 1.00 87.25 383 GLN A C 1
ATOM 3112 O O . GLN A 1 383 ? 76.599 6.287 -74.205 1.00 87.25 383 GLN A O 1
ATOM 3117 N N . ASN A 1 384 ? 74.758 5.301 -73.374 1.00 83.25 384 ASN A N 1
ATOM 3118 C CA . ASN A 1 384 ? 74.677 4.266 -74.407 1.00 83.25 384 ASN A CA 1
ATOM 3119 C C . ASN A 1 384 ? 74.527 4.861 -75.812 1.00 83.25 384 ASN A C 1
ATOM 3121 O O . ASN A 1 384 ? 75.135 4.362 -76.759 1.00 83.25 384 ASN A O 1
ATOM 3125 N N . HIS A 1 385 ? 73.753 5.938 -75.961 1.00 86.56 385 HIS A N 1
ATOM 3126 C CA . HIS A 1 385 ? 73.626 6.628 -77.241 1.00 86.56 385 HIS A CA 1
ATOM 3127 C C . HIS A 1 385 ? 74.962 7.238 -77.694 1.00 86.56 385 HIS A C 1
ATOM 3129 O O . HIS A 1 385 ? 75.345 7.065 -78.850 1.00 86.56 385 HIS A O 1
ATOM 3135 N N . LYS A 1 386 ? 75.703 7.900 -76.792 1.00 85.31 386 LYS A N 1
ATOM 3136 C CA . LYS A 1 386 ? 77.037 8.462 -77.089 1.00 85.31 386 LYS A CA 1
ATOM 3137 C C . LYS A 1 386 ? 78.035 7.376 -77.507 1.00 85.31 386 LYS A C 1
ATOM 3139 O O . LYS A 1 386 ? 78.656 7.502 -78.556 1.00 85.31 386 LYS A O 1
ATOM 3144 N N . LEU A 1 387 ? 78.106 6.275 -76.758 1.00 83.31 387 LEU A N 1
ATOM 3145 C CA . LEU A 1 387 ? 78.936 5.108 -77.090 1.00 83.31 387 LEU A CA 1
ATOM 3146 C C . LEU A 1 387 ? 78.569 4.485 -78.448 1.00 83.31 387 LEU A C 1
ATOM 3148 O O . LEU A 1 387 ? 79.443 4.077 -79.210 1.00 83.31 387 LEU A O 1
ATOM 3152 N N . SER A 1 388 ? 77.276 4.416 -78.774 1.00 78.38 388 SER A N 1
ATOM 3153 C CA . SER A 1 388 ? 76.799 3.905 -80.066 1.00 78.38 388 SER A CA 1
ATOM 3154 C C . SER A 1 388 ? 77.222 4.801 -81.238 1.00 78.38 388 SER A C 1
ATOM 3156 O O . SER A 1 388 ? 77.639 4.297 -82.282 1.00 78.38 388 SER A O 1
ATOM 3158 N N . GLU A 1 389 ? 77.168 6.125 -81.069 1.00 80.19 389 GLU A N 1
ATOM 3159 C CA . GLU A 1 389 ? 77.659 7.096 -82.057 1.00 80.19 389 GLU A CA 1
ATOM 3160 C C . GLU A 1 389 ? 79.185 7.008 -82.240 1.00 80.19 389 GLU A C 1
ATOM 3162 O O . GLU A 1 389 ? 79.663 6.961 -83.375 1.00 80.19 389 GLU A O 1
ATOM 3167 N N . GLU A 1 390 ? 79.953 6.877 -81.154 1.00 80.12 390 GLU A N 1
ATOM 3168 C CA . GLU A 1 390 ? 81.406 6.645 -81.213 1.00 80.12 390 GLU A CA 1
ATOM 3169 C C . GLU A 1 390 ? 81.753 5.340 -81.949 1.00 80.12 390 GLU A C 1
ATOM 3171 O O . GLU A 1 390 ? 82.643 5.319 -82.800 1.00 80.12 390 GLU A O 1
ATOM 3176 N N . LEU A 1 391 ? 81.003 4.258 -81.711 1.00 75.00 391 LEU A N 1
ATOM 3177 C CA . LEU A 1 391 ? 81.168 2.991 -82.432 1.00 75.00 391 LEU A CA 1
ATOM 3178 C C . LEU A 1 391 ? 80.866 3.112 -83.932 1.00 75.00 391 LEU A C 1
ATOM 3180 O O . LEU A 1 391 ? 81.505 2.432 -84.738 1.00 75.00 391 LEU A O 1
ATOM 3184 N N . LYS A 1 392 ? 79.899 3.949 -84.332 1.00 74.94 392 LYS A N 1
ATOM 3185 C CA . LYS A 1 392 ? 79.620 4.219 -85.754 1.00 74.94 392 LYS A CA 1
ATOM 3186 C C . LYS A 1 392 ? 80.764 4.989 -86.408 1.00 74.94 392 LYS A C 1
ATOM 3188 O O . LYS A 1 392 ? 81.150 4.636 -87.520 1.00 74.94 392 LYS A O 1
ATOM 3193 N N . LEU A 1 393 ? 81.316 5.991 -85.722 1.00 69.56 393 LEU A N 1
ATOM 3194 C CA . LEU A 1 393 ? 82.469 6.763 -86.195 1.00 69.56 393 LEU A CA 1
ATOM 3195 C C . LEU A 1 393 ? 83.715 5.876 -86.331 1.00 69.56 393 LEU A C 1
ATOM 3197 O O . LEU A 1 393 ? 84.341 5.860 -87.388 1.00 69.56 393 LEU A O 1
ATOM 3201 N N . PHE A 1 394 ? 83.990 5.028 -85.338 1.00 68.19 394 PHE A N 1
ATOM 3202 C CA . PHE A 1 394 ? 85.097 4.069 -85.383 1.00 68.19 394 PHE A CA 1
ATOM 3203 C C . PHE A 1 394 ? 84.942 3.052 -86.530 1.00 68.19 394 PHE A C 1
ATOM 3205 O O . PHE A 1 394 ? 85.902 2.732 -87.231 1.00 68.19 394 PHE A O 1
ATOM 3212 N N . LYS A 1 395 ? 83.718 2.568 -86.791 1.00 63.59 395 LYS A N 1
ATOM 3213 C CA . LYS A 1 395 ? 83.426 1.686 -87.938 1.00 63.59 395 LYS A CA 1
ATOM 3214 C C . LYS A 1 395 ? 83.557 2.391 -89.293 1.00 63.59 395 LYS A C 1
ATOM 3216 O O . LYS A 1 395 ? 83.911 1.727 -90.265 1.00 63.59 395 LYS A O 1
ATOM 3221 N N . ALA A 1 396 ? 83.295 3.697 -89.367 1.00 60.09 396 ALA A N 1
ATOM 3222 C CA . ALA A 1 396 ? 83.461 4.492 -90.584 1.00 60.09 396 ALA A CA 1
ATOM 3223 C C . ALA A 1 396 ? 84.941 4.762 -90.915 1.00 60.09 396 ALA A C 1
ATOM 3225 O O . ALA A 1 396 ? 85.305 4.788 -92.088 1.00 60.09 396 ALA A O 1
ATOM 3226 N N . GLU A 1 397 ? 85.805 4.886 -89.905 1.00 57.12 397 GLU A N 1
ATOM 3227 C CA . GLU A 1 397 ? 87.260 5.028 -90.088 1.00 57.12 397 GLU A CA 1
ATOM 3228 C C . GLU A 1 397 ? 87.962 3.700 -90.433 1.00 57.12 397 GLU A C 1
ATOM 3230 O O . GLU A 1 397 ? 89.071 3.702 -90.964 1.00 57.12 397 GLU A O 1
ATOM 3235 N N . SER A 1 398 ? 87.305 2.558 -90.197 1.00 55.09 398 SER A N 1
ATOM 3236 C CA . SER A 1 398 ? 87.918 1.225 -90.295 1.00 55.09 398 SER A CA 1
ATOM 3237 C C . SER A 1 398 ? 87.662 0.456 -91.602 1.00 55.09 398 SER A C 1
ATOM 3239 O O . SER A 1 398 ? 88.098 -0.692 -91.686 1.00 55.09 398 SER A O 1
ATOM 3241 N N . ASN A 1 399 ? 86.950 0.986 -92.614 1.00 43.19 399 ASN A N 1
ATOM 3242 C CA . ASN A 1 399 ? 86.674 0.174 -93.815 1.00 43.19 399 ASN A CA 1
ATOM 3243 C C . ASN A 1 399 ? 86.448 0.942 -95.144 1.00 43.19 399 ASN A C 1
ATOM 3245 O O . ASN A 1 399 ? 85.379 1.528 -95.344 1.00 43.19 399 ASN A O 1
ATOM 3249 N N . PRO A 1 400 ? 87.391 0.872 -96.110 1.00 45.28 400 PRO A N 1
ATOM 3250 C CA . PRO A 1 400 ? 87.177 1.244 -97.504 1.00 45.28 400 PRO A CA 1
ATOM 3251 C C . PRO A 1 400 ? 86.771 0.031 -98.379 1.00 45.28 400 PRO A C 1
ATOM 3253 O O . PRO A 1 400 ? 87.452 -0.984 -98.414 1.00 45.28 400 PRO A O 1
ATOM 3256 N N . GLN A 1 401 ? 85.719 0.227 -99.184 1.00 42.12 40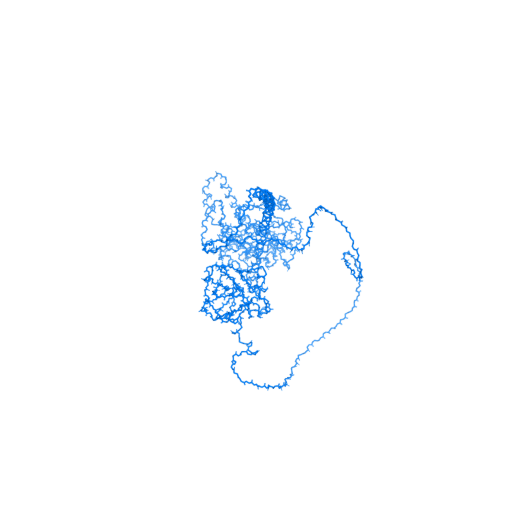1 GLN A N 1
ATOM 3257 C CA . GLN A 1 401 ? 85.296 -0.525 -100.387 1.00 42.12 401 GLN A CA 1
ATOM 3258 C C . GLN A 1 401 ? 84.440 -1.819 -100.309 1.00 42.12 401 GLN A C 1
ATOM 3260 O O . GLN A 1 401 ? 84.844 -2.870 -99.829 1.00 42.12 401 GLN A O 1
ATOM 3265 N N . SER A 1 402 ? 83.338 -1.737 -101.080 1.00 37.97 402 SER A N 1
ATOM 3266 C CA . SER A 1 402 ? 82.849 -2.681 -102.117 1.00 37.97 402 SER A CA 1
ATOM 3267 C C . SER A 1 402 ? 81.518 -3.448 -101.910 1.00 37.97 402 SER A C 1
ATOM 3269 O O . SER A 1 402 ? 81.376 -4.362 -101.115 1.00 37.97 402 SER A O 1
ATOM 3271 N N . HIS A 1 403 ? 80.551 -3.021 -102.738 1.00 39.19 403 HIS A N 1
ATOM 3272 C CA . HIS A 1 403 ? 79.575 -3.742 -103.578 1.00 39.19 403 HIS A CA 1
ATOM 3273 C C . HIS A 1 403 ? 78.641 -4.873 -103.078 1.00 39.19 403 HIS A C 1
ATOM 3275 O O . HIS A 1 403 ? 79.028 -6.017 -102.898 1.00 39.19 403 HIS A O 1
ATOM 3281 N N . LYS A 1 404 ? 77.335 -4.534 -103.133 1.00 43.84 404 LYS A N 1
ATOM 3282 C CA . LYS A 1 404 ? 76.187 -5.223 -103.783 1.00 43.84 404 LYS A CA 1
ATOM 3283 C C . LYS A 1 404 ? 76.242 -6.756 -103.960 1.00 43.84 404 LYS A C 1
ATOM 3285 O O . LYS A 1 404 ? 76.967 -7.231 -104.829 1.00 43.84 404 LYS A O 1
ATOM 3290 N N . ARG A 1 405 ? 75.231 -7.455 -103.411 1.00 34.31 405 ARG A N 1
ATOM 3291 C CA . ARG A 1 405 ? 74.331 -8.370 -104.160 1.00 34.31 405 ARG A CA 1
ATOM 3292 C C . ARG A 1 405 ? 73.101 -8.798 -103.339 1.00 34.31 405 ARG A C 1
ATOM 3294 O O . ARG A 1 405 ? 73.198 -9.038 -102.145 1.00 34.31 405 ARG A O 1
ATOM 3301 N N . ASN A 1 406 ? 71.966 -8.875 -104.036 1.00 37.53 406 ASN A N 1
ATOM 3302 C CA . ASN A 1 406 ? 70.669 -9.401 -103.598 1.00 37.53 406 ASN A CA 1
ATOM 3303 C C . ASN A 1 406 ? 70.707 -10.927 -103.407 1.00 37.53 406 ASN A C 1
ATOM 3305 O O . ASN A 1 406 ? 71.297 -11.589 -104.257 1.00 37.53 406 ASN A O 1
ATOM 3309 N N . SER A 1 407 ? 69.947 -11.464 -102.444 1.00 33.91 407 SER A N 1
ATOM 3310 C CA . SER A 1 407 ? 68.955 -12.539 -102.671 1.00 33.91 407 SER A CA 1
ATOM 3311 C C . SER A 1 407 ? 68.265 -12.978 -101.371 1.00 33.91 407 SER A C 1
ATOM 3313 O O . SER A 1 407 ? 68.902 -13.129 -100.336 1.00 33.91 407 SER A O 1
ATOM 3315 N N . SER A 1 408 ? 66.961 -13.202 -101.505 1.00 35.25 408 SER A N 1
ATOM 3316 C CA . SER A 1 408 ? 65.987 -13.873 -100.634 1.00 35.25 408 SER A CA 1
ATOM 3317 C C . SER A 1 408 ? 66.441 -15.175 -99.960 1.00 35.25 408 SER A C 1
ATOM 3319 O O . SER A 1 408 ? 67.086 -15.978 -100.628 1.00 35.25 408 SER A O 1
ATOM 3321 N N . PHE A 1 409 ? 65.964 -15.436 -98.736 1.00 31.30 409 PHE A N 1
ATOM 3322 C CA . PHE A 1 409 ? 65.145 -16.613 -98.376 1.00 31.30 409 PHE A CA 1
ATOM 3323 C C . PHE A 1 409 ? 64.563 -16.456 -96.955 1.00 31.30 409 PHE A C 1
ATOM 3325 O O . PHE A 1 409 ? 65.235 -15.925 -96.071 1.00 31.30 409 PHE A O 1
ATOM 3332 N N . ASP A 1 410 ? 63.308 -16.878 -96.794 1.00 37.00 410 ASP A N 1
ATOM 3333 C CA . ASP A 1 410 ? 62.553 -16.981 -95.538 1.00 37.00 410 ASP A CA 1
ATOM 3334 C C . ASP A 1 410 ? 63.197 -17.962 -94.544 1.00 37.00 410 ASP A C 1
ATOM 3336 O O . ASP A 1 410 ? 63.748 -18.978 -94.962 1.00 37.00 410 ASP A O 1
ATOM 3340 N N . ASP A 1 411 ? 63.048 -17.693 -93.241 1.00 32.50 411 ASP A N 1
ATOM 3341 C CA . ASP A 1 411 ? 62.410 -18.643 -92.319 1.00 32.50 411 ASP A CA 1
ATOM 3342 C C . ASP A 1 411 ? 62.005 -17.969 -90.992 1.00 32.50 411 ASP A C 1
ATOM 3344 O O . ASP A 1 411 ? 62.690 -17.120 -90.423 1.00 32.50 411 ASP A O 1
ATOM 3348 N N . THR A 1 412 ? 60.818 -18.359 -90.544 1.00 39.75 412 THR A N 1
ATOM 3349 C CA . THR A 1 412 ? 60.053 -17.960 -89.354 1.00 39.75 412 THR A CA 1
ATOM 3350 C C . THR A 1 412 ? 60.740 -18.261 -88.014 1.00 39.75 412 THR A C 1
ATOM 3352 O O . THR A 1 412 ? 61.364 -19.308 -87.916 1.00 39.75 412 THR A O 1
ATOM 3355 N N . VAL A 1 413 ? 60.510 -17.447 -86.964 1.00 33.78 413 VAL A N 1
ATOM 3356 C CA . VAL A 1 413 ? 59.971 -17.841 -85.629 1.00 33.78 413 VAL A CA 1
ATOM 3357 C C . VAL A 1 413 ? 59.714 -16.592 -84.747 1.00 33.78 413 VAL A C 1
ATOM 3359 O O . VAL A 1 413 ? 60.521 -15.674 -84.661 1.00 33.78 413 VAL A O 1
ATOM 3362 N N . VAL A 1 414 ? 58.529 -16.628 -84.135 1.00 38.19 414 VAL A N 1
ATOM 3363 C CA . VAL A 1 414 ? 57.869 -15.867 -83.053 1.00 38.19 414 VAL A CA 1
ATOM 3364 C C . VAL A 1 414 ? 58.767 -15.264 -81.952 1.00 38.19 414 VAL A C 1
ATOM 3366 O O . VAL A 1 414 ? 59.568 -15.989 -81.379 1.00 38.19 414 VAL A O 1
ATOM 3369 N N . GLU A 1 415 ? 58.526 -13.996 -81.573 1.00 32.81 415 GLU A N 1
ATOM 3370 C CA . GLU A 1 415 ? 58.203 -13.580 -80.185 1.00 32.81 415 GLU A CA 1
ATOM 3371 C C . GLU A 1 415 ? 57.757 -12.102 -80.083 1.00 32.81 415 GLU A C 1
ATOM 3373 O O . GLU A 1 415 ? 58.297 -11.203 -80.727 1.00 32.81 415 GLU A O 1
ATOM 3378 N N . ASP A 1 416 ? 56.714 -11.889 -79.278 1.00 33.75 416 ASP A N 1
ATOM 3379 C CA . ASP A 1 416 ? 55.991 -10.643 -79.016 1.00 33.75 416 ASP A CA 1
ATOM 3380 C C . ASP A 1 416 ? 56.795 -9.589 -78.229 1.00 33.75 416 ASP A C 1
ATOM 3382 O O . ASP A 1 416 ? 57.367 -9.888 -77.181 1.00 33.75 416 ASP A O 1
ATOM 3386 N N . SER A 1 417 ? 56.698 -8.312 -78.632 1.00 29.97 417 SER A N 1
ATOM 3387 C CA . SER A 1 417 ? 56.481 -7.168 -77.715 1.00 29.97 417 SER A CA 1
ATOM 3388 C C . SER A 1 417 ? 56.381 -5.825 -78.458 1.00 29.97 417 SER A C 1
ATOM 3390 O O . SER A 1 417 ? 57.370 -5.369 -79.036 1.00 29.97 417 SER A O 1
ATOM 3392 N N . PRO A 1 418 ? 55.237 -5.113 -78.400 1.00 34.66 418 PRO A N 1
ATOM 3393 C CA . PRO A 1 418 ? 55.125 -3.753 -78.906 1.00 34.66 418 PRO A CA 1
ATOM 3394 C C . PRO A 1 418 ? 55.449 -2.748 -77.790 1.00 34.66 418 PRO A C 1
ATOM 3396 O O . PRO A 1 418 ? 54.585 -2.349 -77.012 1.00 34.66 418 PRO A O 1
ATOM 3399 N N . LEU A 1 419 ? 56.702 -2.302 -77.731 1.00 33.38 419 LEU A N 1
ATOM 3400 C CA . LEU A 1 419 ? 57.133 -1.164 -76.912 1.00 33.38 419 LEU A CA 1
ATOM 3401 C C . LEU A 1 419 ? 57.640 -0.023 -77.797 1.00 33.38 419 LEU A C 1
ATOM 3403 O O . LEU A 1 419 ? 58.789 0.368 -77.684 1.00 33.38 419 LEU A O 1
ATOM 3407 N N . VAL A 1 420 ? 56.794 0.542 -78.662 1.00 31.59 420 VAL A N 1
ATOM 3408 C CA . VAL A 1 420 ? 56.978 1.919 -79.159 1.00 31.59 420 VAL A CA 1
ATOM 3409 C C . VAL A 1 420 ? 55.616 2.492 -79.552 1.00 31.59 420 VAL A C 1
ATOM 3411 O O . VAL A 1 420 ? 55.104 2.194 -80.624 1.00 31.59 420 VAL A O 1
ATOM 3414 N N . ASN A 1 421 ? 55.021 3.300 -78.673 1.00 27.70 421 ASN A N 1
ATOM 3415 C CA . ASN A 1 421 ? 54.219 4.471 -79.045 1.00 27.70 421 ASN A CA 1
ATOM 3416 C C . ASN A 1 421 ? 53.804 5.227 -77.780 1.00 27.70 421 ASN A C 1
ATOM 3418 O O . ASN A 1 421 ? 52.681 5.113 -77.305 1.00 27.70 421 ASN A O 1
ATOM 3422 N N . PHE A 1 422 ? 54.716 6.036 -77.249 1.00 27.53 422 PHE A N 1
ATOM 3423 C CA . PHE A 1 422 ? 54.339 7.216 -76.481 1.00 27.53 422 PHE A CA 1
ATOM 3424 C C . PHE A 1 422 ? 55.327 8.331 -76.795 1.00 27.53 422 PHE A C 1
ATOM 3426 O O . PHE A 1 422 ? 56.508 8.173 -76.532 1.00 27.53 422 PHE A O 1
ATOM 3433 N N . TYR A 1 423 ? 54.801 9.383 -77.428 1.00 28.27 423 TYR A N 1
ATOM 3434 C CA . TYR A 1 423 ? 55.212 10.794 -77.548 1.00 28.27 423 TYR A CA 1
ATOM 3435 C C . TYR A 1 423 ? 54.653 11.248 -78.914 1.00 28.27 423 TYR A C 1
ATOM 3437 O O . TYR A 1 423 ? 54.963 10.653 -79.932 1.00 28.27 423 TYR A O 1
ATOM 3445 N N . SER A 1 424 ? 53.805 12.261 -79.074 1.00 28.36 424 SER A N 1
ATOM 3446 C CA . SER A 1 424 ? 53.511 13.437 -78.258 1.00 28.36 424 SER A CA 1
ATOM 3447 C C . SER A 1 424 ? 52.325 14.207 -78.878 1.00 28.36 424 SER A C 1
ATOM 3449 O O . SER A 1 424 ? 52.174 14.205 -80.100 1.00 28.36 424 SER A O 1
ATOM 3451 N N . ARG A 1 425 ? 51.510 14.855 -78.028 1.00 25.45 425 ARG A N 1
ATOM 3452 C CA . ARG A 1 425 ? 50.816 16.165 -78.184 1.00 25.45 425 ARG A CA 1
ATOM 3453 C C . ARG A 1 425 ? 49.728 16.256 -77.099 1.00 25.45 425 ARG A C 1
ATOM 3455 O O . ARG A 1 425 ? 48.719 15.573 -77.197 1.00 25.45 425 ARG A O 1
ATOM 3462 N N . SER A 1 426 ? 50.019 16.776 -75.903 1.00 28.56 426 SER A N 1
ATOM 3463 C CA . SER A 1 426 ? 50.038 18.200 -75.496 1.00 28.56 426 SER A CA 1
ATOM 3464 C C . SER A 1 426 ? 48.691 18.915 -75.682 1.00 28.56 426 SER A C 1
ATOM 3466 O O . SER A 1 426 ? 48.353 19.296 -76.796 1.00 28.56 426 SER A O 1
ATOM 3468 N N . ASP A 1 427 ? 47.929 19.088 -74.597 1.00 25.42 427 ASP A N 1
ATOM 3469 C CA . ASP A 1 427 ? 47.702 20.397 -73.951 1.00 25.42 427 ASP A CA 1
ATOM 3470 C C . ASP A 1 427 ? 46.415 20.421 -73.109 1.00 25.42 427 ASP A C 1
ATOM 3472 O O . ASP A 1 427 ? 45.309 20.533 -73.627 1.00 25.42 427 ASP A O 1
ATOM 3476 N N . SER A 1 428 ? 46.579 20.430 -71.782 1.00 28.03 428 SER A N 1
ATOM 3477 C CA . SER A 1 428 ? 45.746 21.240 -70.884 1.00 28.03 428 SER A CA 1
ATOM 3478 C C . SER A 1 428 ? 46.497 21.494 -69.568 1.00 28.03 428 SER A C 1
ATOM 3480 O O . SER A 1 428 ? 46.509 20.665 -68.658 1.00 28.03 428 SER A O 1
ATOM 3482 N N . LYS A 1 429 ? 47.155 22.661 -69.511 1.00 27.36 429 LYS A N 1
ATOM 3483 C CA . LYS A 1 429 ? 47.501 23.435 -68.297 1.00 27.36 429 LYS A CA 1
ATOM 3484 C C . LYS A 1 429 ? 46.235 23.576 -67.423 1.00 27.36 429 LYS A C 1
ATOM 3486 O O . LYS A 1 429 ? 45.151 23.632 -67.989 1.00 27.36 429 LYS A O 1
ATOM 3491 N N . SER A 1 430 ? 46.215 23.658 -66.093 1.00 24.98 430 SER A N 1
ATOM 3492 C CA . SER A 1 430 ? 47.159 24.077 -65.036 1.00 24.98 430 SER A CA 1
ATOM 3493 C C . SER A 1 430 ? 46.464 23.726 -63.700 1.00 24.98 430 SER A C 1
ATOM 3495 O O . SER A 1 430 ? 45.299 24.070 -63.535 1.00 24.98 430 SER A O 1
ATOM 3497 N N . SER A 1 431 ? 46.983 22.844 -62.842 1.00 24.23 431 SER A N 1
ATOM 3498 C CA . SER A 1 431 ? 47.956 23.067 -61.752 1.00 24.23 431 SER A CA 1
ATOM 3499 C C . SER A 1 431 ? 47.506 23.990 -60.601 1.00 24.23 431 SER A C 1
ATOM 3501 O O . SER A 1 431 ? 47.440 25.198 -60.784 1.00 24.23 431 SER A O 1
ATOM 3503 N N . PHE A 1 432 ? 47.357 23.362 -59.423 1.00 24.27 432 PHE A N 1
ATOM 3504 C CA . PHE A 1 432 ? 47.831 23.769 -58.086 1.00 24.27 432 PHE A CA 1
ATOM 3505 C C . PHE A 1 432 ? 47.477 25.149 -57.511 1.00 24.27 432 PHE A C 1
ATOM 3507 O O . PHE A 1 432 ? 47.872 26.159 -58.072 1.00 24.27 432 PHE A O 1
ATOM 3514 N N . THR A 1 433 ? 47.022 25.149 -56.249 1.00 23.03 433 THR A N 1
ATOM 3515 C CA . THR A 1 433 ? 47.801 25.745 -55.142 1.00 23.03 433 THR A CA 1
ATOM 3516 C C . THR A 1 433 ? 47.471 25.107 -53.784 1.00 23.03 433 THR A C 1
ATOM 3518 O O . THR A 1 433 ? 46.325 24.817 -53.457 1.00 23.03 433 THR A O 1
ATOM 3521 N N . LEU A 1 434 ? 48.538 24.884 -53.018 1.00 26.81 434 LEU A N 1
ATOM 3522 C CA . LEU A 1 434 ? 48.618 24.582 -51.589 1.00 26.81 434 LEU A CA 1
ATOM 3523 C C . LEU A 1 434 ? 49.228 25.828 -50.931 1.00 26.81 434 LEU A C 1
ATOM 3525 O O . LEU A 1 434 ? 50.251 26.281 -51.439 1.00 26.81 434 LEU A O 1
ATOM 3529 N N . SER A 1 435 ? 48.645 26.321 -49.835 1.00 22.86 435 SER A N 1
ATOM 3530 C CA . SER A 1 435 ? 49.283 27.120 -48.758 1.00 22.86 435 SER A CA 1
ATOM 3531 C C . SER A 1 435 ? 48.155 27.666 -47.866 1.00 22.86 435 SER A C 1
ATOM 3533 O O . SER A 1 435 ? 47.274 28.343 -48.386 1.00 22.86 435 SER A O 1
ATOM 3535 N N . ASN A 1 436 ? 47.989 27.188 -46.632 1.00 24.47 436 ASN A N 1
ATOM 3536 C CA . ASN A 1 436 ? 48.686 27.586 -45.395 1.00 24.47 436 ASN A CA 1
ATOM 3537 C C . ASN A 1 436 ? 47.938 28.696 -44.626 1.00 24.47 436 ASN A C 1
ATOM 3539 O O . ASN A 1 436 ? 47.417 29.626 -45.232 1.00 24.47 436 ASN A O 1
ATOM 3543 N N . ASP A 1 437 ? 47.989 28.545 -43.300 1.00 24.05 437 ASP A N 1
ATOM 3544 C CA . ASP A 1 437 ? 47.854 29.548 -42.233 1.00 24.05 437 ASP A CA 1
ATOM 3545 C C . ASP A 1 437 ? 46.456 29.797 -41.616 1.00 24.05 437 ASP A C 1
ATOM 3547 O O . ASP A 1 437 ? 45.568 30.421 -42.189 1.00 24.05 437 ASP A O 1
ATOM 3551 N N . ASP A 1 438 ? 46.312 29.217 -40.417 1.00 24.61 438 ASP A N 1
ATOM 3552 C CA . ASP A 1 438 ? 46.061 29.860 -39.118 1.00 24.61 438 ASP A CA 1
ATOM 3553 C C . ASP A 1 438 ? 44.826 30.753 -38.847 1.00 24.61 438 ASP A C 1
ATOM 3555 O O . ASP A 1 438 ? 44.583 31.778 -39.469 1.00 24.61 438 ASP A O 1
ATOM 3559 N N . GLU A 1 439 ? 44.143 30.330 -37.773 1.00 26.52 439 GLU A N 1
ATOM 3560 C CA . GLU A 1 439 ? 43.520 31.074 -36.663 1.00 26.52 439 GLU A CA 1
ATOM 3561 C C . GLU A 1 439 ? 42.434 32.159 -36.864 1.00 26.52 439 GLU A C 1
ATOM 3563 O O . GLU A 1 439 ? 42.589 33.147 -37.563 1.00 26.52 439 GLU A O 1
ATOM 3568 N N . GLU A 1 440 ? 41.358 31.948 -36.084 1.00 30.03 440 GLU A N 1
ATOM 3569 C CA . GLU A 1 440 ? 40.553 32.877 -35.261 1.00 30.03 440 GLU A CA 1
ATOM 3570 C C . GLU A 1 440 ? 40.136 34.297 -35.730 1.00 30.03 440 GLU A C 1
ATOM 3572 O O . GLU A 1 440 ? 40.796 35.008 -36.467 1.00 30.03 440 GLU A O 1
ATOM 3577 N N . TYR A 1 441 ? 39.039 34.750 -35.096 1.00 24.50 441 TYR A N 1
ATOM 3578 C CA . TYR A 1 441 ? 38.474 36.111 -34.988 1.00 24.50 441 TYR A CA 1
ATOM 3579 C C . TYR A 1 441 ? 37.240 36.480 -35.845 1.00 24.50 441 TYR A C 1
ATOM 3581 O O . TYR A 1 441 ? 37.304 36.882 -36.996 1.00 24.50 441 TYR A O 1
ATOM 3589 N N . LYS A 1 442 ? 36.079 36.416 -35.170 1.00 25.09 442 LYS A N 1
ATOM 3590 C CA . LYS A 1 442 ? 35.221 37.556 -34.762 1.00 25.09 442 LYS A CA 1
ATOM 3591 C C . LYS A 1 442 ? 34.927 38.719 -35.750 1.00 25.09 442 LYS A C 1
ATOM 3593 O O . LYS A 1 442 ? 35.819 39.435 -36.171 1.00 25.09 442 LYS A O 1
ATOM 3598 N N . TYR A 1 443 ? 33.622 39.042 -35.802 1.00 23.20 443 TYR A N 1
ATOM 3599 C CA . TYR A 1 443 ? 32.948 40.318 -36.148 1.00 23.20 443 TYR A CA 1
ATOM 3600 C C . TYR A 1 443 ? 32.926 40.796 -37.620 1.00 23.20 443 TYR A C 1
ATOM 3602 O O . TYR A 1 443 ? 33.949 41.154 -38.179 1.00 23.20 443 TYR A O 1
ATOM 3610 N N . ALA A 1 444 ? 31.706 40.974 -38.169 1.00 22.97 444 ALA A N 1
ATOM 3611 C CA . ALA A 1 444 ? 31.091 42.286 -38.492 1.00 22.97 444 ALA A CA 1
ATOM 3612 C C . ALA A 1 444 ? 30.231 42.334 -39.795 1.00 22.97 444 ALA A C 1
ATOM 3614 O O . ALA A 1 444 ? 30.712 42.094 -40.893 1.00 22.97 444 ALA A O 1
ATOM 3615 N N . SER A 1 445 ? 28.965 42.762 -39.618 1.00 23.22 445 SER A N 1
ATOM 3616 C CA . SER A 1 445 ? 28.148 43.703 -40.441 1.00 23.22 445 SER A CA 1
ATOM 3617 C C . SER A 1 445 ? 27.766 43.455 -41.927 1.00 23.22 445 SER A C 1
ATOM 3619 O O . SER A 1 445 ? 28.560 43.695 -42.826 1.00 23.22 445 SER A O 1
ATOM 3621 N N . LEU A 1 446 ? 26.479 43.095 -42.142 1.00 27.36 446 LEU A N 1
ATOM 3622 C CA . LEU A 1 446 ? 25.342 43.822 -42.807 1.00 27.36 446 LEU A CA 1
ATOM 3623 C C . LEU A 1 446 ? 25.618 44.923 -43.875 1.00 27.36 446 LEU A C 1
ATOM 3625 O O . LEU A 1 446 ? 26.578 45.669 -43.701 1.00 27.36 446 LEU A O 1
ATOM 3629 N N . PRO A 1 447 ? 24.750 45.127 -44.915 1.00 30.66 447 PRO A N 1
ATOM 3630 C CA . PRO A 1 447 ? 23.389 45.739 -44.793 1.00 30.66 447 PRO A CA 1
ATOM 3631 C C . PRO A 1 447 ? 22.291 45.131 -45.721 1.00 30.66 447 PRO A C 1
ATOM 3633 O O . PRO A 1 447 ? 22.605 44.527 -46.736 1.00 30.66 447 PRO A O 1
ATOM 3636 N N . GLY A 1 448 ? 20.991 45.110 -45.370 1.00 25.70 448 GLY A N 1
ATOM 3637 C CA . GLY A 1 448 ? 19.988 46.206 -45.441 1.00 25.70 448 GLY A CA 1
ATOM 3638 C C . GLY A 1 448 ? 19.124 46.033 -46.718 1.00 25.70 448 GLY A C 1
ATOM 3639 O O . GLY A 1 448 ? 19.692 45.861 -47.782 1.00 25.70 448 GLY A O 1
ATOM 3640 N N . ILE A 1 449 ? 17.781 46.023 -46.746 1.00 26.02 449 ILE A N 1
ATOM 3641 C CA . ILE A 1 449 ? 16.810 46.971 -46.171 1.00 26.02 449 ILE A CA 1
ATOM 3642 C C . ILE A 1 449 ? 15.424 46.301 -45.922 1.00 26.02 449 ILE A C 1
ATOM 3644 O O . ILE A 1 449 ? 14.910 45.541 -46.735 1.00 26.02 449 ILE A O 1
ATOM 3648 N N . SER A 1 450 ? 14.881 46.674 -44.760 1.00 25.42 450 SER A N 1
ATOM 3649 C CA . SER A 1 450 ? 13.570 46.595 -44.062 1.00 25.42 450 SER A CA 1
ATOM 3650 C C . SER A 1 450 ? 12.295 47.041 -44.848 1.00 25.42 450 SER A C 1
ATOM 3652 O O . SER A 1 450 ? 12.479 47.530 -45.959 1.00 25.42 450 SER A O 1
ATOM 3654 N N . PRO A 1 451 ? 11.028 46.994 -44.313 1.00 36.12 451 PRO A N 1
ATOM 3655 C CA . PRO A 1 451 ? 10.642 47.168 -42.890 1.00 36.12 451 PRO A CA 1
ATOM 3656 C C . PRO A 1 451 ? 9.486 46.347 -42.251 1.00 36.12 451 PRO A C 1
ATOM 3658 O O . PRO A 1 451 ? 8.490 46.010 -42.873 1.00 36.12 451 PRO A O 1
ATOM 3661 N N . GLN A 1 452 ? 9.654 46.203 -40.921 1.00 23.91 452 GLN A N 1
ATOM 3662 C CA . GLN A 1 452 ? 8.700 46.270 -39.787 1.00 23.91 452 GLN A CA 1
ATOM 3663 C C . GLN A 1 452 ? 7.552 45.248 -39.646 1.00 23.91 452 GLN A C 1
ATOM 3665 O O . GLN A 1 452 ? 6.593 45.279 -40.399 1.00 23.91 452 GLN A O 1
ATOM 3670 N N . PHE A 1 453 ? 7.572 44.464 -38.553 1.00 25.80 453 PHE A N 1
ATOM 3671 C CA . PHE A 1 453 ? 6.718 44.682 -37.364 1.00 25.80 453 PHE A CA 1
ATOM 3672 C C . PHE A 1 453 ? 7.276 43.924 -36.137 1.00 25.80 453 PHE A C 1
ATOM 3674 O O . PHE A 1 453 ? 7.730 42.788 -36.241 1.00 25.80 453 PHE A O 1
ATOM 3681 N N . ASN A 1 454 ? 7.297 44.616 -34.992 1.00 23.80 454 ASN A N 1
ATOM 3682 C CA . ASN A 1 454 ? 7.984 44.260 -33.745 1.00 23.80 454 ASN A CA 1
ATOM 3683 C C . ASN A 1 454 ? 7.149 43.392 -32.788 1.00 23.80 454 ASN A C 1
ATOM 3685 O O . ASN A 1 454 ? 5.933 43.268 -32.901 1.00 23.80 454 ASN A O 1
ATOM 3689 N N . PHE A 1 455 ? 7.864 42.840 -31.812 1.00 24.09 455 PHE A N 1
ATOM 3690 C CA . PHE A 1 455 ? 7.515 41.734 -30.925 1.00 24.09 455 PHE A CA 1
ATOM 3691 C C . PHE A 1 455 ? 7.553 42.203 -29.442 1.00 24.09 455 PHE A C 1
ATOM 3693 O O . PHE A 1 455 ? 8.188 43.207 -29.123 1.00 24.09 455 PHE A O 1
ATOM 3700 N N . VAL A 1 456 ? 6.998 41.358 -28.561 1.00 24.06 456 VAL A N 1
ATOM 3701 C CA . VAL A 1 456 ? 7.331 41.109 -27.127 1.00 24.06 456 VAL A CA 1
ATOM 3702 C C . VAL A 1 456 ? 6.788 42.064 -26.009 1.00 24.06 456 VAL A C 1
ATOM 3704 O O . VAL A 1 456 ? 6.284 43.139 -26.308 1.00 24.06 456 VAL A O 1
ATOM 3707 N N . PRO A 1 457 ? 6.883 41.699 -24.698 1.00 31.41 457 PRO A N 1
ATOM 3708 C CA . PRO A 1 457 ? 5.944 40.930 -23.849 1.00 31.41 457 PRO A CA 1
ATOM 3709 C C . PRO A 1 457 ? 5.403 41.739 -22.641 1.00 31.41 457 PRO A C 1
ATOM 3711 O O . PRO A 1 457 ? 5.772 42.888 -22.425 1.00 31.41 457 PRO A O 1
ATOM 3714 N N . SER A 1 458 ? 4.606 41.117 -21.763 1.00 24.69 458 SER A N 1
ATOM 3715 C CA . SER A 1 458 ? 4.239 41.694 -20.456 1.00 24.69 458 SER A CA 1
ATOM 3716 C C . SER A 1 458 ? 4.476 40.728 -19.286 1.00 24.69 458 SER A C 1
ATOM 3718 O O . SER A 1 458 ? 3.965 39.612 -19.262 1.00 24.69 458 SER A O 1
ATOM 3720 N N . ASN A 1 459 ? 5.241 41.207 -18.298 1.00 24.05 459 ASN A N 1
ATOM 3721 C CA . ASN A 1 459 ? 5.368 40.675 -16.939 1.00 24.05 459 ASN A CA 1
ATOM 3722 C C . ASN A 1 459 ? 4.570 41.563 -15.959 1.00 24.05 459 ASN A C 1
ATOM 3724 O O . ASN A 1 459 ? 4.520 42.776 -16.129 1.00 24.05 459 ASN A O 1
ATOM 3728 N N . MET A 1 460 ? 4.009 40.919 -14.928 1.00 23.27 460 MET A N 1
ATOM 3729 C CA . MET A 1 460 ? 3.586 41.388 -13.589 1.00 23.27 460 MET A CA 1
ATOM 3730 C C . MET A 1 460 ? 3.444 42.900 -13.279 1.00 23.27 460 MET A C 1
ATOM 3732 O O . MET A 1 460 ? 4.437 43.623 -13.288 1.00 23.27 460 MET A O 1
ATOM 3736 N N . ARG A 1 461 ? 2.294 43.295 -12.690 1.00 23.89 461 ARG A N 1
ATOM 3737 C CA . ARG A 1 461 ? 2.159 43.724 -11.265 1.00 23.89 461 ARG A CA 1
ATOM 3738 C C . ARG A 1 461 ? 0.726 44.173 -10.884 1.00 23.89 461 ARG A C 1
ATOM 3740 O O . ARG A 1 461 ? 0.158 45.050 -11.510 1.00 23.89 461 ARG A O 1
ATOM 3747 N N . GLN A 1 462 ? 0.224 43.558 -9.807 1.00 22.86 462 GLN A N 1
ATOM 3748 C CA . GLN A 1 462 ? -0.461 44.090 -8.605 1.00 22.86 462 GLN A CA 1
ATOM 3749 C C . GLN A 1 462 ? -1.522 45.225 -8.622 1.00 22.86 462 GLN A C 1
ATOM 3751 O O . GLN A 1 462 ? -1.233 46.341 -9.030 1.00 22.86 462 GLN A O 1
ATOM 3756 N N . ARG A 1 463 ? -2.588 44.936 -7.828 1.00 22.86 463 ARG A N 1
ATOM 3757 C CA . ARG A 1 463 ? -3.419 45.804 -6.935 1.00 22.86 463 ARG A CA 1
ATOM 3758 C C . ARG A 1 463 ? -4.439 46.713 -7.666 1.00 22.86 463 ARG A C 1
ATOM 3760 O O . ARG A 1 463 ? -4.083 47.358 -8.631 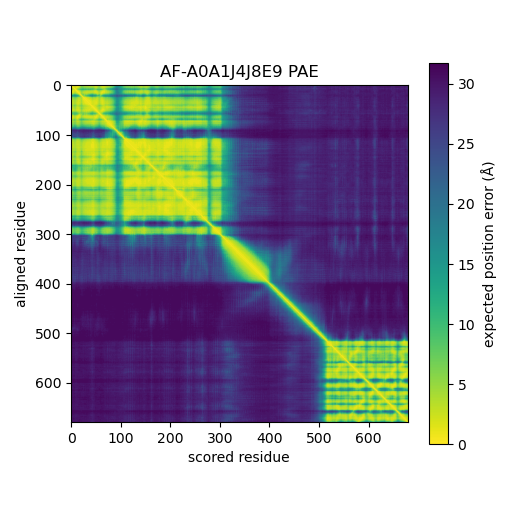1.00 22.86 463 ARG A O 1
ATOM 3767 N N . THR A 1 464 ? -5.740 46.798 -7.336 1.00 22.94 464 THR A N 1
ATOM 3768 C CA . THR A 1 464 ? -6.430 46.985 -6.039 1.00 22.94 464 THR A CA 1
ATOM 3769 C C . THR A 1 464 ? -7.958 47.076 -6.263 1.00 22.94 464 THR A C 1
ATOM 3771 O O . THR A 1 464 ? -8.403 47.516 -7.315 1.00 22.94 464 THR A O 1
ATOM 3774 N N . SER A 1 465 ? -8.709 46.695 -5.225 1.00 24.33 465 SER A N 1
ATOM 3775 C CA . SER A 1 465 ? -10.094 47.024 -4.815 1.00 24.33 465 SER A CA 1
ATOM 3776 C C . SER A 1 465 ? -10.867 48.196 -5.454 1.00 24.33 465 SER A C 1
ATOM 3778 O O . SER A 1 465 ? -10.321 49.288 -5.586 1.00 24.33 465 SER A O 1
ATOM 3780 N N . GLY A 1 466 ? -12.198 48.035 -5.579 1.00 24.00 466 GLY A N 1
ATOM 3781 C CA . GLY A 1 466 ? -13.150 49.158 -5.505 1.00 24.00 466 GLY A CA 1
ATOM 3782 C C . GLY A 1 466 ? -14.550 48.929 -6.096 1.00 24.00 466 GLY A C 1
ATOM 3783 O O . GLY A 1 466 ? -14.755 49.196 -7.267 1.00 24.00 466 GLY A O 1
ATOM 3784 N N . LEU A 1 467 ? -15.489 48.474 -5.252 1.00 24.58 467 LEU A N 1
ATOM 3785 C CA . LEU A 1 467 ? -16.906 48.889 -5.134 1.00 24.58 467 LEU A CA 1
ATOM 3786 C C . LEU A 1 467 ? -17.708 49.307 -6.392 1.00 24.58 467 LEU A C 1
ATOM 3788 O O . LEU A 1 467 ? -17.479 50.382 -6.931 1.00 24.58 467 LEU A O 1
ATOM 3792 N N . ALA A 1 468 ? -18.791 48.570 -6.691 1.00 25.80 468 ALA A N 1
ATOM 3793 C CA . ALA A 1 468 ? -20.165 49.110 -6.770 1.00 25.80 468 ALA A CA 1
ATOM 3794 C C . ALA A 1 468 ? -21.197 48.000 -7.083 1.00 25.80 468 ALA A C 1
ATOM 3796 O O . ALA A 1 468 ? -21.232 47.445 -8.175 1.00 25.80 468 ALA A O 1
ATOM 3797 N N . ASN A 1 469 ? -22.067 47.716 -6.112 1.00 24.03 469 ASN A N 1
ATOM 3798 C CA . ASN A 1 469 ? -23.461 47.292 -6.331 1.00 24.03 469 ASN A CA 1
ATOM 3799 C C . ASN A 1 469 ? -24.294 48.599 -6.440 1.00 24.03 469 ASN A C 1
ATOM 3801 O O . ASN A 1 469 ? -23.820 49.590 -5.872 1.00 24.03 469 ASN A O 1
ATOM 3805 N N . PRO A 1 470 ? -25.508 48.665 -7.043 1.00 37.47 470 PRO A N 1
ATOM 3806 C CA . PRO A 1 470 ? -26.637 47.824 -6.619 1.00 37.47 470 PRO A CA 1
ATOM 3807 C C . PRO A 1 470 ? -27.732 47.478 -7.670 1.00 37.47 470 PRO A C 1
ATOM 3809 O O . PRO A 1 470 ? -27.927 48.167 -8.660 1.00 37.47 470 PRO A O 1
ATOM 3812 N N . GLN A 1 471 ? -28.516 46.447 -7.315 1.00 23.98 471 GLN A N 1
ATOM 3813 C CA . GLN A 1 471 ? -29.979 46.293 -7.477 1.00 23.98 471 GLN A CA 1
ATOM 3814 C C . GLN A 1 471 ? -30.622 46.346 -8.888 1.00 23.98 471 GLN A C 1
ATOM 3816 O O . GLN A 1 471 ? -30.578 47.347 -9.585 1.00 23.98 471 GLN A O 1
ATOM 3821 N N . ILE A 1 472 ? -31.402 45.315 -9.246 1.00 26.70 472 ILE A N 1
ATOM 3822 C CA . ILE A 1 472 ? -32.874 45.214 -9.080 1.00 26.70 472 ILE A CA 1
ATOM 3823 C C . ILE A 1 472 ? -33.331 43.853 -9.668 1.00 26.70 472 ILE A C 1
ATOM 3825 O O . ILE A 1 472 ? -32.879 43.418 -10.721 1.00 26.70 472 ILE A O 1
ATOM 3829 N N . GLN A 1 473 ? -34.195 43.165 -8.919 1.00 22.89 473 GLN A N 1
ATOM 3830 C CA . GLN A 1 473 ? -34.828 41.857 -9.165 1.00 22.89 473 GLN A CA 1
ATOM 3831 C C . GLN A 1 473 ? -35.966 41.910 -10.241 1.00 22.89 473 GLN A C 1
ATOM 3833 O O . GLN A 1 473 ? -36.159 42.953 -10.854 1.00 22.89 473 GLN A O 1
ATOM 3838 N N . PRO A 1 474 ? -36.928 40.955 -10.304 1.00 37.84 474 PRO A N 1
ATOM 3839 C CA . PRO A 1 474 ? -36.890 39.540 -10.720 1.00 37.84 474 PRO A CA 1
ATOM 3840 C C . PRO A 1 474 ? -38.002 39.237 -11.772 1.00 37.84 474 PRO A C 1
ATOM 3842 O O . PRO A 1 474 ? -38.693 40.152 -12.209 1.00 37.84 474 PRO A O 1
ATOM 3845 N N . ARG A 1 475 ? -38.261 37.943 -12.061 1.00 22.80 475 ARG A N 1
ATOM 3846 C CA . ARG A 1 475 ? -39.577 37.272 -12.321 1.00 22.80 475 ARG A CA 1
ATOM 3847 C C . ARG A 1 475 ? -39.532 36.323 -13.533 1.00 22.80 475 ARG A C 1
ATOM 3849 O O . ARG A 1 475 ? -39.210 36.736 -14.633 1.00 22.80 475 ARG A O 1
ATOM 3856 N N . ARG A 1 476 ? -39.711 35.014 -13.282 1.00 23.39 476 ARG A N 1
ATOM 3857 C CA . ARG A 1 476 ? -40.951 34.194 -13.438 1.00 23.39 476 ARG A CA 1
ATOM 3858 C C . ARG A 1 476 ? -40.994 33.509 -14.813 1.00 23.39 476 ARG A C 1
ATOM 3860 O O . ARG A 1 476 ? -40.994 34.185 -15.824 1.00 23.39 476 ARG A O 1
ATOM 3867 N N . SER A 1 477 ? -40.793 32.192 -14.883 1.00 23.33 477 SER A N 1
ATOM 3868 C CA . SER A 1 477 ? -41.767 31.095 -14.671 1.00 23.33 477 SER A CA 1
ATOM 3869 C C . SER A 1 477 ? -42.747 30.903 -15.833 1.00 23.33 477 SER A C 1
ATOM 3871 O O . SER A 1 477 ? -43.562 31.788 -16.074 1.00 23.33 477 SER A O 1
ATOM 3873 N N . SER A 1 478 ? -42.691 29.729 -16.471 1.00 25.64 478 SER A N 1
ATOM 3874 C CA . SER A 1 478 ? -43.780 28.900 -17.054 1.00 25.64 478 SER A CA 1
ATOM 3875 C C . SER A 1 478 ? -43.165 28.041 -18.174 1.00 25.64 478 SER A C 1
ATOM 3877 O O . SER A 1 478 ? -42.512 28.559 -19.069 1.00 25.64 478 SER A O 1
ATOM 3879 N N . GLU A 1 479 ? -43.001 26.734 -17.974 1.00 24.62 479 GLU A N 1
ATOM 3880 C CA . GLU A 1 479 ? -43.999 25.657 -18.130 1.00 24.62 479 GLU A CA 1
ATOM 3881 C C . GLU A 1 479 ? -44.309 25.282 -19.592 1.00 24.62 479 GLU A C 1
ATOM 3883 O O . GLU A 1 479 ? -44.831 26.076 -20.361 1.00 24.62 479 GLU A O 1
ATOM 3888 N N . PHE A 1 480 ? -43.984 24.017 -19.900 1.00 24.73 480 PHE A N 1
ATOM 3889 C CA . PHE A 1 480 ? -44.716 23.046 -20.725 1.00 24.73 480 PHE A CA 1
ATOM 3890 C C . PHE A 1 480 ? -45.384 23.499 -22.040 1.00 24.73 480 PHE A C 1
ATOM 3892 O O . PHE A 1 480 ? -46.406 24.173 -22.020 1.00 24.73 480 PHE A O 1
ATOM 3899 N N . ASN A 1 481 ? -45.003 22.870 -23.165 1.00 24.20 481 ASN A N 1
ATOM 3900 C CA . ASN A 1 481 ? -45.838 21.785 -23.706 1.00 24.20 481 ASN A CA 1
ATOM 3901 C C . ASN A 1 481 ? -45.224 20.975 -24.861 1.00 24.20 481 ASN A C 1
ATOM 3903 O O . ASN A 1 481 ? -44.320 21.393 -25.575 1.00 24.20 481 ASN A O 1
ATOM 3907 N N . MET A 1 482 ? -45.774 19.770 -24.975 1.00 23.45 482 MET A N 1
ATOM 3908 C CA . MET A 1 482 ? -45.413 18.622 -25.800 1.00 23.45 482 MET A CA 1
ATOM 3909 C C . MET A 1 482 ? -46.108 18.626 -27.183 1.00 23.45 482 MET A C 1
ATOM 3911 O O . MET A 1 482 ? -47.201 19.165 -27.314 1.00 23.45 482 MET A O 1
ATOM 3915 N N . LYS A 1 483 ? -45.542 17.825 -28.109 1.00 25.05 483 LYS A N 1
ATOM 3916 C CA . LYS A 1 483 ? -46.138 17.153 -29.300 1.00 25.05 483 LYS A CA 1
ATOM 3917 C C . LYS A 1 483 ? -46.338 17.952 -30.604 1.00 25.05 483 LYS A C 1
ATOM 3919 O O . LYS A 1 483 ? -47.201 18.814 -30.686 1.00 25.05 483 LYS A O 1
ATOM 3924 N N . SER A 1 484 ? -45.704 17.490 -31.694 1.00 24.03 484 SER A N 1
ATOM 3925 C CA . SER A 1 484 ? -46.340 16.689 -32.777 1.00 24.03 484 SER A CA 1
ATOM 3926 C C . SER A 1 484 ? -45.475 16.603 -34.062 1.00 24.03 484 SER A C 1
ATOM 3928 O O . SER A 1 484 ? -44.903 17.589 -34.506 1.00 24.03 484 SER A O 1
ATOM 3930 N N . LEU A 1 485 ? -45.375 15.393 -34.633 1.00 29.64 485 LEU A N 1
ATOM 3931 C CA . LEU A 1 485 ? -45.026 15.063 -36.041 1.00 29.64 485 LEU A CA 1
ATOM 3932 C C . LEU A 1 485 ? -46.297 15.215 -36.914 1.00 29.64 485 LEU A C 1
ATOM 3934 O O . LEU A 1 485 ? -47.371 15.142 -36.300 1.00 29.64 485 LEU A O 1
ATOM 3938 N N . PRO A 1 486 ? -46.271 15.372 -38.273 1.00 34.47 486 PRO A N 1
ATOM 3939 C CA . PRO A 1 486 ? -45.873 14.337 -39.278 1.00 34.47 486 PRO A CA 1
ATOM 3940 C C . PRO A 1 486 ? -45.420 14.930 -40.674 1.00 34.47 486 PRO A C 1
ATOM 3942 O O . PRO A 1 486 ? -44.960 16.068 -40.671 1.00 34.47 486 PRO A O 1
ATOM 3945 N N . PRO A 1 487 ? -45.612 14.304 -41.875 1.00 34.28 487 PRO A N 1
ATOM 3946 C CA . PRO A 1 487 ? -44.990 13.103 -42.480 1.00 34.28 487 PRO A CA 1
ATOM 3947 C C . PRO A 1 487 ? -44.410 13.287 -43.932 1.00 34.28 487 PRO A C 1
ATOM 3949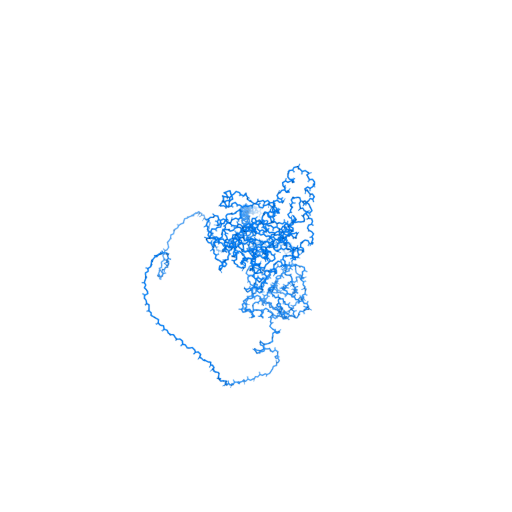 O O . PRO A 1 487 ? -44.390 14.372 -44.498 1.00 34.28 487 PRO A O 1
ATOM 3952 N N . GLU A 1 488 ? -43.951 12.152 -44.482 1.00 26.03 488 GLU A N 1
ATOM 3953 C CA . GLU A 1 488 ? -43.367 11.718 -45.780 1.00 26.03 488 GLU A CA 1
ATOM 3954 C C . GLU A 1 488 ? -43.727 12.365 -47.150 1.00 26.03 488 GLU A C 1
ATOM 3956 O O . GLU A 1 488 ? -44.875 12.709 -47.417 1.00 26.03 488 GLU A O 1
ATOM 3961 N N . GLY A 1 489 ? -42.761 12.276 -48.097 1.00 22.97 489 GLY A N 1
ATOM 3962 C CA . GLY A 1 489 ? -42.991 11.723 -49.454 1.00 22.97 489 GLY A CA 1
ATOM 3963 C C . GLY A 1 489 ? -42.418 12.480 -50.676 1.00 22.97 489 GLY A C 1
ATOM 3964 O O . GLY A 1 489 ? -42.937 13.534 -51.015 1.00 22.97 489 GLY A O 1
ATOM 3965 N N . MET A 1 490 ? -41.432 11.903 -51.400 1.00 22.52 490 MET A N 1
ATOM 3966 C CA . MET A 1 490 ? -41.400 11.764 -52.886 1.00 22.52 490 MET A CA 1
ATOM 3967 C C . MET A 1 490 ? -40.116 11.081 -53.429 1.00 22.52 490 MET A C 1
ATOM 3969 O O . MET A 1 490 ? -39.030 11.214 -52.876 1.00 22.52 490 MET A O 1
ATOM 3973 N N . VAL A 1 491 ? -40.286 10.334 -54.530 1.00 22.53 491 VAL A N 1
ATOM 3974 C CA . VAL A 1 491 ? -39.394 9.348 -55.187 1.00 22.53 491 VAL A CA 1
ATOM 3975 C C . VAL A 1 491 ? -39.181 9.733 -56.662 1.00 22.53 491 VAL A C 1
ATOM 3977 O O . VAL A 1 491 ? -40.161 10.136 -57.266 1.00 22.53 491 VAL A O 1
ATOM 3980 N N . PHE A 1 492 ? -37.995 9.500 -57.257 1.00 21.34 492 PHE A N 1
ATOM 3981 C CA . PHE A 1 492 ? -37.760 9.062 -58.666 1.00 21.34 492 PHE A CA 1
ATOM 3982 C C . PHE A 1 492 ? -36.327 8.471 -58.744 1.00 21.34 492 PHE A C 1
ATOM 3984 O O . PHE A 1 492 ? -35.401 9.104 -58.255 1.00 21.34 492 PHE A O 1
ATOM 3991 N N . GLN A 1 493 ? -36.039 7.201 -59.068 1.00 21.59 493 GLN A N 1
ATOM 3992 C CA . GLN A 1 493 ? -36.242 6.300 -60.226 1.00 21.59 493 GLN A CA 1
ATOM 3993 C C . GLN A 1 493 ? -34.928 6.088 -61.021 1.00 21.59 493 GLN A C 1
ATOM 3995 O O . GLN A 1 493 ? -34.359 7.000 -61.608 1.00 21.59 493 GLN A O 1
ATOM 4000 N N . LYS A 1 494 ? -34.452 4.834 -60.968 1.00 24.83 494 LYS A N 1
ATOM 4001 C CA . LYS A 1 494 ? -33.261 4.242 -61.605 1.00 24.83 494 LYS A CA 1
ATOM 4002 C C . LYS A 1 494 ? -33.400 4.149 -63.129 1.00 24.83 494 LYS A C 1
ATOM 4004 O O . LYS A 1 494 ? -34.472 3.799 -63.614 1.00 24.83 494 LYS A O 1
ATOM 4009 N N . GLN A 1 495 ? -32.269 4.221 -63.836 1.00 22.33 495 GLN A N 1
ATOM 4010 C CA . GLN A 1 495 ? -32.051 3.436 -65.053 1.00 22.33 495 GLN A CA 1
ATOM 4011 C C . GLN A 1 495 ? -30.914 2.432 -64.849 1.00 22.33 495 GLN A C 1
ATOM 4013 O O . GLN A 1 495 ? -29.884 2.709 -64.240 1.00 22.33 495 GLN A O 1
ATOM 4018 N N . THR A 1 496 ? -31.200 1.225 -65.312 1.00 23.83 496 THR A N 1
ATOM 4019 C CA . THR A 1 496 ? -30.489 -0.036 -65.140 1.00 23.83 496 THR A CA 1
ATOM 4020 C C . THR A 1 496 ? -29.794 -0.443 -66.431 1.00 23.83 496 THR A C 1
ATOM 4022 O O . THR A 1 496 ? -30.410 -0.385 -67.491 1.00 23.83 496 THR A O 1
ATOM 4025 N N . SER A 1 497 ? -28.607 -1.033 -66.313 1.00 21.69 497 SER A N 1
ATOM 4026 C CA . SER A 1 497 ? -28.149 -2.096 -67.213 1.00 21.69 497 SER A CA 1
ATOM 4027 C C . SER A 1 497 ? -27.283 -3.087 -66.422 1.00 21.69 497 SER A C 1
ATOM 4029 O O . SER A 1 497 ? -26.166 -2.776 -66.019 1.00 21.69 497 SER A O 1
ATOM 4031 N N . GLN A 1 498 ? -27.866 -4.253 -66.140 1.00 23.44 498 GLN A N 1
ATOM 4032 C CA . GLN A 1 498 ? -27.252 -5.492 -65.627 1.00 23.44 498 GLN A CA 1
ATOM 4033 C C . GLN A 1 498 ? -26.911 -6.428 -66.817 1.00 23.44 498 GLN A C 1
ATOM 4035 O O . GLN A 1 498 ? -27.330 -6.092 -67.927 1.00 23.44 498 GLN A O 1
ATOM 4040 N N . PRO A 1 499 ? -26.311 -7.634 -66.645 1.00 35.94 499 PRO A N 1
ATOM 4041 C CA . PRO A 1 499 ? -25.744 -8.270 -65.437 1.00 35.94 499 PRO A CA 1
ATOM 4042 C C . PRO A 1 499 ? -24.344 -8.902 -65.675 1.00 35.94 499 PRO A C 1
ATOM 4044 O O . PRO A 1 499 ? -23.933 -9.097 -66.808 1.00 35.94 499 PRO A O 1
ATOM 4047 N N . PHE A 1 500 ? -23.615 -9.265 -64.612 1.00 21.61 500 PHE A N 1
ATOM 4048 C CA . PHE A 1 500 ? -23.231 -10.661 -64.307 1.00 21.61 500 PHE A CA 1
ATOM 4049 C C . PHE A 1 500 ? -22.401 -10.718 -63.001 1.00 21.61 500 PHE A C 1
ATOM 4051 O O . PHE A 1 500 ? -21.240 -10.336 -62.944 1.00 21.61 500 PHE A O 1
ATOM 4058 N N . ILE A 1 501 ? -23.083 -11.221 -61.965 1.00 27.02 501 ILE A N 1
ATOM 4059 C CA . ILE A 1 501 ? -22.626 -11.900 -60.737 1.00 27.02 501 ILE A CA 1
ATOM 4060 C C . ILE A 1 501 ? -21.802 -11.083 -59.729 1.00 27.02 501 ILE A C 1
ATOM 4062 O O . ILE A 1 501 ? -20.587 -11.154 -59.583 1.00 27.02 501 ILE A O 1
ATOM 4066 N N . GLN A 1 502 ? -22.606 -10.383 -58.945 1.00 24.16 502 GLN A N 1
ATOM 4067 C CA . GLN A 1 502 ? -22.402 -9.825 -57.625 1.00 24.16 502 GLN A CA 1
ATOM 4068 C C . GLN A 1 502 ? -22.378 -10.942 -56.557 1.00 24.16 502 GLN A C 1
ATOM 4070 O O . GLN A 1 502 ? -23.315 -11.729 -56.466 1.00 24.16 502 GLN A O 1
ATOM 4075 N N . LEU A 1 503 ? -21.375 -10.944 -55.678 1.00 24.98 503 LEU A N 1
ATOM 4076 C CA . LEU A 1 503 ? -21.640 -11.033 -54.239 1.00 24.98 503 LEU A CA 1
ATOM 4077 C C . LEU A 1 503 ? -21.187 -9.704 -53.648 1.00 24.98 503 LEU A C 1
ATOM 4079 O O . LEU A 1 503 ? -20.071 -9.530 -53.174 1.00 24.98 503 LEU A O 1
ATOM 4083 N N . GLY A 1 504 ? -22.072 -8.729 -53.804 1.00 24.09 504 GLY A N 1
ATOM 4084 C CA . GLY A 1 504 ? -22.039 -7.500 -53.051 1.00 24.09 504 GLY A CA 1
ATOM 4085 C C . GLY A 1 504 ? -22.709 -7.738 -51.711 1.00 24.09 504 GLY A C 1
ATOM 4086 O O . GLY A 1 504 ? -23.698 -8.461 -51.627 1.00 24.09 504 GLY A O 1
ATOM 4087 N N . ILE A 1 505 ? -22.213 -7.046 -50.701 1.00 26.09 505 ILE A N 1
ATOM 4088 C CA . ILE A 1 505 ? -23.080 -6.530 -49.659 1.00 26.09 505 ILE A CA 1
ATOM 4089 C C . ILE A 1 505 ? -23.028 -5.011 -49.809 1.00 26.09 505 ILE A C 1
ATOM 4091 O O . ILE A 1 505 ? -21.981 -4.385 -49.661 1.00 26.09 505 ILE A O 1
ATOM 4095 N N . ALA A 1 506 ? -24.165 -4.456 -50.225 1.00 29.05 506 ALA A N 1
ATOM 4096 C CA . ALA A 1 506 ? -24.417 -3.032 -50.350 1.00 29.05 506 ALA A CA 1
ATOM 4097 C C . ALA A 1 506 ? -24.650 -2.403 -48.966 1.00 29.05 506 ALA A C 1
ATOM 4099 O O . ALA A 1 506 ? -25.036 -3.074 -48.009 1.00 29.05 506 ALA A O 1
ATOM 4100 N N . GLU A 1 507 ? -24.471 -1.087 -48.896 1.00 33.97 507 GLU A N 1
ATOM 4101 C CA . GLU A 1 507 ? -24.450 -0.220 -47.708 1.00 33.97 507 GLU A CA 1
ATOM 4102 C C . GLU A 1 507 ? -25.719 -0.192 -46.824 1.00 33.97 507 GLU A C 1
ATOM 4104 O O . GLU A 1 507 ? -25.787 0.603 -45.892 1.00 33.97 507 GLU A O 1
ATOM 4109 N N . ASN A 1 508 ? -26.681 -1.097 -47.022 1.00 29.19 508 ASN A N 1
ATOM 4110 C CA . ASN A 1 508 ? -27.843 -1.283 -46.143 1.00 29.19 508 ASN A CA 1
ATOM 4111 C C . ASN A 1 508 ? -27.815 -2.571 -45.296 1.00 29.19 508 ASN A C 1
ATOM 4113 O O . ASN A 1 508 ? -28.768 -2.836 -44.567 1.00 29.19 508 ASN A O 1
ATOM 4117 N N . GLU A 1 509 ? -26.704 -3.316 -45.282 1.00 32.50 509 GLU A N 1
ATOM 4118 C CA . GLU A 1 509 ? -26.473 -4.417 -44.328 1.00 32.50 509 GLU A CA 1
ATOM 4119 C C . GLU A 1 509 ? -25.394 -4.113 -43.272 1.00 32.50 509 GLU A C 1
ATOM 4121 O O . GLU A 1 509 ? -24.730 -5.017 -42.763 1.00 32.50 509 GLU A O 1
ATOM 4126 N N . ARG A 1 510 ? -25.274 -2.868 -42.787 1.00 33.38 510 ARG A N 1
ATOM 4127 C CA . ARG A 1 510 ? -24.573 -2.597 -41.503 1.00 33.38 510 ARG A CA 1
ATOM 4128 C C . ARG A 1 510 ? -25.314 -3.172 -40.273 1.00 33.38 510 ARG A C 1
ATOM 4130 O O . ARG A 1 510 ? -25.192 -2.650 -39.170 1.00 33.38 510 ARG A O 1
ATOM 4137 N N . LYS A 1 511 ? -26.107 -4.229 -40.468 1.00 31.42 511 LYS A N 1
ATOM 4138 C CA . LYS A 1 511 ? -26.811 -5.007 -39.443 1.00 31.42 511 LYS A CA 1
ATOM 4139 C C . LYS A 1 511 ? -26.390 -6.482 -39.400 1.00 31.42 511 LYS A C 1
ATOM 4141 O O . LYS A 1 511 ? -26.863 -7.185 -38.516 1.00 31.42 511 LYS A O 1
ATOM 4146 N N . ASN A 1 512 ? -25.472 -6.938 -40.260 1.00 35.38 512 ASN A N 1
ATOM 4147 C CA . ASN A 1 512 ? -24.856 -8.260 -40.119 1.00 35.38 512 ASN A CA 1
ATOM 4148 C C . ASN A 1 512 ? -23.450 -8.131 -39.518 1.00 35.38 512 ASN A C 1
ATOM 4150 O O . ASN A 1 512 ? -22.456 -7.911 -40.203 1.00 35.38 512 ASN A O 1
ATOM 4154 N N . ASP A 1 513 ? -23.390 -8.307 -38.201 1.00 43.59 513 ASP A N 1
ATOM 4155 C CA . ASP A 1 513 ? -22.219 -8.207 -37.317 1.00 43.59 513 ASP A CA 1
ATOM 4156 C C . ASP A 1 513 ? -21.103 -9.248 -37.604 1.00 43.59 513 ASP A C 1
ATOM 4158 O O . ASP A 1 513 ? -20.097 -9.304 -36.905 1.00 43.59 513 ASP A O 1
ATOM 4162 N N . ILE A 1 514 ? -21.292 -10.103 -38.619 1.00 36.94 514 ILE A N 1
ATOM 4163 C CA . ILE A 1 514 ? -20.509 -11.324 -38.874 1.00 36.94 514 ILE A CA 1
ATOM 4164 C C . ILE A 1 514 ? -19.350 -11.078 -39.863 1.00 36.94 514 ILE A C 1
ATOM 4166 O O . ILE A 1 514 ? -18.369 -11.816 -39.849 1.00 36.94 514 ILE A O 1
ATOM 4170 N N . PHE A 1 515 ? -19.429 -10.031 -40.694 1.00 40.25 515 PHE A N 1
ATOM 4171 C CA . PHE A 1 515 ? -18.407 -9.713 -41.710 1.00 40.25 515 PHE A CA 1
ATOM 4172 C C . PHE A 1 515 ? -17.562 -8.472 -41.403 1.00 40.25 515 PHE A C 1
ATOM 4174 O O . PHE A 1 515 ? -16.677 -8.128 -42.185 1.00 40.25 515 PHE A O 1
ATOM 4181 N N . ARG A 1 516 ? -17.792 -7.804 -40.268 1.00 64.69 516 ARG A N 1
ATOM 4182 C CA . ARG A 1 516 ? -16.884 -6.751 -39.803 1.00 64.69 516 ARG A CA 1
ATOM 4183 C C . ARG A 1 516 ? -15.666 -7.382 -39.143 1.00 64.69 516 ARG A C 1
ATOM 4185 O O . ARG A 1 516 ? -15.809 -8.237 -38.270 1.00 64.69 516 ARG A O 1
ATOM 4192 N N . GLY A 1 517 ? -14.487 -6.946 -39.577 1.00 80.50 517 GLY A N 1
ATOM 4193 C CA . GLY A 1 517 ? -13.227 -7.274 -38.926 1.00 80.50 517 GLY A CA 1
ATOM 4194 C C . GLY A 1 517 ? -13.277 -6.902 -37.447 1.00 80.50 517 GLY A C 1
ATOM 4195 O O . GLY A 1 517 ? -13.919 -5.925 -37.060 1.00 80.50 517 GLY A O 1
ATOM 4196 N N . ILE A 1 518 ? -12.659 -7.716 -36.602 1.00 87.75 518 ILE A N 1
ATOM 4197 C CA . ILE A 1 518 ? -12.686 -7.549 -35.152 1.00 87.75 518 ILE A CA 1
ATOM 4198 C C . ILE A 1 518 ? -12.068 -6.206 -34.767 1.00 87.75 518 ILE A C 1
ATOM 4200 O O . ILE A 1 518 ? -12.647 -5.495 -33.953 1.00 87.75 518 ILE A O 1
ATOM 4204 N N . LEU A 1 519 ? -10.924 -5.838 -35.341 1.00 86.81 519 LEU A N 1
ATOM 4205 C CA . LEU A 1 519 ? -10.253 -4.585 -35.008 1.00 86.81 519 LEU A CA 1
ATOM 4206 C C . LEU A 1 519 ? -11.073 -3.389 -35.500 1.00 86.81 519 LEU A C 1
ATOM 4208 O O . LEU A 1 519 ? -11.295 -2.461 -34.725 1.00 86.81 519 LEU A O 1
ATOM 4212 N N . ASP A 1 520 ? -11.626 -3.439 -36.714 1.00 82.06 520 ASP A N 1
ATOM 4213 C CA . ASP A 1 520 ? -12.566 -2.420 -37.197 1.00 82.06 520 ASP A CA 1
ATOM 4214 C C . ASP A 1 520 ? -13.807 -2.285 -36.296 1.00 82.06 520 ASP A C 1
ATOM 4216 O O . ASP A 1 520 ? -14.201 -1.179 -35.914 1.00 82.06 520 ASP A O 1
ATOM 4220 N N . LYS A 1 521 ? -14.406 -3.403 -35.873 1.00 82.38 521 LYS A N 1
ATOM 4221 C CA . LYS A 1 521 ? -15.537 -3.394 -34.938 1.00 82.38 521 LYS A CA 1
ATOM 4222 C C . LYS A 1 521 ? -15.166 -2.705 -33.629 1.00 82.38 521 LYS A C 1
ATOM 4224 O O . LYS A 1 521 ? -15.898 -1.831 -33.179 1.00 82.38 521 LYS A O 1
ATOM 4229 N N . LEU A 1 522 ? -14.017 -3.042 -33.051 1.00 81.75 522 LEU A N 1
ATOM 4230 C CA . LEU A 1 522 ? -13.546 -2.413 -31.820 1.00 81.75 522 LEU A CA 1
ATOM 4231 C C . LEU A 1 522 ? -13.252 -0.926 -32.001 1.00 81.75 522 LEU A C 1
ATOM 4233 O O . LEU A 1 522 ? -13.537 -0.127 -31.114 1.00 81.75 522 LEU A O 1
ATOM 4237 N N . ASN A 1 523 ? -12.718 -0.528 -33.148 1.00 79.19 523 ASN A N 1
ATOM 4238 C CA . ASN A 1 523 ? -12.436 0.874 -33.413 1.00 79.19 523 ASN A CA 1
ATOM 4239 C C . ASN A 1 523 ? -13.744 1.686 -33.497 1.00 79.19 523 ASN A C 1
ATOM 4241 O O . ASN A 1 523 ? -13.822 2.802 -32.983 1.00 79.19 523 ASN A O 1
ATOM 4245 N N . ASN A 1 524 ? -14.797 1.094 -34.074 1.00 76.38 524 ASN A N 1
ATOM 4246 C CA . ASN A 1 524 ? -16.134 1.684 -34.147 1.00 76.38 524 ASN A CA 1
ATOM 4247 C C . ASN A 1 524 ? -16.857 1.701 -32.789 1.00 76.38 524 ASN A C 1
ATOM 4249 O O . ASN A 1 524 ? -17.404 2.737 -32.409 1.00 76.38 524 ASN A O 1
ATOM 4253 N N . ASP A 1 525 ? -16.843 0.587 -32.052 1.00 76.75 525 ASP A N 1
ATOM 4254 C CA . ASP A 1 525 ? -17.542 0.429 -30.767 1.00 76.75 525 ASP A CA 1
ATOM 4255 C C . ASP A 1 525 ? -17.044 1.425 -29.712 1.00 76.75 525 ASP A C 1
ATOM 4257 O O . ASP A 1 525 ? -17.816 1.883 -28.870 1.00 76.75 525 ASP A O 1
ATOM 4261 N N . TYR A 1 526 ? -15.759 1.779 -29.764 1.00 72.81 526 TYR A N 1
ATOM 4262 C CA . TYR A 1 526 ? -15.137 2.687 -28.803 1.00 72.81 526 TYR A CA 1
ATOM 4263 C C . TYR A 1 526 ? -14.946 4.117 -29.331 1.00 72.81 526 TYR A C 1
ATOM 4265 O O . TYR A 1 526 ? -14.429 4.944 -28.587 1.00 72.81 526 TYR A O 1
ATOM 4273 N N . GLN A 1 527 ? -15.347 4.419 -30.577 1.00 62.34 527 GLN A N 1
ATOM 4274 C CA . GLN A 1 527 ? -15.251 5.743 -31.232 1.00 62.34 527 GLN A CA 1
ATOM 4275 C C . GLN A 1 527 ? -13.889 6.458 -31.088 1.00 62.34 527 GLN A C 1
ATOM 4277 O O . GLN A 1 527 ? -13.785 7.684 -31.177 1.00 62.34 527 GLN A O 1
ATOM 4282 N N . HIS A 1 528 ? -12.819 5.697 -30.877 1.00 61.69 528 HIS A N 1
ATOM 4283 C CA . HIS A 1 528 ? -11.496 6.200 -30.535 1.00 61.69 528 HIS A CA 1
ATOM 4284 C C . HIS A 1 528 ? -10.426 5.236 -31.050 1.00 61.69 528 HIS A C 1
ATOM 4286 O O . HIS A 1 528 ? -10.649 4.030 -31.114 1.00 61.69 528 HIS A O 1
ATOM 4292 N N . ASN A 1 529 ? -9.235 5.762 -31.352 1.00 72.56 529 ASN A N 1
ATOM 4293 C CA . ASN A 1 529 ? -8.097 4.960 -31.802 1.00 72.56 529 ASN A CA 1
ATOM 4294 C C . ASN A 1 529 ? -7.774 3.850 -30.785 1.00 72.56 529 ASN A C 1
ATOM 4296 O O . ASN A 1 529 ? -7.445 4.147 -29.634 1.00 72.56 529 ASN A O 1
ATOM 4300 N N . LEU A 1 530 ? -7.814 2.589 -31.230 1.00 76.75 530 LEU A N 1
ATOM 4301 C CA . LEU A 1 530 ? -7.639 1.390 -30.394 1.00 76.75 530 LEU A CA 1
ATOM 4302 C C . LEU A 1 530 ? -6.417 1.429 -29.467 1.00 76.75 530 LEU A C 1
ATOM 4304 O O . LEU A 1 530 ? -6.461 0.904 -28.352 1.00 76.75 530 LEU A O 1
ATOM 4308 N N . ILE A 1 531 ? -5.330 2.049 -29.925 1.00 75.19 531 ILE A N 1
ATOM 4309 C CA . ILE A 1 531 ? -4.056 2.109 -29.205 1.00 75.19 531 ILE A CA 1
ATOM 4310 C C . ILE A 1 531 ? -4.077 3.233 -28.175 1.00 75.19 531 ILE A C 1
ATOM 4312 O O . ILE A 1 531 ? -3.695 3.019 -27.025 1.00 75.19 531 ILE A O 1
ATOM 4316 N N . ASN A 1 532 ? -4.583 4.413 -28.546 1.00 76.06 532 ASN A N 1
ATOM 4317 C CA . ASN A 1 532 ? -4.722 5.533 -27.608 1.00 76.06 532 ASN A CA 1
ATOM 4318 C C . ASN A 1 532 ? -5.707 5.198 -26.480 1.00 76.06 532 ASN A C 1
ATOM 4320 O O . ASN A 1 532 ? -5.475 5.562 -25.328 1.00 76.06 532 ASN A O 1
ATOM 4324 N N . SER A 1 533 ? -6.756 4.439 -26.797 1.00 74.12 533 SER A N 1
ATOM 4325 C CA . SER A 1 533 ? -7.735 3.935 -25.831 1.00 74.12 533 SER A CA 1
ATOM 4326 C C . SER A 1 533 ? -7.234 2.746 -25.008 1.00 74.12 533 SER A C 1
ATOM 4328 O O . SER A 1 533 ? -7.974 2.240 -24.168 1.00 74.12 533 SER A O 1
ATOM 4330 N N . LYS A 1 534 ? -5.994 2.279 -25.230 1.00 81.38 534 LYS A N 1
ATOM 4331 C CA . LYS A 1 534 ? -5.385 1.126 -24.541 1.00 81.38 534 LYS A CA 1
ATOM 4332 C C . LYS A 1 534 ? -6.206 -0.170 -24.654 1.00 81.38 534 LYS A C 1
ATOM 4334 O O . LYS A 1 534 ? -6.118 -1.031 -23.775 1.00 81.38 534 LYS A O 1
ATOM 4339 N N . ILE A 1 535 ? -6.993 -0.302 -25.724 1.00 81.31 535 ILE A N 1
ATOM 4340 C CA . ILE A 1 535 ? -7.779 -1.502 -26.056 1.00 81.31 535 ILE A CA 1
ATOM 4341 C C . ILE A 1 535 ? -6.870 -2.524 -26.734 1.00 81.31 535 ILE A C 1
ATOM 4343 O O . ILE A 1 535 ? -6.953 -3.715 -26.451 1.00 81.31 535 ILE A O 1
ATOM 4347 N N . VAL A 1 536 ? -5.971 -2.049 -27.600 1.00 84.12 536 VAL A N 1
ATOM 4348 C CA . VAL A 1 536 ? -4.988 -2.877 -28.298 1.00 84.12 536 VAL A CA 1
ATOM 4349 C C . VAL A 1 536 ? -3.582 -2.357 -28.024 1.00 84.12 536 VAL A C 1
ATOM 4351 O O . VAL A 1 536 ? -3.310 -1.170 -28.190 1.00 84.12 536 VAL A O 1
ATOM 4354 N N . PHE A 1 537 ? -2.670 -3.256 -27.663 1.00 85.62 537 PHE A N 1
ATOM 4355 C CA . PHE A 1 537 ? -1.232 -2.990 -27.649 1.00 85.62 537 PHE A CA 1
ATOM 4356 C C . PHE A 1 537 ? -0.562 -3.767 -28.775 1.00 85.62 537 PHE A C 1
ATOM 4358 O O . PHE A 1 537 ? -0.839 -4.949 -28.961 1.00 85.62 537 PHE A O 1
ATOM 4365 N N . ILE A 1 538 ? 0.326 -3.111 -29.519 1.00 86.44 538 ILE A N 1
ATOM 4366 C CA . ILE A 1 538 ? 1.036 -3.726 -30.643 1.00 86.44 538 ILE A CA 1
ATOM 4367 C C . ILE A 1 538 ? 2.526 -3.598 -30.410 1.00 86.44 538 ILE A C 1
ATOM 4369 O O . ILE A 1 538 ? 3.026 -2.507 -30.136 1.00 86.44 538 ILE A O 1
ATOM 4373 N N . THR A 1 539 ? 3.230 -4.709 -30.559 1.00 86.38 539 THR A N 1
ATOM 4374 C CA . THR A 1 539 ? 4.688 -4.762 -30.534 1.00 86.38 539 THR A CA 1
ATOM 4375 C C . THR A 1 539 ? 5.185 -5.561 -31.728 1.00 86.38 539 THR A C 1
ATOM 4377 O O . THR A 1 539 ? 4.463 -6.364 -32.313 1.00 86.38 539 THR A O 1
ATOM 4380 N N . GLY A 1 540 ? 6.425 -5.331 -32.130 1.00 85.56 540 GLY A N 1
ATOM 4381 C CA . GLY A 1 540 ? 7.024 -6.077 -33.223 1.00 85.56 540 GLY A CA 1
ATOM 4382 C C . GLY A 1 540 ? 8.501 -5.774 -33.356 1.00 85.56 540 GLY A C 1
ATOM 4383 O O . GLY A 1 540 ? 9.001 -4.763 -32.856 1.00 85.56 540 GLY A O 1
ATOM 4384 N N . THR A 1 541 ? 9.206 -6.656 -34.047 1.00 86.50 541 THR A N 1
ATOM 4385 C CA . THR A 1 541 ? 10.634 -6.514 -34.342 1.00 86.50 541 THR A CA 1
ATOM 4386 C C . THR A 1 541 ? 10.808 -5.473 -35.444 1.00 86.50 541 THR A C 1
ATOM 4388 O O . THR A 1 541 ? 10.814 -5.846 -36.608 1.00 86.50 541 THR A O 1
ATOM 4391 N N . SER A 1 542 ? 10.864 -4.183 -35.113 1.00 84.56 542 SER A N 1
ATOM 4392 C CA . SER A 1 542 ? 10.837 -3.079 -36.095 1.00 84.56 542 SER A CA 1
ATOM 4393 C C . SER A 1 542 ? 12.216 -2.799 -36.703 1.00 84.56 542 SER A C 1
ATOM 4395 O O . SER A 1 542 ? 13.219 -2.900 -36.002 1.00 84.56 542 SER A O 1
ATOM 4397 N N . PHE A 1 543 ? 12.274 -2.451 -37.994 1.00 77.38 543 PHE A N 1
ATOM 4398 C CA . PHE A 1 543 ? 13.530 -2.151 -38.703 1.00 77.38 543 PHE A CA 1
ATOM 4399 C C . PHE A 1 543 ? 14.196 -0.856 -38.222 1.00 77.38 543 PHE A C 1
ATOM 4401 O O . PHE A 1 543 ? 15.418 -0.785 -38.104 1.00 77.38 543 PHE A O 1
ATOM 4408 N N . SER A 1 544 ? 13.390 0.158 -37.919 1.00 79.88 544 SER A N 1
ATOM 4409 C CA . SER A 1 544 ? 13.839 1.457 -37.433 1.00 79.88 544 SER A CA 1
ATOM 4410 C C . SER A 1 544 ? 12.898 2.008 -36.357 1.00 79.88 544 SER A C 1
ATOM 4412 O O . SER A 1 544 ? 11.790 1.505 -36.151 1.00 79.88 544 SER A O 1
ATOM 4414 N N . GLU A 1 545 ? 13.323 3.074 -35.679 1.00 74.12 545 GLU A N 1
ATOM 4415 C CA . GLU A 1 545 ? 12.497 3.770 -34.683 1.00 74.12 545 GLU A CA 1
ATOM 4416 C C . GLU A 1 545 ? 11.243 4.405 -35.317 1.00 74.12 545 GLU A C 1
ATOM 4418 O O . GLU A 1 545 ? 10.176 4.441 -34.704 1.00 74.12 545 GLU A O 1
ATOM 4423 N N . SER A 1 546 ? 11.320 4.838 -36.583 1.00 75.81 546 SER A N 1
ATOM 4424 C CA . SER A 1 546 ? 10.147 5.328 -37.316 1.00 75.81 546 SER A CA 1
ATOM 4425 C C . SER A 1 546 ? 9.167 4.200 -37.647 1.00 75.81 546 SER A C 1
ATOM 4427 O O . SER A 1 546 ? 7.959 4.387 -37.506 1.00 75.81 546 SER A O 1
ATOM 4429 N N . ASP A 1 547 ? 9.658 3.004 -37.988 1.00 76.38 547 ASP A N 1
ATOM 4430 C CA . ASP A 1 547 ? 8.804 1.826 -38.170 1.00 76.38 547 ASP A CA 1
ATOM 4431 C C . ASP A 1 547 ? 8.106 1.442 -36.858 1.00 76.38 547 ASP A C 1
ATOM 4433 O O . ASP A 1 547 ? 6.912 1.152 -36.860 1.00 76.38 547 ASP A O 1
ATOM 4437 N N . GLN A 1 548 ? 8.782 1.538 -35.711 1.00 75.69 548 GLN A N 1
ATOM 4438 C CA . GLN A 1 548 ? 8.150 1.289 -34.411 1.00 75.69 548 GLN A CA 1
ATOM 4439 C C . GLN A 1 548 ? 6.962 2.231 -34.147 1.00 75.69 548 GLN A C 1
ATOM 4441 O O . GLN A 1 548 ? 5.942 1.807 -33.601 1.00 75.69 548 GLN A O 1
ATOM 4446 N N . ASN A 1 549 ? 7.044 3.484 -34.601 1.00 74.31 549 ASN A N 1
ATOM 4447 C CA . ASN A 1 549 ? 5.926 4.427 -34.543 1.00 74.31 549 ASN A CA 1
ATOM 4448 C C . ASN A 1 549 ? 4.811 4.092 -35.555 1.00 74.31 549 ASN A C 1
ATOM 4450 O O . ASN A 1 549 ? 3.636 4.338 -35.273 1.00 74.31 549 ASN A O 1
ATOM 4454 N N . ASN A 1 550 ? 5.151 3.462 -36.685 1.00 75.38 550 ASN A N 1
ATOM 4455 C CA . ASN A 1 550 ? 4.204 3.018 -37.713 1.00 75.38 550 ASN A CA 1
ATOM 4456 C C . ASN A 1 550 ? 3.446 1.726 -37.366 1.00 75.38 550 ASN A C 1
ATOM 4458 O O . ASN A 1 550 ? 2.428 1.451 -38.000 1.00 75.38 550 ASN A O 1
ATOM 4462 N N . LEU A 1 551 ? 3.860 0.963 -36.340 1.00 73.56 551 LEU A N 1
ATOM 4463 C CA . LEU A 1 551 ? 3.110 -0.207 -35.839 1.00 73.56 551 LEU A CA 1
ATOM 4464 C C . LEU A 1 551 ? 1.640 0.123 -35.547 1.00 73.56 551 LEU A C 1
ATOM 4466 O O . LEU A 1 551 ? 0.756 -0.720 -35.698 1.00 73.56 551 LEU A O 1
ATOM 4470 N N . ARG A 1 552 ? 1.376 1.378 -35.166 1.00 72.31 552 ARG A N 1
ATOM 4471 C CA . ARG A 1 552 ? 0.039 1.878 -34.847 1.00 72.31 552 ARG A CA 1
ATOM 4472 C C . ARG A 1 552 ? -0.914 1.917 -36.041 1.00 72.31 552 ARG A C 1
ATOM 4474 O O . ARG A 1 552 ? -2.132 1.938 -35.859 1.00 72.31 552 ARG A O 1
ATOM 4481 N N . ASN A 1 553 ? -0.366 1.910 -37.247 1.00 73.12 553 ASN A N 1
ATOM 4482 C CA . ASN A 1 553 ? -1.101 2.131 -38.489 1.00 73.12 553 ASN A CA 1
ATOM 4483 C C . ASN A 1 553 ? -1.657 0.815 -39.038 1.00 73.12 553 ASN A C 1
ATOM 4485 O O . ASN A 1 553 ? -2.637 0.815 -39.769 1.00 73.12 553 ASN A O 1
ATOM 4489 N N . ILE A 1 554 ? -1.080 -0.310 -38.610 1.00 77.44 554 ILE A N 1
ATOM 4490 C CA . ILE A 1 554 ? -1.392 -1.653 -39.106 1.00 77.44 554 ILE A CA 1
ATOM 4491 C C . ILE A 1 554 ? -2.794 -2.120 -38.684 1.00 77.44 554 ILE A C 1
ATOM 4493 O O . ILE A 1 554 ? -3.397 -2.945 -39.362 1.00 77.44 554 ILE A O 1
ATOM 4497 N N . VAL A 1 555 ? -3.325 -1.595 -37.578 1.00 74.56 555 VAL A N 1
ATOM 4498 C CA . VAL A 1 555 ? -4.652 -1.968 -37.044 1.00 74.56 555 VAL A CA 1
ATOM 4499 C C . VAL A 1 555 ? -5.728 -0.916 -37.284 1.00 74.56 555 VAL A C 1
ATOM 4501 O O . VAL A 1 555 ? -6.876 -1.119 -36.908 1.00 74.56 555 VAL A O 1
ATOM 4504 N N . ASN A 1 556 ? -5.367 0.228 -37.871 1.00 67.88 556 ASN A N 1
ATOM 4505 C CA . ASN A 1 556 ? -6.294 1.325 -38.120 1.00 67.88 556 ASN A CA 1
ATOM 4506 C C . ASN A 1 556 ? -6.542 1.444 -39.626 1.00 67.88 556 ASN A C 1
ATOM 4508 O O . ASN A 1 556 ? -5.642 1.785 -40.387 1.00 67.88 556 ASN A O 1
ATOM 4512 N N . TYR A 1 557 ? -7.785 1.206 -40.047 1.00 55.03 557 TYR A N 1
ATOM 4513 C CA . TYR A 1 557 ? -8.186 1.062 -41.455 1.00 55.03 557 TYR A CA 1
ATOM 4514 C C . TYR A 1 557 ? -7.900 2.294 -42.346 1.00 55.03 557 TYR A C 1
ATOM 4516 O O . TYR A 1 557 ? -7.813 2.176 -43.564 1.00 55.03 557 TYR A O 1
ATOM 4524 N N . ASN A 1 558 ? -7.712 3.478 -41.747 1.00 55.41 558 ASN A N 1
ATOM 4525 C CA . ASN A 1 558 ? -7.625 4.763 -42.457 1.00 55.41 558 ASN A CA 1
ATOM 4526 C C . ASN A 1 558 ? -6.197 5.203 -42.849 1.00 55.41 558 ASN A C 1
ATOM 4528 O O . ASN A 1 558 ? -6.020 6.352 -43.250 1.00 55.41 558 ASN A O 1
ATOM 4532 N N . TRP A 1 559 ? -5.164 4.373 -42.666 1.00 49.81 559 TRP A N 1
ATOM 4533 C CA . TRP A 1 559 ? -3.769 4.836 -42.742 1.00 49.81 559 TRP A CA 1
ATOM 4534 C C . TRP A 1 559 ? -2.994 4.274 -43.947 1.00 49.81 559 TRP A C 1
ATOM 4536 O O . TRP A 1 559 ? -2.869 3.067 -44.120 1.00 49.81 559 TRP A O 1
ATOM 4546 N N . ASN A 1 560 ? -2.392 5.175 -44.737 1.00 55.06 560 ASN A N 1
ATOM 4547 C CA . ASN A 1 560 ? -1.587 4.886 -45.940 1.00 55.06 560 ASN A CA 1
ATOM 4548 C C . ASN A 1 560 ? -0.086 4.689 -45.638 1.00 55.06 560 ASN A C 1
ATOM 4550 O O . ASN A 1 560 ? 0.773 5.160 -46.381 1.00 55.06 560 ASN A O 1
ATOM 4554 N N . SER A 1 561 ? 0.252 4.036 -44.528 1.00 66.56 561 SER A N 1
ATOM 4555 C CA . SER A 1 561 ? 1.646 3.795 -44.132 1.00 66.56 561 SER A CA 1
ATOM 4556 C C . SER A 1 561 ? 1.880 2.307 -43.893 1.00 66.56 561 SER A C 1
ATOM 4558 O O . SER A 1 561 ? 0.938 1.548 -43.683 1.00 66.56 561 SER A O 1
ATOM 4560 N N . PHE A 1 562 ? 3.133 1.877 -43.954 1.00 73.31 562 PHE A N 1
ATOM 4561 C CA . PHE A 1 562 ? 3.513 0.482 -43.780 1.00 73.31 562 PHE A CA 1
ATOM 4562 C C . PHE A 1 562 ? 4.544 0.358 -42.670 1.00 73.31 562 PHE A C 1
ATOM 4564 O O . PHE A 1 562 ? 5.344 1.259 -42.416 1.00 73.31 562 PHE A O 1
ATOM 4571 N N . TRP A 1 563 ? 4.508 -0.780 -42.000 1.00 85.38 563 TRP A N 1
ATOM 4572 C CA . TRP A 1 563 ? 5.495 -1.163 -41.012 1.00 85.38 563 TRP A CA 1
ATOM 4573 C C . TRP A 1 563 ? 6.466 -2.159 -41.615 1.00 85.38 563 TRP A C 1
ATOM 4575 O O . TRP A 1 563 ? 6.034 -3.097 -42.286 1.00 85.38 563 TRP A O 1
ATOM 4585 N N . ARG A 1 564 ? 7.760 -1.975 -41.340 1.00 84.81 564 ARG A N 1
ATOM 4586 C CA . ARG A 1 564 ? 8.815 -2.921 -41.703 1.00 84.81 564 ARG A CA 1
ATOM 4587 C C . ARG A 1 564 ? 9.401 -3.607 -40.484 1.00 84.81 564 ARG A C 1
ATOM 4589 O O . ARG A 1 564 ? 9.807 -2.960 -39.514 1.00 84.81 564 ARG A O 1
ATOM 4596 N N . SER A 1 565 ? 9.528 -4.923 -40.586 1.00 86.50 565 SER A N 1
ATOM 4597 C CA . SER A 1 565 ? 10.249 -5.707 -39.605 1.00 86.50 565 SER A CA 1
ATOM 4598 C C . SER A 1 565 ? 11.764 -5.633 -39.825 1.00 86.50 565 SER A C 1
ATOM 4600 O O . SER A 1 565 ? 12.246 -5.541 -40.953 1.00 86.50 565 SER A O 1
ATOM 4602 N N . ALA A 1 566 ? 12.535 -5.760 -38.750 1.00 83.69 566 ALA A N 1
ATOM 4603 C CA . ALA A 1 566 ? 13.976 -5.942 -38.813 1.00 83.69 566 ALA A CA 1
ATOM 4604 C C . ALA A 1 566 ? 14.338 -7.287 -39.486 1.00 83.69 566 ALA A C 1
ATOM 4606 O O . ALA A 1 566 ? 13.631 -8.282 -39.285 1.00 83.69 566 ALA A O 1
ATOM 4607 N N . PRO A 1 567 ? 15.433 -7.341 -40.266 1.00 76.31 567 PRO A N 1
ATOM 4608 C CA . PRO A 1 567 ? 15.938 -8.562 -40.884 1.00 76.31 567 PRO A CA 1
ATOM 4609 C C . PRO A 1 567 ? 16.598 -9.451 -39.823 1.00 76.31 567 PRO A C 1
ATOM 4611 O O . PRO A 1 567 ? 17.789 -9.341 -39.546 1.00 76.31 567 PRO A O 1
ATOM 4614 N N . MET A 1 568 ? 15.813 -10.331 -39.199 1.00 77.88 568 MET A N 1
ATOM 4615 C CA . MET A 1 568 ? 16.291 -11.300 -38.201 1.00 77.88 568 MET A CA 1
ATOM 4616 C C . MET A 1 568 ? 15.749 -12.712 -38.468 1.00 77.88 568 MET A C 1
ATOM 4618 O O . MET A 1 568 ? 14.993 -12.930 -39.411 1.00 77.88 568 MET A O 1
ATOM 4622 N N . ASN A 1 569 ? 16.143 -13.697 -37.656 1.00 74.19 569 ASN A N 1
ATOM 4623 C CA . ASN A 1 569 ? 15.803 -15.109 -37.894 1.00 74.19 569 ASN A CA 1
ATOM 4624 C C . ASN A 1 569 ? 14.307 -15.430 -37.731 1.00 74.19 569 ASN A C 1
ATOM 4626 O O . ASN A 1 569 ? 13.825 -16.419 -38.279 1.00 74.19 569 ASN A O 1
ATOM 4630 N N . SER A 1 570 ? 13.560 -14.627 -36.972 1.00 81.19 570 SER A N 1
ATOM 4631 C CA . SER A 1 570 ? 12.116 -14.808 -36.763 1.00 81.19 570 SER A CA 1
ATOM 4632 C C . SER A 1 570 ? 11.444 -13.476 -36.429 1.00 81.19 570 SER A C 1
ATOM 4634 O O . SER A 1 570 ? 11.056 -13.255 -35.277 1.00 81.19 570 SER A O 1
ATOM 4636 N N . PRO A 1 571 ? 11.336 -12.556 -37.402 1.00 87.81 571 PRO A N 1
ATOM 4637 C CA . PRO A 1 571 ? 10.659 -11.299 -37.169 1.00 87.81 571 PRO A CA 1
ATOM 4638 C C . PRO A 1 571 ? 9.170 -11.553 -36.933 1.00 87.81 571 PRO A C 1
ATOM 4640 O O . PRO A 1 571 ? 8.573 -12.470 -37.509 1.00 87.81 571 PRO A O 1
ATOM 4643 N N . TYR A 1 572 ? 8.569 -10.742 -36.071 1.00 89.75 572 TYR A N 1
ATOM 4644 C CA . TYR A 1 572 ? 7.172 -10.896 -35.698 1.00 89.75 572 TYR A CA 1
ATOM 4645 C C . TYR A 1 572 ? 6.489 -9.558 -35.447 1.00 89.75 572 TYR A C 1
ATOM 4647 O O . TYR A 1 572 ? 7.126 -8.558 -35.107 1.00 89.75 572 TYR A O 1
ATOM 4655 N N . ILE A 1 573 ? 5.166 -9.597 -35.561 1.00 90.12 573 ILE A N 1
ATOM 4656 C CA . ILE A 1 573 ? 4.250 -8.606 -35.013 1.00 90.12 573 ILE A CA 1
ATOM 4657 C C . ILE A 1 573 ? 3.291 -9.302 -34.051 1.00 90.12 573 ILE A C 1
ATOM 4659 O O . ILE A 1 573 ? 2.818 -10.409 -34.308 1.00 90.12 573 ILE A O 1
ATOM 4663 N N . GLN A 1 574 ? 3.029 -8.657 -32.924 1.00 90.69 574 GLN A N 1
ATOM 4664 C CA . GLN A 1 574 ? 2.182 -9.150 -31.856 1.00 90.69 574 GLN A CA 1
ATOM 4665 C C . GLN A 1 574 ? 1.129 -8.102 -31.504 1.00 90.69 574 GLN A C 1
ATOM 4667 O O . GLN A 1 574 ? 1.438 -6.925 -31.336 1.00 90.69 574 GLN A O 1
ATOM 4672 N N . ILE A 1 575 ? -0.115 -8.555 -31.373 1.00 91.19 575 ILE A N 1
ATOM 4673 C CA . ILE A 1 575 ? -1.293 -7.752 -31.060 1.00 91.19 575 ILE A CA 1
ATOM 4674 C C . ILE A 1 575 ? -1.913 -8.312 -29.784 1.00 91.19 575 ILE A C 1
ATOM 4676 O O . ILE A 1 575 ? -2.359 -9.458 -29.738 1.00 91.19 575 ILE A O 1
ATOM 4680 N N . MET A 1 576 ? -1.933 -7.497 -28.739 1.00 89.25 576 MET A N 1
ATOM 4681 C CA . MET A 1 576 ? -2.495 -7.815 -27.433 1.00 89.25 576 MET A CA 1
ATOM 4682 C C . MET A 1 576 ? -3.809 -7.071 -27.238 1.00 89.25 576 MET A C 1
ATOM 4684 O O . MET A 1 576 ? -3.857 -5.850 -27.363 1.00 89.25 576 MET A O 1
ATOM 4688 N N . LEU A 1 577 ? -4.857 -7.809 -26.889 1.00 86.94 577 LEU A N 1
ATOM 4689 C CA . LEU A 1 577 ? -6.191 -7.292 -26.609 1.00 86.94 577 LEU A CA 1
ATOM 4690 C C . LEU A 1 577 ? -6.361 -7.115 -25.100 1.00 86.94 577 LEU A C 1
ATOM 4692 O O . LEU A 1 577 ? -6.251 -8.063 -24.314 1.00 86.94 577 LEU A O 1
ATOM 4696 N N . ASN A 1 578 ? -6.624 -5.881 -24.689 1.00 78.12 578 ASN A N 1
ATOM 4697 C CA . ASN A 1 578 ? -6.870 -5.533 -23.302 1.00 78.12 578 ASN A CA 1
ATOM 4698 C C . ASN A 1 578 ? -8.364 -5.688 -22.992 1.00 78.12 578 ASN A C 1
ATOM 4700 O O . ASN A 1 578 ? -9.210 -5.239 -23.761 1.00 78.12 578 ASN A O 1
ATOM 4704 N N . TYR A 1 579 ? -8.691 -6.351 -21.881 1.00 79.06 579 TYR A N 1
ATOM 4705 C CA . TYR A 1 579 ? -10.075 -6.628 -21.440 1.00 79.06 579 TYR A CA 1
ATOM 4706 C C . TYR A 1 579 ? -10.967 -7.413 -22.421 1.00 79.06 579 TYR A C 1
ATOM 4708 O O . TYR A 1 579 ? -12.169 -7.551 -22.201 1.00 79.06 579 TYR A O 1
ATOM 4716 N N . GLN A 1 580 ? -10.396 -7.956 -23.494 1.00 83.00 580 GLN A N 1
ATOM 4717 C CA . GLN A 1 580 ? -11.124 -8.732 -24.488 1.00 83.00 580 GLN A CA 1
ATOM 4718 C C . GLN A 1 580 ? -10.357 -9.989 -24.867 1.00 83.00 580 GLN A C 1
ATOM 4720 O O . GLN A 1 580 ? -9.127 -10.039 -24.797 1.00 83.00 580 GLN A O 1
ATOM 4725 N N . ALA A 1 581 ? -11.096 -11.006 -25.289 1.00 86.81 581 ALA A N 1
ATOM 4726 C CA . ALA A 1 581 ? -10.537 -12.203 -25.884 1.00 86.81 581 ALA A CA 1
ATOM 4727 C C . ALA A 1 581 ? -11.285 -12.540 -27.169 1.00 86.81 581 ALA A C 1
ATOM 4729 O O . ALA A 1 581 ? -12.487 -12.309 -27.271 1.00 86.81 581 ALA A O 1
ATOM 4730 N N . ILE A 1 582 ? -10.587 -13.079 -28.160 1.00 88.50 582 ILE A N 1
ATOM 4731 C CA . ILE A 1 582 ? -11.151 -13.312 -29.487 1.00 88.50 582 ILE A CA 1
ATOM 4732 C C . ILE A 1 582 ? -11.009 -14.766 -29.901 1.00 88.50 582 ILE A C 1
ATOM 4734 O O . ILE A 1 582 ? -10.063 -15.457 -29.531 1.00 88.50 582 ILE A O 1
ATOM 4738 N N . THR A 1 583 ? -11.968 -15.220 -30.691 1.00 89.69 583 THR A N 1
ATOM 4739 C CA . THR A 1 583 ? -11.848 -16.442 -31.490 1.00 89.69 583 THR A CA 1
ATOM 4740 C C . THR A 1 583 ? -11.560 -16.028 -32.926 1.00 89.69 583 THR A C 1
ATOM 4742 O O . THR A 1 583 ? -12.113 -15.032 -33.392 1.00 89.69 583 THR A O 1
ATOM 4745 N N . ILE A 1 584 ? -10.695 -16.765 -33.626 1.00 90.31 584 ILE A N 1
ATOM 4746 C CA . ILE A 1 584 ? -10.307 -16.437 -35.003 1.00 90.31 584 ILE A CA 1
ATOM 4747 C C . ILE A 1 584 ? -10.717 -17.576 -35.927 1.00 90.31 584 ILE A C 1
ATOM 4749 O O . ILE A 1 584 ? -10.283 -18.717 -35.780 1.00 90.31 584 ILE A O 1
ATOM 4753 N N . THR A 1 585 ? -11.552 -17.233 -36.898 1.00 89.06 585 THR A N 1
ATOM 4754 C CA . THR A 1 585 ? -12.044 -18.130 -37.953 1.00 89.06 585 THR A CA 1
ATOM 4755 C C . THR A 1 585 ? -11.425 -17.814 -39.314 1.00 89.06 585 THR A C 1
ATOM 4757 O O . THR A 1 585 ? -11.275 -18.699 -40.159 1.00 89.06 585 THR A O 1
ATOM 4760 N N . ALA A 1 586 ? -11.023 -16.559 -39.521 1.00 90.00 586 ALA A N 1
ATOM 4761 C CA . ALA A 1 586 ? -10.258 -16.107 -40.672 1.00 90.00 586 ALA A CA 1
ATOM 4762 C C . ALA A 1 586 ? -9.439 -14.859 -40.310 1.00 90.00 586 ALA A C 1
ATOM 4764 O O . ALA A 1 586 ? -9.686 -14.216 -39.290 1.00 90.00 586 ALA A O 1
ATOM 4765 N N . TYR A 1 587 ? -8.469 -14.510 -41.146 1.00 92.50 587 TYR A N 1
ATOM 4766 C CA . TYR A 1 587 ? -7.682 -13.282 -41.035 1.00 92.50 587 TYR A CA 1
ATOM 4767 C C . TYR A 1 587 ? -7.330 -12.762 -42.426 1.00 92.50 587 TYR A C 1
ATOM 4769 O O . TYR A 1 587 ? -7.145 -13.554 -43.351 1.00 92.50 587 TYR A O 1
ATOM 4777 N N . SER A 1 588 ? -7.236 -11.446 -42.583 1.00 89.00 588 SER A N 1
ATOM 4778 C CA . SER A 1 588 ? -6.727 -10.823 -43.805 1.00 89.00 588 SER A CA 1
ATOM 4779 C C . SER A 1 588 ? -5.410 -10.113 -43.546 1.00 89.00 588 SER A C 1
ATOM 4781 O O . SER A 1 588 ? -5.201 -9.518 -42.489 1.00 89.00 588 SER A O 1
ATOM 4783 N N . LEU A 1 589 ? -4.522 -10.185 -44.531 1.00 88.38 589 LEU A N 1
ATOM 4784 C CA . LEU A 1 589 ? -3.240 -9.492 -44.535 1.00 88.38 589 LEU A CA 1
ATOM 4785 C C . LEU A 1 589 ? -3.168 -8.602 -45.767 1.00 88.38 589 LEU A C 1
ATOM 4787 O O . LEU A 1 589 ? -3.523 -9.046 -46.859 1.00 88.38 589 LEU A O 1
ATOM 4791 N N . ARG A 1 590 ? -2.659 -7.382 -45.588 1.00 83.31 590 ARG A N 1
ATOM 4792 C CA . ARG A 1 590 ? -2.314 -6.459 -46.672 1.00 83.31 590 ARG A CA 1
ATOM 4793 C C . ARG A 1 590 ? -0.831 -6.108 -46.593 1.00 83.31 590 ARG A C 1
ATOM 4795 O O . ARG A 1 590 ? -0.347 -5.682 -45.541 1.00 83.31 590 ARG A O 1
ATOM 4802 N N . VAL A 1 591 ? -0.120 -6.283 -47.700 1.00 80.06 591 VAL A N 1
ATOM 4803 C CA . VAL A 1 591 ? 1.318 -6.010 -47.853 1.00 80.06 591 VAL A CA 1
ATOM 4804 C C . VAL A 1 591 ? 1.542 -4.779 -48.736 1.00 80.06 591 VAL A C 1
ATOM 4806 O O . VAL A 1 591 ? 0.681 -4.408 -49.531 1.00 80.06 591 VAL A O 1
ATOM 4809 N N . CYS A 1 592 ? 2.710 -4.144 -48.609 1.00 69.88 592 CYS A N 1
ATOM 4810 C CA . CYS A 1 592 ? 3.119 -3.065 -49.512 1.00 69.88 592 CYS A CA 1
ATOM 4811 C C . CYS A 1 592 ? 3.344 -3.621 -50.925 1.00 69.88 592 CYS A C 1
ATOM 4813 O O . CYS A 1 592 ? 4.070 -4.600 -51.089 1.00 69.88 592 CYS A O 1
ATOM 4815 N N . GLY A 1 593 ? 2.764 -2.977 -51.942 1.00 57.16 593 GLY A N 1
ATOM 4816 C CA . GLY A 1 593 ? 2.954 -3.322 -53.358 1.00 57.16 593 GLY A CA 1
ATOM 4817 C C . GLY A 1 593 ? 4.293 -2.878 -53.944 1.00 57.16 593 GLY A C 1
ATOM 4818 O O . GLY A 1 593 ? 4.372 -2.529 -55.112 1.00 57.16 593 GLY A O 1
ATOM 4819 N N . CYS A 1 594 ? 5.333 -2.814 -53.118 1.00 50.56 594 CYS A N 1
ATOM 4820 C CA . CYS A 1 594 ? 6.667 -2.444 -53.547 1.00 50.56 594 CYS A CA 1
ATOM 4821 C C . CYS A 1 594 ? 7.334 -3.655 -54.234 1.00 50.56 594 CYS A C 1
ATOM 4823 O O . CYS A 1 594 ? 7.378 -4.737 -53.652 1.00 50.56 594 CYS A O 1
ATOM 4825 N N . ASP A 1 595 ? 7.860 -3.465 -55.452 1.00 50.22 595 ASP A N 1
ATOM 4826 C CA . ASP A 1 595 ? 8.439 -4.496 -56.347 1.00 50.22 595 ASP A CA 1
ATOM 4827 C C . ASP A 1 595 ? 9.655 -5.267 -55.776 1.00 50.22 595 ASP A C 1
ATOM 4829 O O . ASP A 1 595 ? 10.230 -6.144 -56.425 1.00 50.22 595 ASP A O 1
ATOM 4833 N N . ASP A 1 596 ? 10.052 -4.975 -54.537 1.00 51.47 596 ASP A N 1
ATOM 4834 C CA . ASP A 1 596 ? 11.146 -5.630 -53.832 1.00 51.47 596 ASP A CA 1
ATOM 4835 C C . ASP A 1 596 ? 10.705 -7.009 -53.303 1.00 51.47 596 ASP A C 1
ATOM 4837 O O . ASP A 1 596 ? 10.222 -7.171 -52.176 1.00 51.47 596 ASP A O 1
ATOM 4841 N N . GLN A 1 597 ? 10.928 -8.055 -54.109 1.00 51.03 597 GLN A N 1
ATOM 4842 C CA . GLN A 1 597 ? 10.628 -9.460 -53.769 1.00 51.03 597 GLN A CA 1
ATOM 4843 C C . GLN A 1 597 ? 11.302 -9.969 -52.475 1.00 51.03 597 GLN A C 1
ATOM 4845 O O . GLN A 1 597 ? 10.978 -11.063 -51.990 1.00 51.03 597 GLN A O 1
ATOM 4850 N N . ASN A 1 598 ? 12.236 -9.190 -51.924 1.00 53.16 598 ASN A N 1
ATOM 4851 C CA . ASN A 1 598 ? 13.010 -9.475 -50.721 1.00 53.16 598 ASN A CA 1
ATOM 4852 C C . ASN A 1 598 ? 12.398 -8.914 -49.426 1.00 53.16 598 ASN A C 1
ATOM 4854 O O . ASN A 1 598 ? 12.985 -9.129 -48.380 1.00 53.16 598 ASN A O 1
ATOM 4858 N N . VAL A 1 599 ? 11.251 -8.224 -49.443 1.00 58.28 599 VAL A N 1
ATOM 4859 C CA . VAL A 1 599 ? 10.615 -7.682 -48.211 1.00 58.28 599 VAL A CA 1
ATOM 4860 C C . VAL A 1 599 ? 9.178 -8.205 -48.025 1.00 58.28 599 VAL A C 1
ATOM 4862 O O . VAL A 1 599 ? 8.394 -7.691 -47.227 1.00 58.28 599 VAL A O 1
ATOM 4865 N N . MET A 1 600 ? 8.802 -9.256 -48.760 1.00 68.25 600 MET A N 1
ATOM 4866 C CA . MET A 1 600 ? 7.455 -9.829 -48.704 1.00 68.25 600 MET A CA 1
ATOM 4867 C C . MET A 1 600 ? 7.345 -11.013 -47.740 1.00 68.25 600 MET A C 1
ATOM 4869 O O . MET A 1 600 ? 8.209 -11.891 -47.694 1.00 68.25 600 MET A O 1
ATOM 4873 N N . LEU A 1 601 ? 6.221 -11.068 -47.020 1.00 77.31 601 LEU A N 1
ATOM 4874 C CA . LEU A 1 601 ? 5.855 -12.180 -46.147 1.00 77.31 601 LEU A CA 1
ATOM 4875 C C . LEU A 1 601 ? 5.492 -13.417 -46.994 1.00 77.31 601 LEU A C 1
ATOM 4877 O O . LEU A 1 601 ? 4.402 -13.490 -47.557 1.00 77.31 601 LEU A O 1
ATOM 4881 N N . LYS A 1 602 ? 6.408 -14.391 -47.094 1.00 75.81 602 LYS A N 1
ATOM 4882 C CA . LYS A 1 602 ? 6.229 -15.608 -47.923 1.00 75.81 602 LYS A CA 1
ATOM 4883 C C . LYS A 1 602 ? 5.748 -16.827 -47.134 1.00 75.81 602 LYS A C 1
ATOM 4885 O O . LYS A 1 602 ? 4.905 -17.585 -47.615 1.00 75.81 602 LYS A O 1
ATOM 4890 N N . SER A 1 603 ? 6.287 -17.006 -45.930 1.00 85.31 603 SER A N 1
ATOM 4891 C CA . SER A 1 603 ? 5.970 -18.116 -45.026 1.00 85.31 603 SER A CA 1
ATOM 4892 C C . SER A 1 603 ? 5.803 -17.586 -43.610 1.00 85.31 603 SER A C 1
ATOM 4894 O O . SER A 1 603 ? 6.650 -16.832 -43.128 1.00 85.31 603 SER A O 1
ATOM 4896 N N . TRP A 1 604 ? 4.719 -17.955 -42.941 1.00 91.12 604 TRP A N 1
ATOM 4897 C CA . TRP A 1 604 ? 4.408 -17.447 -41.613 1.00 91.12 604 TRP A CA 1
ATOM 4898 C C . TRP A 1 604 ? 3.604 -18.436 -40.786 1.00 91.12 604 TRP A C 1
ATOM 4900 O O . TRP A 1 604 ? 2.923 -19.323 -41.307 1.00 91.12 604 TRP A O 1
ATOM 4910 N N . VAL A 1 605 ? 3.665 -18.219 -39.479 1.00 92.38 605 VAL A N 1
ATOM 4911 C CA . VAL A 1 605 ? 2.819 -18.869 -38.485 1.00 92.38 605 VAL A CA 1
ATOM 4912 C C . VAL A 1 605 ? 2.015 -17.777 -37.789 1.00 92.38 605 VAL A C 1
ATOM 4914 O O . VAL A 1 605 ? 2.570 -16.766 -37.346 1.00 92.38 605 VAL A O 1
ATOM 4917 N N . LEU A 1 606 ? 0.701 -17.971 -37.734 1.00 93.75 606 LEU A N 1
ATOM 4918 C CA . LEU A 1 606 ? -0.221 -17.210 -36.908 1.00 93.75 606 LEU A CA 1
ATOM 4919 C C . LEU A 1 606 ? -0.473 -18.007 -35.628 1.00 93.75 606 LEU A C 1
ATOM 4921 O O . LEU A 1 606 ? -0.935 -19.146 -35.673 1.00 93.75 606 LEU A O 1
ATOM 4925 N N . GLU A 1 607 ? -0.176 -17.403 -34.488 1.00 92.06 607 GLU A N 1
ATOM 4926 C CA . GLU A 1 607 ? -0.210 -18.042 -33.175 1.00 92.06 607 GLU A CA 1
ATOM 4927 C C . GLU A 1 607 ? -1.084 -17.222 -32.223 1.00 92.06 607 GLU A C 1
ATOM 4929 O O . GLU A 1 607 ? -1.135 -15.993 -32.304 1.00 92.06 607 GLU A O 1
ATOM 4934 N N . GLY A 1 608 ? -1.757 -17.897 -31.297 1.00 91.50 608 GLY A N 1
ATOM 4935 C CA . GLY A 1 608 ? -2.583 -17.284 -30.266 1.00 91.50 608 GLY A CA 1
ATOM 4936 C C . GLY A 1 608 ? -2.149 -17.700 -28.870 1.00 91.50 608 GLY A C 1
ATOM 4937 O O . GLY A 1 608 ? -1.753 -18.839 -28.647 1.00 91.50 608 GLY A O 1
ATOM 4938 N N . SER A 1 609 ? -2.257 -16.791 -27.909 1.00 88.44 609 SER A N 1
ATOM 4939 C CA . SER A 1 609 ? -2.038 -17.073 -26.491 1.00 88.44 609 SER A CA 1
ATOM 4940 C C . SER A 1 609 ? -3.104 -16.392 -25.633 1.00 88.44 609 SER A C 1
ATOM 4942 O O . SER A 1 609 ? -3.592 -15.300 -25.942 1.00 88.44 609 SER A O 1
ATOM 4944 N N . ASN A 1 610 ? -3.484 -17.041 -24.534 1.00 81.88 610 ASN A N 1
ATOM 4945 C CA . ASN A 1 610 ? -4.281 -16.436 -23.465 1.00 81.88 610 ASN A CA 1
ATOM 4946 C C . ASN A 1 610 ? -3.401 -15.781 -22.380 1.00 81.88 610 ASN A C 1
ATOM 4948 O O . ASN A 1 610 ? -3.921 -15.019 -21.566 1.00 81.88 610 ASN A O 1
ATOM 4952 N N . ASN A 1 611 ? -2.087 -16.032 -22.402 1.00 72.38 611 ASN A N 1
ATOM 4953 C CA . ASN A 1 611 ? -1.098 -15.501 -21.474 1.00 72.38 611 ASN A CA 1
ATOM 4954 C C . ASN A 1 611 ? 0.064 -14.834 -22.245 1.00 72.38 611 ASN A C 1
ATOM 4956 O O . ASN A 1 611 ? 0.980 -15.521 -22.706 1.00 72.38 611 ASN A O 1
ATOM 4960 N N . PRO A 1 612 ? 0.052 -13.498 -22.393 1.00 57.53 612 PRO A N 1
ATOM 4961 C CA . PRO A 1 612 ? 1.042 -12.775 -23.192 1.00 57.53 612 PRO A CA 1
ATOM 4962 C C . PRO A 1 612 ? 2.461 -12.775 -22.594 1.00 57.53 612 PRO A C 1
ATOM 4964 O O . PRO A 1 612 ? 3.396 -12.404 -23.297 1.00 57.53 612 PRO A O 1
ATOM 4967 N N . ASN A 1 613 ? 2.633 -13.202 -21.336 1.00 60.53 613 ASN A N 1
ATOM 4968 C CA . ASN A 1 613 ? 3.904 -13.124 -20.607 1.00 60.53 613 ASN A CA 1
ATOM 4969 C C . ASN A 1 613 ? 4.674 -14.458 -20.549 1.00 60.53 613 ASN A C 1
ATOM 4971 O O . ASN A 1 613 ? 5.745 -14.506 -19.950 1.00 60.53 613 ASN A O 1
ATOM 4975 N N . ASN A 1 614 ? 4.155 -15.541 -21.144 1.00 64.00 614 ASN A N 1
ATOM 4976 C CA . ASN A 1 614 ? 4.809 -16.853 -21.130 1.00 64.00 614 ASN A CA 1
ATOM 4977 C C . ASN A 1 614 ? 5.269 -17.271 -22.547 1.00 64.00 614 ASN A C 1
ATOM 4979 O O . ASN A 1 614 ? 4.423 -17.480 -23.422 1.00 64.00 614 ASN A O 1
ATOM 4983 N N . PRO A 1 615 ? 6.584 -17.444 -22.797 1.00 52.19 615 PRO A N 1
ATOM 4984 C CA . PRO A 1 615 ? 7.115 -17.811 -24.112 1.00 52.19 615 PRO A CA 1
ATOM 4985 C C . PRO A 1 615 ? 6.724 -19.223 -24.586 1.00 52.19 615 PRO A C 1
ATOM 4987 O O . PRO A 1 615 ? 6.852 -19.501 -25.776 1.00 52.19 615 PRO A O 1
ATOM 4990 N N . HIS A 1 616 ? 6.201 -20.088 -23.708 1.00 56.34 616 HIS A N 1
ATOM 4991 C CA . HIS A 1 616 ? 5.809 -21.467 -24.033 1.00 56.34 616 HIS A CA 1
ATOM 4992 C C . HIS A 1 616 ? 4.295 -21.677 -24.229 1.00 56.34 616 HIS A C 1
ATOM 4994 O O . HIS A 1 616 ? 3.876 -22.787 -24.542 1.00 56.34 616 HIS A O 1
ATOM 5000 N N . CYS A 1 617 ? 3.461 -20.641 -24.080 1.00 71.56 617 CYS A N 1
ATOM 5001 C CA . CYS A 1 617 ? 1.993 -20.765 -24.131 1.00 71.56 617 CYS A CA 1
ATOM 5002 C C . CYS A 1 617 ? 1.364 -20.329 -25.469 1.00 71.56 617 CYS A C 1
ATOM 5004 O O . CYS A 1 617 ? 0.261 -19.786 -25.481 1.00 71.56 617 CYS A O 1
ATOM 5006 N N . TRP A 1 618 ? 2.050 -20.538 -26.595 1.00 86.38 618 TRP A N 1
ATOM 5007 C CA . TRP A 1 618 ? 1.525 -20.199 -27.922 1.00 86.38 618 TRP A CA 1
ATOM 5008 C C . TRP A 1 618 ? 0.880 -21.411 -28.586 1.00 86.38 618 TRP A C 1
ATOM 5010 O O . TRP A 1 618 ? 1.491 -22.470 -28.697 1.00 86.38 618 TRP A O 1
ATOM 5020 N N . VAL A 1 619 ? -0.354 -21.237 -29.047 1.00 88.25 619 VAL A N 1
ATOM 5021 C CA . VAL A 1 619 ? -1.099 -22.224 -29.825 1.00 88.25 619 VAL A CA 1
ATOM 5022 C C . VAL A 1 619 ? -1.064 -21.803 -31.286 1.00 88.25 619 VAL A C 1
ATOM 5024 O O . VAL A 1 619 ? -1.430 -20.677 -31.620 1.00 88.25 619 VAL A O 1
ATOM 5027 N N . GLU A 1 620 ? -0.643 -22.704 -32.166 1.00 91.69 620 GLU A N 1
ATOM 5028 C CA . GLU A 1 620 ? -0.689 -22.476 -33.608 1.00 91.69 620 GLU A CA 1
ATOM 5029 C C . GLU A 1 620 ? -2.147 -22.405 -34.098 1.00 91.69 620 GLU A C 1
ATOM 5031 O O . GLU A 1 620 ? -2.936 -23.339 -33.916 1.00 91.69 620 GLU A O 1
ATOM 5036 N N . ILE A 1 621 ? -2.505 -21.276 -34.714 1.00 92.25 621 ILE A N 1
ATOM 5037 C CA . ILE A 1 621 ? -3.823 -21.017 -35.310 1.00 92.25 621 ILE A CA 1
ATOM 5038 C C . ILE A 1 621 ? -3.803 -21.386 -36.798 1.00 92.25 621 ILE A C 1
ATOM 5040 O O . ILE A 1 621 ? -4.731 -22.015 -37.318 1.00 92.25 621 ILE A O 1
ATOM 5044 N N . ASP A 1 622 ? -2.752 -20.969 -37.504 1.00 93.12 622 ASP A N 1
ATOM 5045 C CA . ASP A 1 622 ? -2.557 -21.268 -38.919 1.00 93.12 622 ASP A CA 1
ATOM 5046 C C 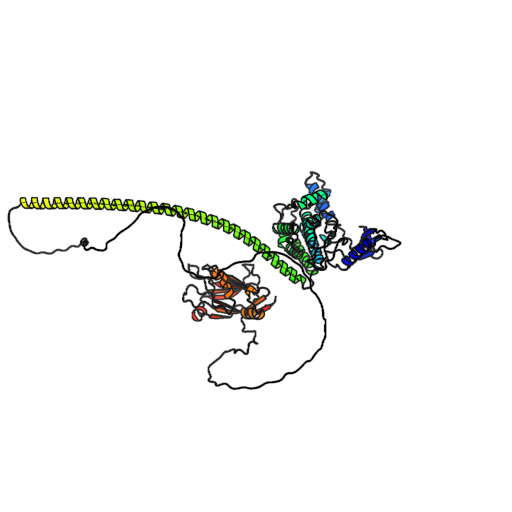. ASP A 1 622 ? -1.076 -21.169 -39.300 1.00 93.12 622 ASP A C 1
ATOM 5048 O O . ASP A 1 622 ? -0.356 -20.311 -38.798 1.00 93.12 622 ASP A O 1
ATOM 5052 N N . THR A 1 623 ? -0.652 -21.994 -40.254 1.00 91.56 623 THR A N 1
ATOM 5053 C CA . THR A 1 623 ? 0.696 -21.953 -40.837 1.00 91.56 623 THR A CA 1
ATOM 5054 C C . THR A 1 623 ? 0.598 -21.973 -42.348 1.00 91.56 623 THR A C 1
ATOM 5056 O O . THR A 1 623 ? -0.068 -22.840 -42.935 1.00 91.56 623 THR A O 1
ATOM 5059 N N . ARG A 1 624 ? 1.301 -21.039 -42.989 1.00 89.19 624 ARG A N 1
ATOM 5060 C CA . ARG A 1 624 ? 1.381 -20.895 -44.443 1.00 89.19 624 ARG A CA 1
ATOM 5061 C C . ARG A 1 624 ? 2.834 -20.929 -44.877 1.00 89.19 624 ARG A C 1
ATOM 5063 O O . ARG A 1 624 ? 3.685 -20.283 -44.277 1.00 89.19 624 ARG A O 1
ATOM 5070 N N . ILE A 1 625 ? 3.105 -21.694 -45.927 1.00 84.38 625 ILE A N 1
ATOM 5071 C CA . ILE A 1 625 ? 4.445 -21.871 -46.482 1.00 84.38 625 ILE A CA 1
ATOM 5072 C C . ILE A 1 625 ? 4.375 -21.486 -47.954 1.00 84.38 625 ILE A C 1
ATOM 5074 O O . ILE A 1 625 ? 3.547 -22.031 -48.682 1.00 84.38 625 ILE A O 1
ATOM 5078 N N . ASN A 1 626 ? 5.231 -20.549 -48.361 1.00 78.31 626 ASN A N 1
ATOM 5079 C CA . ASN A 1 626 ? 5.389 -20.073 -49.735 1.00 78.31 626 ASN A CA 1
ATOM 5080 C C . ASN A 1 626 ? 4.056 -19.720 -50.427 1.00 78.31 626 ASN A C 1
ATOM 5082 O O . ASN A 1 626 ? 3.721 -20.273 -51.473 1.00 78.31 626 ASN A O 1
ATOM 5086 N N . CYS A 1 627 ? 3.256 -18.845 -49.810 1.00 75.62 627 CYS A N 1
ATOM 5087 C CA . CYS A 1 627 ? 1.919 -18.511 -50.304 1.00 75.62 627 CYS A CA 1
ATOM 5088 C C . CYS A 1 627 ? 1.962 -17.375 -51.353 1.00 75.62 627 CYS A C 1
ATOM 5090 O O . CYS A 1 627 ? 2.227 -16.233 -50.978 1.00 75.62 627 CYS A O 1
ATOM 5092 N N . PRO A 1 628 ? 1.646 -17.627 -52.642 1.00 67.31 628 PRO A N 1
ATOM 5093 C CA . PRO A 1 628 ? 1.757 -16.613 -53.699 1.00 67.31 628 PRO A CA 1
ATOM 5094 C C . PRO A 1 628 ? 0.610 -15.586 -53.695 1.00 67.31 628 PRO A C 1
ATOM 5096 O O . PRO A 1 628 ? 0.721 -14.533 -54.314 1.00 67.31 628 PRO A O 1
ATOM 5099 N N . GLN A 1 629 ? -0.486 -15.853 -52.972 1.00 72.25 629 GLN A N 1
ATOM 5100 C CA . GLN A 1 629 ? -1.707 -15.032 -52.997 1.00 72.25 629 GLN A CA 1
ATOM 5101 C C . GLN A 1 629 ? -1.480 -13.580 -52.542 1.00 72.25 629 GLN A C 1
ATOM 5103 O O . GLN A 1 629 ? -2.138 -12.674 -53.050 1.00 72.25 629 GLN A O 1
ATOM 5108 N N . LEU A 1 630 ? -0.540 -13.349 -51.617 1.00 71.94 630 LEU A N 1
ATOM 5109 C CA . LEU A 1 630 ? -0.159 -12.000 -51.177 1.00 71.94 630 LEU A CA 1
ATOM 5110 C C . LEU A 1 630 ? 0.728 -11.273 -52.194 1.00 71.94 630 LEU A C 1
ATOM 5112 O O . LEU A 1 630 ? 0.683 -10.047 -52.259 1.00 71.94 630 LEU A O 1
ATOM 5116 N N . CYS A 1 631 ? 1.504 -12.013 -52.993 1.00 63.47 631 CYS A N 1
ATOM 5117 C CA . CYS A 1 631 ? 2.393 -11.445 -54.006 1.00 63.47 631 CYS A CA 1
ATOM 5118 C C . CYS A 1 631 ? 1.617 -10.890 -55.207 1.00 63.47 631 CYS A C 1
ATOM 5120 O O . CYS A 1 631 ? 2.033 -9.891 -55.777 1.00 63.47 631 CYS A O 1
ATOM 5122 N N . GLU A 1 632 ? 0.493 -11.509 -55.573 1.00 62.16 632 GLU A N 1
ATOM 5123 C CA . GLU A 1 632 ? -0.281 -11.115 -56.760 1.00 62.16 632 GLU A CA 1
ATOM 5124 C C . GLU A 1 632 ? -1.326 -10.029 -56.483 1.00 62.16 632 GLU A C 1
ATOM 5126 O O . GLU A 1 632 ? -1.604 -9.205 -57.350 1.00 62.16 632 GLU A O 1
ATOM 5131 N N . LYS A 1 633 ? -1.950 -10.040 -55.297 1.00 60.78 633 LYS A N 1
ATOM 5132 C CA . LYS A 1 633 ? -3.105 -9.175 -54.991 1.00 60.78 633 LYS A CA 1
ATOM 5133 C C . LYS A 1 633 ? -2.817 -8.086 -53.963 1.00 60.78 633 LYS A C 1
ATOM 5135 O O . LYS A 1 633 ? -3.698 -7.272 -53.707 1.00 60.78 633 LYS A O 1
ATOM 5140 N N . HIS A 1 634 ? -1.636 -8.101 -53.338 1.00 71.50 634 HIS A N 1
ATOM 5141 C CA . HIS A 1 634 ? -1.231 -7.252 -52.204 1.00 71.50 634 HIS A CA 1
ATOM 5142 C C . HIS A 1 634 ? -2.157 -7.291 -50.972 1.00 71.50 634 HIS A C 1
ATOM 5144 O O . HIS A 1 634 ? -1.829 -6.729 -49.930 1.00 71.50 634 HIS A O 1
ATOM 5150 N N . GLU A 1 635 ? -3.274 -8.010 -51.048 1.00 80.56 635 GLU A N 1
ATOM 5151 C CA . GLU A 1 635 ? -4.219 -8.288 -49.981 1.00 80.56 635 GLU A CA 1
ATOM 5152 C C . GLU A 1 635 ? -4.825 -9.678 -50.187 1.00 80.56 635 GLU A C 1
ATOM 5154 O O . GLU A 1 635 ? -5.210 -10.048 -51.299 1.00 80.56 635 GLU A O 1
ATOM 5159 N N . ALA A 1 636 ? -4.919 -10.458 -49.113 1.00 83.44 636 ALA A N 1
ATOM 5160 C CA . ALA A 1 636 ? -5.523 -11.783 -49.154 1.00 83.44 636 ALA A CA 1
ATOM 5161 C C . ALA A 1 636 ? -6.240 -12.119 -47.841 1.00 83.44 636 ALA A C 1
ATOM 5163 O O . ALA A 1 636 ? -5.787 -11.745 -46.758 1.00 83.44 636 ALA A O 1
ATOM 5164 N N . LEU A 1 637 ? -7.354 -12.851 -47.957 1.00 86.75 637 LEU A N 1
ATOM 5165 C CA . LEU A 1 637 ? -8.145 -13.383 -46.846 1.00 86.75 637 LEU A CA 1
ATOM 5166 C C . LEU A 1 637 ? -7.885 -14.886 -46.698 1.00 86.75 637 LEU A C 1
ATOM 5168 O O . LEU A 1 637 ? -8.052 -15.655 -47.645 1.00 86.75 637 LEU A O 1
ATOM 5172 N N . PHE A 1 638 ? -7.539 -15.309 -45.488 1.00 89.06 638 PHE A N 1
ATOM 5173 C CA . PHE A 1 638 ? -7.189 -16.683 -45.158 1.00 89.06 638 PHE A CA 1
ATOM 5174 C C . PHE A 1 638 ? -8.134 -17.241 -44.100 1.00 89.06 638 PHE A C 1
ATOM 5176 O O . PHE A 1 638 ? -8.266 -16.689 -43.010 1.00 89.06 638 PHE A O 1
ATOM 5183 N N . LYS A 1 639 ? -8.759 -18.384 -44.390 1.00 90.00 639 LYS A N 1
ATOM 5184 C CA . LYS A 1 639 ? -9.483 -19.167 -43.380 1.00 90.00 639 LYS A CA 1
ATOM 5185 C C . LYS A 1 639 ? -8.484 -19.923 -42.502 1.00 90.00 639 LYS A C 1
ATOM 5187 O O . LYS A 1 639 ? -7.576 -20.558 -43.045 1.00 90.00 639 LYS A O 1
ATOM 5192 N N . THR A 1 640 ? -8.634 -19.863 -41.180 1.00 89.38 640 THR A N 1
ATOM 5193 C CA . THR A 1 640 ? -7.701 -20.521 -40.250 1.00 89.38 640 THR A CA 1
ATOM 5194 C C . THR A 1 640 ? -7.854 -22.044 -40.287 1.00 89.38 640 THR A C 1
ATOM 5196 O O . THR A 1 640 ? -8.934 -22.567 -40.572 1.00 89.38 640 THR A O 1
ATOM 5199 N N . LYS A 1 641 ? -6.758 -22.770 -40.025 1.00 85.12 641 LYS A N 1
ATOM 5200 C CA . LYS A 1 641 ? -6.764 -24.241 -39.930 1.00 85.12 641 LYS A CA 1
ATOM 5201 C C . LYS A 1 641 ? -7.300 -24.718 -38.583 1.00 85.12 641 LYS A C 1
ATOM 5203 O O . LYS A 1 641 ? -7.973 -25.742 -38.528 1.00 85.12 641 LYS A O 1
ATOM 5208 N N . ASN A 1 642 ? -7.023 -23.967 -37.520 1.00 75.88 642 ASN A N 1
ATOM 5209 C CA . ASN A 1 642 ? -7.502 -24.233 -36.175 1.00 75.88 642 ASN A CA 1
ATOM 5210 C C . ASN A 1 642 ? -8.373 -23.064 -35.687 1.00 75.88 642 ASN A C 1
ATOM 5212 O O . ASN A 1 642 ? -7.914 -21.926 -35.604 1.00 75.88 642 ASN A O 1
ATOM 5216 N N . THR A 1 643 ? -9.639 -23.346 -35.372 1.00 70.75 643 THR A N 1
ATOM 5217 C CA . THR A 1 643 ? -10.603 -22.361 -34.846 1.00 70.75 643 THR A CA 1
ATOM 5218 C C . THR A 1 643 ? -10.921 -22.578 -33.368 1.00 70.75 643 THR A C 1
ATOM 5220 O O . THR A 1 643 ? -11.701 -21.824 -32.785 1.00 70.75 643 THR A O 1
ATOM 5223 N N . THR A 1 644 ? -10.367 -23.623 -32.745 1.00 66.06 644 THR A N 1
ATOM 5224 C CA . THR A 1 644 ? -10.649 -23.973 -31.351 1.00 66.06 644 THR A CA 1
ATOM 5225 C C . THR A 1 644 ? -9.659 -23.254 -30.445 1.00 66.06 644 THR A C 1
ATOM 5227 O O . THR A 1 644 ? -8.596 -23.773 -30.120 1.00 66.06 644 THR A O 1
ATOM 5230 N N . GLY A 1 645 ? -9.986 -22.021 -30.063 1.00 77.19 645 GLY A N 1
ATOM 5231 C CA . GLY A 1 645 ? -9.172 -21.257 -29.124 1.00 77.19 645 GLY A CA 1
ATOM 5232 C C . GLY A 1 645 ? -9.710 -19.854 -28.880 1.00 77.19 645 GLY A C 1
ATOM 5233 O O . GLY A 1 645 ? -10.240 -19.213 -29.785 1.00 77.19 645 GLY A O 1
ATOM 5234 N N . VAL A 1 646 ? -9.598 -19.400 -27.631 1.00 86.94 646 VAL A N 1
ATOM 5235 C CA . VAL A 1 646 ? -9.928 -18.035 -27.214 1.00 86.94 646 VAL A CA 1
ATOM 5236 C C . VAL A 1 646 ? -8.627 -17.360 -26.805 1.00 86.94 646 VAL A C 1
ATOM 5238 O O . VAL A 1 646 ? -7.961 -17.803 -25.868 1.00 86.94 646 VAL A O 1
ATOM 5241 N N . PHE A 1 647 ? -8.260 -16.298 -27.510 1.00 89.94 647 PHE A N 1
ATOM 5242 C CA . PHE A 1 647 ? -6.938 -15.697 -27.418 1.00 89.94 647 PHE A CA 1
ATOM 5243 C C . PHE A 1 647 ? -7.020 -14.234 -27.001 1.00 89.94 647 PHE A C 1
ATOM 5245 O O . PHE A 1 647 ? -7.886 -13.488 -27.452 1.00 89.94 647 PHE A O 1
ATOM 5252 N N . ARG A 1 648 ? -6.092 -13.825 -26.137 1.00 90.00 648 ARG A N 1
ATOM 5253 C CA . ARG A 1 648 ? -5.902 -12.426 -25.717 1.00 90.00 648 ARG A CA 1
ATOM 5254 C C . ARG A 1 648 ? -4.705 -11.783 -26.406 1.00 90.00 648 ARG A C 1
ATOM 5256 O O . ARG A 1 648 ? -4.539 -10.571 -26.362 1.00 90.00 648 ARG A O 1
ATOM 5263 N N . CYS A 1 649 ? -3.855 -12.598 -27.015 1.00 90.38 649 CYS A N 1
ATOM 5264 C CA . CYS A 1 649 ? -2.665 -12.174 -27.718 1.00 90.38 649 CYS A CA 1
ATOM 5265 C C . CYS A 1 649 ? -2.540 -12.969 -29.011 1.00 90.38 649 CYS A C 1
ATOM 5267 O O . CYS A 1 649 ? -2.636 -14.195 -28.979 1.00 90.38 649 CYS A O 1
ATOM 5269 N N . ILE A 1 650 ? -2.326 -12.276 -30.124 1.00 92.12 650 ILE A N 1
ATOM 5270 C CA . ILE A 1 650 ? -2.125 -12.863 -31.445 1.00 92.12 650 ILE A CA 1
ATOM 5271 C C . ILE A 1 650 ? -0.751 -12.456 -31.948 1.00 92.12 650 ILE A C 1
ATOM 5273 O O . ILE A 1 650 ? -0.392 -11.282 -31.882 1.00 92.12 650 ILE A O 1
ATOM 5277 N N . ARG A 1 651 ? 0.013 -13.410 -32.469 1.00 92.31 651 ARG A N 1
ATOM 5278 C CA . ARG A 1 651 ? 1.330 -13.165 -33.048 1.00 92.31 651 ARG A CA 1
ATOM 5279 C C . ARG A 1 651 ? 1.391 -13.715 -34.461 1.00 92.31 651 ARG A C 1
ATOM 5281 O O . ARG A 1 651 ? 1.087 -14.880 -34.689 1.00 92.31 651 ARG A O 1
ATOM 5288 N N . LEU A 1 652 ? 1.825 -12.877 -35.394 1.00 92.56 652 LEU A N 1
ATOM 5289 C CA . LEU A 1 652 ? 2.200 -13.279 -36.742 1.00 92.56 652 LEU A CA 1
ATOM 5290 C C . LEU A 1 652 ? 3.725 -13.265 -36.827 1.00 92.56 652 LEU A C 1
ATOM 5292 O O . LEU A 1 652 ? 4.353 -12.225 -36.618 1.00 92.56 652 LEU A O 1
ATOM 5296 N N . ARG A 1 653 ? 4.319 -14.419 -37.120 1.00 90.69 653 ARG A N 1
ATOM 5297 C CA . ARG A 1 653 ? 5.772 -14.600 -37.156 1.00 90.69 653 ARG A CA 1
ATOM 5298 C C . ARG A 1 653 ? 6.195 -15.183 -38.491 1.00 90.69 653 ARG A C 1
ATOM 5300 O O . ARG A 1 653 ? 5.659 -16.205 -38.915 1.00 90.69 653 ARG A O 1
ATOM 5307 N N . GLN A 1 654 ? 7.177 -14.558 -39.133 1.00 87.50 654 GLN A N 1
ATOM 5308 C CA . GLN A 1 654 ? 7.765 -15.109 -40.348 1.00 87.50 654 GLN A CA 1
ATOM 5309 C C . GLN A 1 654 ? 8.648 -16.308 -40.001 1.00 87.50 654 GLN A C 1
ATOM 5311 O O . GLN A 1 654 ? 9.470 -16.250 -39.082 1.00 87.50 654 GLN A O 1
ATOM 5316 N N . THR A 1 655 ? 8.490 -17.393 -40.755 1.00 80.62 655 THR A N 1
ATOM 5317 C CA . THR A 1 655 ? 9.321 -18.592 -40.639 1.00 80.62 655 THR A CA 1
ATOM 5318 C C . THR A 1 655 ? 10.297 -18.648 -41.808 1.00 80.62 655 THR A C 1
ATOM 5320 O O . THR A 1 655 ? 9.942 -18.970 -42.941 1.00 80.62 655 THR A O 1
ATOM 5323 N N . ASN A 1 656 ? 11.552 -18.285 -41.539 1.00 62.78 656 ASN A N 1
ATOM 5324 C CA . ASN A 1 656 ? 12.620 -18.328 -42.534 1.00 62.78 656 ASN A CA 1
ATOM 5325 C C . ASN A 1 656 ? 13.048 -19.780 -42.739 1.00 62.78 656 ASN A C 1
ATOM 5327 O O . ASN A 1 656 ? 13.757 -20.333 -41.904 1.00 62.78 656 ASN A O 1
ATOM 5331 N N . PHE A 1 657 ? 12.614 -20.400 -43.835 1.00 51.66 657 PHE A N 1
ATOM 5332 C CA . PHE A 1 657 ? 12.966 -21.794 -44.099 1.00 51.66 657 PHE A CA 1
ATOM 5333 C C . PHE A 1 657 ? 14.185 -21.995 -45.005 1.00 51.66 657 PHE A C 1
ATOM 5335 O O . PHE A 1 657 ? 14.669 -23.119 -45.041 1.00 51.66 657 PHE A O 1
ATOM 5342 N N . LEU A 1 658 ? 14.709 -20.986 -45.727 1.00 46.25 658 LEU A N 1
ATOM 5343 C CA . LEU A 1 658 ? 15.630 -21.308 -46.837 1.00 46.25 658 LEU A CA 1
ATOM 5344 C C . LEU A 1 658 ? 16.788 -20.347 -47.197 1.00 46.25 658 LEU A C 1
ATOM 5346 O O . LEU A 1 658 ? 17.555 -20.728 -48.071 1.00 46.25 658 LEU A O 1
ATOM 5350 N N . ASN A 1 659 ? 17.015 -19.188 -46.560 1.00 45.75 659 ASN A N 1
ATOM 5351 C CA . ASN A 1 659 ? 18.120 -18.292 -46.975 1.00 45.75 659 ASN A CA 1
ATOM 5352 C C . ASN A 1 659 ? 19.114 -17.974 -45.846 1.00 45.75 659 ASN A C 1
ATOM 5354 O O . ASN A 1 659 ? 18.720 -17.669 -44.725 1.00 45.75 659 ASN A O 1
ATOM 5358 N N . SER A 1 660 ? 20.408 -17.996 -46.181 1.00 50.75 660 SER A N 1
ATOM 5359 C CA . SER A 1 660 ? 21.563 -17.712 -45.311 1.00 50.75 660 SER A CA 1
ATOM 5360 C C . SER A 1 660 ? 21.648 -16.267 -44.797 1.00 50.75 660 SER A C 1
ATOM 5362 O O . SER A 1 660 ? 22.477 -15.986 -43.937 1.00 50.75 660 SER A O 1
ATOM 5364 N N . ASN A 1 661 ? 20.775 -15.373 -45.273 1.00 57.78 661 ASN A N 1
ATOM 5365 C CA . ASN A 1 661 ? 20.639 -14.004 -44.787 1.00 57.78 661 ASN A CA 1
ATOM 5366 C C . ASN A 1 661 ? 19.235 -13.799 -44.200 1.00 57.78 661 ASN A C 1
ATOM 5368 O O . ASN A 1 661 ? 18.253 -14.123 -44.873 1.00 57.78 661 ASN A O 1
ATOM 5372 N N . PRO A 1 662 ? 19.110 -13.263 -42.974 1.00 63.25 662 PRO A N 1
ATOM 5373 C CA . PRO A 1 662 ? 17.815 -13.003 -42.368 1.00 63.25 662 PRO A CA 1
ATOM 5374 C C . PRO A 1 662 ? 17.068 -11.915 -43.145 1.00 63.25 662 PRO A C 1
ATOM 5376 O O . PRO A 1 662 ? 17.621 -10.865 -43.463 1.00 63.25 662 PRO A O 1
ATOM 5379 N N . VAL A 1 663 ? 15.797 -12.171 -43.449 1.00 70.12 663 VAL A N 1
ATOM 5380 C CA . VAL A 1 663 ? 14.950 -11.288 -44.259 1.00 70.12 663 VAL A CA 1
ATOM 5381 C C . VAL A 1 663 ? 13.768 -10.804 -43.420 1.00 70.12 663 VAL A C 1
ATOM 5383 O O . VAL A 1 663 ? 13.138 -11.600 -42.724 1.00 70.12 663 VAL A O 1
ATOM 5386 N N . GLY A 1 664 ? 13.498 -9.496 -43.453 1.00 77.00 664 GLY A N 1
ATOM 5387 C CA . GLY A 1 664 ? 12.327 -8.884 -42.816 1.00 77.00 664 GLY A CA 1
ATOM 5388 C C . GLY A 1 664 ? 11.097 -8.879 -43.730 1.00 77.00 664 GLY A C 1
ATOM 5389 O O . GLY A 1 664 ? 11.182 -9.263 -44.893 1.00 77.00 664 GLY A O 1
ATOM 5390 N N . PHE A 1 665 ? 9.956 -8.414 -43.227 1.00 83.62 665 PHE A N 1
ATOM 5391 C CA . PHE A 1 665 ? 8.740 -8.239 -44.022 1.00 83.62 665 PHE A CA 1
ATOM 5392 C C . PHE A 1 665 ? 8.050 -6.907 -43.755 1.00 83.62 665 PHE A C 1
ATOM 5394 O O . PHE A 1 665 ? 8.251 -6.289 -42.709 1.00 83.62 665 PHE A O 1
ATOM 5401 N N . ALA A 1 666 ? 7.220 -6.479 -44.705 1.00 83.62 666 ALA A N 1
ATOM 5402 C CA . ALA A 1 666 ? 6.390 -5.291 -44.574 1.00 83.62 666 ALA A CA 1
ATOM 5403 C C . ALA A 1 666 ? 4.894 -5.627 -44.536 1.00 83.62 666 ALA A C 1
ATOM 5405 O O . ALA A 1 666 ? 4.407 -6.417 -45.346 1.00 83.62 666 ALA A O 1
ATOM 5406 N N . LEU A 1 667 ? 4.157 -4.976 -43.635 1.00 84.62 667 LEU A N 1
ATOM 5407 C CA . LEU A 1 667 ? 2.695 -5.029 -43.582 1.00 84.62 667 LEU A CA 1
ATOM 5408 C C . LEU A 1 667 ? 2.100 -3.628 -43.583 1.00 84.62 667 LEU A C 1
ATOM 5410 O O . LEU A 1 667 ? 2.597 -2.720 -42.917 1.00 84.62 667 LEU A O 1
ATOM 5414 N N . THR A 1 668 ? 0.991 -3.489 -44.296 1.00 81.88 668 THR A N 1
ATOM 5415 C CA . THR A 1 668 ? 0.152 -2.289 -44.283 1.00 81.88 668 THR A CA 1
ATOM 5416 C C . THR A 1 668 ? -1.034 -2.483 -43.351 1.00 81.88 668 THR A C 1
ATOM 5418 O O . THR A 1 668 ? -1.400 -1.561 -42.633 1.00 81.88 668 THR A O 1
ATOM 5421 N N . ASN A 1 669 ? -1.634 -3.677 -43.336 1.00 86.12 669 ASN A N 1
ATOM 5422 C CA . ASN A 1 669 ? -2.782 -3.959 -42.483 1.00 86.12 669 ASN A CA 1
ATOM 5423 C C . ASN A 1 669 ? -2.873 -5.444 -42.101 1.00 86.12 669 ASN A C 1
ATOM 5425 O O . ASN A 1 669 ? -2.483 -6.321 -42.879 1.00 86.12 669 ASN A O 1
ATOM 5429 N N . ILE A 1 670 ? -3.409 -5.706 -40.910 1.00 89.56 670 ILE A N 1
ATOM 5430 C CA . ILE A 1 670 ? -3.866 -7.026 -40.471 1.00 89.56 670 ILE A CA 1
ATOM 5431 C C . ILE A 1 670 ? -5.250 -6.894 -39.843 1.00 89.56 670 ILE A C 1
ATOM 5433 O O . ILE A 1 670 ? -5.482 -5.996 -39.036 1.00 89.56 670 ILE A O 1
ATOM 5437 N N . GLU A 1 671 ? -6.145 -7.817 -40.178 1.00 89.69 671 GLU A N 1
ATOM 5438 C CA . GLU A 1 671 ? -7.494 -7.860 -39.620 1.00 89.69 671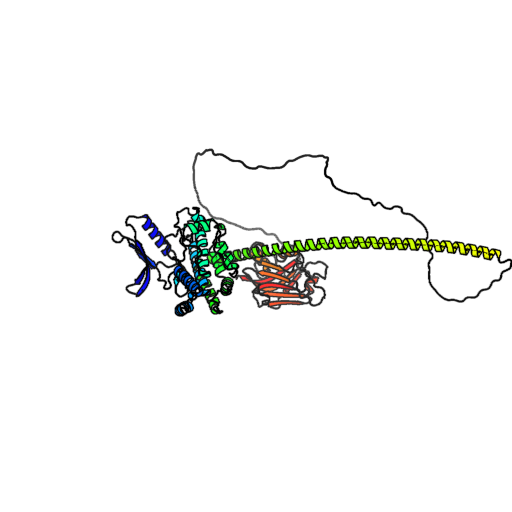 GLU A CA 1
ATOM 5439 C C . GLU A 1 671 ? -7.902 -9.304 -39.311 1.00 89.69 671 GLU A C 1
ATOM 5441 O O . GLU A 1 671 ? -7.495 -10.247 -39.997 1.00 89.69 671 GLU A O 1
ATOM 5446 N N . PHE A 1 672 ? -8.701 -9.485 -38.260 1.00 92.00 672 PHE A N 1
ATOM 5447 C CA . PHE A 1 672 ? -9.150 -10.792 -37.782 1.00 92.00 672 PHE A CA 1
ATOM 5448 C C . PHE A 1 672 ? -10.667 -10.911 -37.875 1.00 92.00 672 PHE A C 1
ATOM 5450 O O . PHE A 1 672 ? -11.388 -9.958 -37.611 1.00 92.00 672 PHE A O 1
ATOM 5457 N N . TYR A 1 673 ? -11.168 -12.105 -38.179 1.00 90.19 673 TYR A N 1
ATOM 5458 C CA . TYR A 1 673 ? -12.598 -12.381 -38.299 1.00 90.19 673 TYR A CA 1
ATOM 5459 C C . TYR A 1 673 ? -12.992 -13.533 -37.380 1.00 90.19 673 TYR A C 1
ATOM 5461 O O . TYR A 1 673 ? -12.385 -14.611 -37.396 1.00 90.19 673 TYR A O 1
ATOM 5469 N N . GLY A 1 674 ? -14.036 -13.324 -36.586 1.00 88.31 674 GLY A N 1
ATOM 5470 C CA . GLY A 1 674 ? -14.530 -14.284 -35.604 1.00 88.31 674 GLY A CA 1
ATOM 5471 C C . GLY A 1 674 ? -15.352 -13.587 -34.526 1.00 88.31 674 GLY A C 1
ATOM 5472 O O . GLY A 1 674 ? -15.999 -12.579 -34.798 1.00 88.31 674 GLY A O 1
ATOM 5473 N N . GLN A 1 675 ? -15.351 -14.116 -33.303 1.00 85.69 675 GLN A N 1
ATOM 5474 C CA . GLN A 1 675 ? -16.146 -13.557 -32.204 1.00 85.69 675 GLN A CA 1
ATOM 5475 C C . GLN A 1 675 ? -15.272 -12.873 -31.157 1.00 85.69 675 GLN A C 1
ATOM 5477 O O . GLN A 1 675 ? -14.275 -13.447 -30.711 1.00 85.69 675 GLN A O 1
ATOM 5482 N N . VAL A 1 676 ? -15.714 -11.696 -30.709 1.00 83.69 676 VAL A N 1
ATOM 5483 C CA . VAL A 1 676 ? -15.185 -10.999 -29.531 1.00 83.69 676 VAL A CA 1
ATOM 5484 C C . VAL A 1 676 ? -15.936 -11.473 -28.290 1.00 83.69 676 VAL A C 1
ATOM 5486 O O . VAL A 1 676 ? -17.165 -11.441 -28.244 1.00 83.69 676 VAL A O 1
ATOM 5489 N N . LYS A 1 677 ? -15.198 -11.882 -27.263 1.00 80.50 677 LYS A N 1
ATOM 5490 C CA . LYS A 1 677 ? -15.699 -12.169 -25.920 1.00 80.50 677 LYS A CA 1
ATOM 5491 C C . LYS A 1 677 ? -15.207 -11.073 -24.978 1.00 80.50 677 LYS A C 1
ATOM 5493 O O . LYS A 1 677 ? -13.998 -10.873 -24.838 1.00 80.50 677 LYS A O 1
ATOM 5498 N N . LYS A 1 678 ? -16.141 -10.361 -24.341 1.00 70.12 678 LYS A N 1
ATOM 5499 C CA . LYS A 1 678 ? -15.818 -9.487 -23.206 1.00 70.12 678 LYS A CA 1
ATOM 5500 C C . LYS A 1 678 ? -15.447 -10.372 -22.019 1.00 70.12 678 LYS A C 1
ATOM 5502 O O . LYS A 1 678 ? -16.140 -11.360 -21.773 1.00 70.12 678 LYS A O 1
ATOM 5507 N N . LEU A 1 679 ? -14.327 -10.051 -21.382 1.00 58.03 679 LEU A N 1
ATOM 5508 C CA . LEU A 1 679 ? -13.819 -10.764 -20.213 1.00 58.03 679 LEU A CA 1
ATOM 5509 C C . LEU A 1 679 ? -14.389 -10.195 -18.920 1.00 58.03 679 LEU A C 1
ATOM 5511 O O . LEU A 1 679 ? -14.625 -8.965 -18.886 1.00 58.03 679 LEU A O 1
#

InterPro domains:
  IPR000719 Protein kinase domain [PS50011] (1-269)
  IPR001245 Serine-threonine/tyrosine-protein kinase, catalytic domain [PF07714] (24-260)
  IPR008979 Galactose-binding-like domain superfamily [SSF49785] (542-675)
  IPR011009 Protein kinase-like domain superfamily [SSF56112] (2-260)
  IPR051681 Serine/Threonine Kinases and Pseudokinases [PTHR44329] (27-264)

pLDDT: mean 71.3, std 23.65, range [21.34, 98.56]

Mean predicted aligned error: 22.24 Å

Radius of gyration: 45.22 Å; Cα contacts (8 Å, |Δi|>4): 849; chains: 1; bounding box: 134×74×144 Å